Protein AF-0000000074580206 (afdb_homodimer)

pLDDT: mean 92.06, std 13.13, range [34.97, 98.88]

Organism: Dichelobacter nodosus (strain VCS1703A) (NCBI:txid246195)

Foldseek 3Di:
DPPPPPPPPPPDDPVRQLVQLLVLLLVQCLVPNDVPDWLVSSCVSHPDDSVRVCVNDVTSVVSLLVLLVVVLVVLLVVLLVVCVVVVDAPDLLSVLLSLLCVLLPDDSSLSVVLSLVVVCVPPVVSVVSVVVSLVVSLVSVCVSRVDDQPLSVDPVSVVVVVVVSSVSSNCVPVVVCSVVCVVVSVVSSVVSSVSSVPSVD/DVDCPPPPPPPDDPVRQLVQLLVLLLVQCLVPNDVPDWPVSSCVSHPDDSVRVCVNPVTSVVSLLVLLVVVLVVLLVVLLVVCVVVVDAPDLLSVLLSLLCVLLPPDSSLSVVLSLVVVCVPPVSSVVSVVVSLVVSLVSVCVSHVDDQPLSVDPVSVVVVVVVSSVSSNCVPVVVCSVVCVVVSVVSSVVSSVSSVPSVD

Secondary structure (DSSP, 8-state):
--S----------HHHHHHHHHHHHHHHHHHH-STT--HHHHHHTSSS-HHHHHHH-SSHHHHHHHHHHHHHHHHHHHHHHHHHH--S---HHHHHHHHHHHHT---TTHHHHHHHHHHGGG-HHHHHHHHHHHHHHHHHHHHHSSS--HHHHSHHHHHHHHHHHHHHHHHHHHTS-HHHHHHTHHHHHHHHHHHHHHTT-/----------PPPHHHHHHHHHHHHHHHHHHH-STT--HHHHHHTSSS-HHHHHHH-SSHHHHHHHHHHHHHHHHHHHHHHHHHH--S---HHHHHHHHHHHHT---TTHHHHHHHHHHGGG-HHHHHHHHHHHHHHHHHHHHHSSS--HHHHSHHHHHHHHHHHHHHHHHHHHTS-HHHHHHTHHHHHHHHHHHHHHTT-

Radius of gyration: 25.86 Å; Cα contacts (8 Å, |Δi|>4): 344; chains: 2; bounding box: 64×117×42 Å

Solvent-accessible surface area (backbone atoms only — not comparable to full-atom values): 22309 Å² total; per-residue (Å²): 134,81,78,74,71,69,78,70,75,76,75,70,49,71,67,53,49,51,46,46,50,38,52,22,38,50,52,46,28,72,73,61,31,68,89,70,50,49,63,68,64,29,43,70,58,40,95,50,52,70,67,57,49,50,70,78,36,88,48,64,65,58,43,47,50,52,50,52,50,49,44,51,50,54,52,49,51,53,50,51,54,53,46,69,70,39,86,67,78,93,41,62,66,55,51,19,50,53,51,49,49,57,30,53,52,82,56,89,52,44,67,56,49,50,50,47,52,56,51,26,69,84,29,70,68,48,43,53,48,47,54,52,49,50,52,51,49,51,53,52,48,44,67,72,34,91,68,68,55,66,48,72,74,33,66,67,35,31,50,49,51,52,47,50,46,50,12,43,33,45,21,22,58,50,64,65,33,29,66,60,48,56,76,41,41,73,53,53,27,51,35,42,39,51,44,63,69,49,54,79,108,136,91,71,80,81,70,77,74,76,76,76,70,49,72,68,53,48,50,47,47,49,39,52,23,38,52,52,45,29,72,73,65,31,68,90,70,52,49,63,64,64,29,41,71,58,41,95,51,51,71,69,57,49,51,72,76,38,89,47,64,65,58,42,48,50,52,50,52,50,49,45,51,50,52,52,49,52,53,51,52,54,51,47,69,70,39,85,69,77,93,40,62,66,54,51,19,50,52,50,49,49,58,33,53,52,82,55,90,53,44,67,57,50,51,50,46,51,55,51,26,70,82,27,71,68,47,43,52,49,48,54,52,51,50,51,52,50,50,52,53,48,44,67,74,32,93,67,69,58,65,50,73,75,33,64,67,34,32,52,49,52,51,48,50,47,51,11,43,33,43,21,23,58,49,64,64,32,29,65,60,48,56,76,41,40,71,53,53,28,51,35,42,40,52,45,62,69,51,54,77,108

Structure (mmCIF, N/CA/C/O backbone):
data_AF-0000000074580206-model_v1
#
loop_
_entity.id
_entity.type
_entity.pdbx_description
1 polymer 'TetR family transcriptional regulator'
#
loop_
_atom_site.group_PDB
_atom_site.id
_atom_site.type_symbol
_atom_site.label_atom_id
_atom_site.label_alt_id
_atom_site.label_comp_id
_atom_site.label_asym_id
_atom_site.label_entity_id
_atom_site.label_seq_id
_atom_site.pdbx_PDB_ins_code
_atom_site.Cartn_x
_atom_site.Cartn_y
_atom_site.Cartn_z
_atom_site.occupancy
_atom_site.B_iso_or_equiv
_atom_site.auth_seq_id
_atom_site.auth_comp_id
_atom_site.auth_asym_id
_atom_site.auth_atom_id
_atom_site.pdbx_PDB_model_num
ATOM 1 N N . MET A 1 1 ? 38.531 -53.375 -9.617 1 34.97 1 MET A N 1
ATOM 2 C CA . MET A 1 1 ? 37.469 -52.938 -10.508 1 34.97 1 MET A CA 1
ATOM 3 C C . MET A 1 1 ? 36.281 -52.375 -9.719 1 34.97 1 MET A C 1
ATOM 5 O O . MET A 1 1 ? 35.281 -51.938 -10.297 1 34.97 1 MET A O 1
ATOM 9 N N . GLU A 1 2 ? 36.094 -52.719 -8.43 1 35.72 2 GLU A N 1
ATOM 10 C CA . GLU A 1 2 ? 35.031 -52.406 -7.48 1 35.72 2 GLU A CA 1
ATOM 11 C C . GLU A 1 2 ? 35.094 -50.938 -7.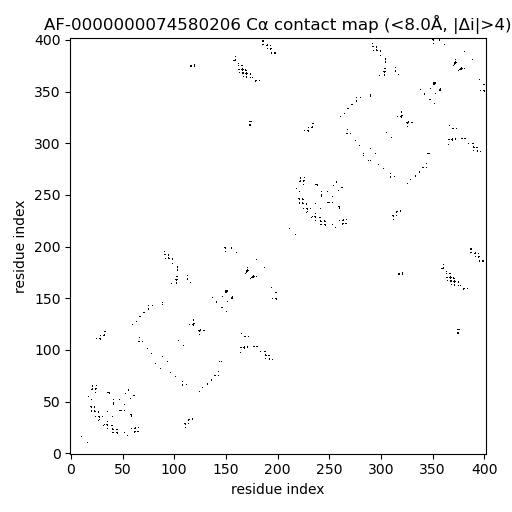082 1 35.72 2 GLU A C 1
ATOM 13 O O . GLU A 1 2 ? 34.188 -50.469 -6.367 1 35.72 2 GLU A O 1
ATOM 18 N N . VAL A 1 3 ? 36.438 -50.375 -6.906 1 41.78 3 VAL A N 1
ATOM 19 C CA . VAL A 1 3 ? 36.625 -49.062 -6.336 1 41.78 3 VAL A CA 1
ATOM 20 C C . VAL A 1 3 ? 35.719 -48.062 -7.055 1 41.78 3 VAL A C 1
ATOM 22 O O . VAL A 1 3 ? 35.094 -47.188 -6.418 1 41.78 3 VAL A O 1
ATOM 25 N N . GLU A 1 4 ? 36.031 -47.781 -8.312 1 35.31 4 GLU A N 1
ATOM 26 C CA . GLU A 1 4 ? 35.75 -46.531 -9.008 1 35.31 4 GLU A CA 1
ATOM 27 C C . GLU A 1 4 ? 34.281 -46.438 -9.406 1 35.31 4 GLU A C 1
ATOM 29 O O . GLU A 1 4 ? 33.969 -46.531 -10.594 1 35.31 4 GLU A O 1
ATOM 34 N N . LYS A 1 5 ? 33.344 -47.25 -9.078 1 41.03 5 LYS A N 1
ATOM 35 C CA . LYS A 1 5 ? 31.984 -46.812 -9.328 1 41.03 5 LYS A CA 1
ATOM 36 C C . LYS A 1 5 ? 31.797 -45.344 -8.906 1 41.03 5 LYS A C 1
ATOM 38 O O . LYS A 1 5 ? 31.672 -45.062 -7.719 1 41.03 5 LYS A O 1
ATOM 43 N N . MET A 1 6 ? 32.594 -44.312 -9.414 1 40.66 6 MET A N 1
ATOM 44 C CA . MET A 1 6 ? 32.438 -42.875 -9.297 1 40.66 6 MET A CA 1
ATOM 45 C C . MET A 1 6 ? 30.953 -42.5 -9.289 1 40.66 6 MET A C 1
ATOM 47 O O . MET A 1 6 ? 30.188 -42.938 -10.148 1 40.66 6 MET A O 1
ATOM 51 N N . CYS A 1 7 ? 30.25 -42.312 -8.125 1 42.31 7 CYS A N 1
ATOM 52 C CA . CYS A 1 7 ? 28.969 -41.656 -7.883 1 42.31 7 CYS A CA 1
ATOM 53 C C . CYS A 1 7 ? 28.672 -40.625 -8.961 1 42.31 7 CYS A C 1
ATOM 55 O O . CYS A 1 7 ? 29.359 -39.594 -9.055 1 42.31 7 CYS A O 1
ATOM 57 N N . ALA A 1 8 ? 28.422 -40.906 -10.234 1 44.59 8 ALA A N 1
ATOM 58 C CA . ALA A 1 8 ? 27.969 -40 -11.266 1 44.59 8 ALA A CA 1
ATOM 59 C C . ALA A 1 8 ? 27.141 -38.875 -10.664 1 44.59 8 ALA A C 1
ATOM 61 O O . ALA A 1 8 ? 26.188 -39.125 -9.93 1 44.59 8 ALA A O 1
ATOM 62 N N . THR A 1 9 ? 27.578 -37.781 -10.148 1 54.69 9 THR A N 1
ATOM 63 C CA . THR A 1 9 ? 26.859 -36.594 -9.695 1 54.69 9 THR A CA 1
ATOM 64 C C . THR A 1 9 ? 25.594 -36.375 -10.531 1 54.69 9 THR A C 1
ATOM 66 O O . THR A 1 9 ? 25.672 -36.188 -11.75 1 54.69 9 THR A O 1
ATOM 69 N N . LYS A 1 10 ? 24.531 -37.031 -10.289 1 61.25 10 LYS A N 1
ATOM 70 C CA . LYS A 1 10 ? 23.234 -36.938 -10.953 1 61.25 10 LYS A CA 1
ATOM 71 C C . LYS A 1 10 ? 22.969 -35.531 -11.477 1 61.25 10 LYS A C 1
ATOM 73 O O . LYS A 1 10 ? 22.984 -34.562 -10.703 1 61.25 10 LYS A O 1
ATOM 78 N N . ARG A 1 11 ? 23.219 -35.281 -12.789 1 79 11 ARG A N 1
ATOM 79 C CA . ARG A 1 11 ? 22.922 -34.031 -13.477 1 79 11 ARG A CA 1
ATOM 80 C C . ARG A 1 11 ? 21.516 -33.531 -13.156 1 79 11 ARG A C 1
ATOM 82 O O . ARG A 1 11 ? 20.562 -34.312 -13.242 1 79 11 ARG A O 1
ATOM 89 N N . LEU A 1 12 ? 21.5 -32.469 -12.523 1 84.06 12 LEU A N 1
ATOM 90 C CA . LEU A 1 12 ? 20.203 -31.875 -12.211 1 84.06 12 LEU A CA 1
ATOM 91 C C . LEU A 1 12 ? 19.344 -31.734 -13.469 1 84.06 12 LEU A C 1
ATOM 93 O O . LEU A 1 12 ? 19.875 -31.453 -14.547 1 84.06 12 LEU A O 1
ATOM 97 N N . SER A 1 13 ? 18.141 -32.062 -13.375 1 90.94 13 SER A N 1
ATOM 98 C CA . SER A 1 13 ? 17.188 -31.844 -14.469 1 90.94 13 SER A CA 1
ATOM 99 C C . SER A 1 13 ? 17.062 -30.359 -14.82 1 90.94 13 SER A C 1
ATOM 101 O O . SER A 1 13 ? 17.547 -29.5 -14.078 1 90.94 13 SER A O 1
ATOM 103 N N . GLU A 1 14 ? 16.484 -30.109 -16 1 93.5 14 GLU A N 1
ATOM 104 C CA . GLU A 1 14 ? 16.234 -28.719 -16.422 1 93.5 14 GLU A CA 1
ATOM 105 C C . GLU A 1 14 ? 15.445 -27.969 -15.367 1 93.5 14 GLU A C 1
ATOM 107 O O . GLU A 1 14 ? 15.758 -26.812 -15.047 1 93.5 14 GLU A O 1
ATOM 112 N N . ALA A 1 15 ? 14.5 -28.625 -14.859 1 94.06 15 ALA A N 1
ATOM 113 C CA . ALA A 1 15 ? 13.648 -28.016 -13.836 1 94.06 15 ALA A CA 1
ATOM 114 C C . ALA A 1 15 ? 14.453 -27.688 -12.586 1 94.06 15 ALA A C 1
ATOM 116 O O . ALA A 1 15 ? 14.25 -26.625 -11.977 1 94.06 15 ALA A O 1
ATOM 117 N N . GLN A 1 16 ? 15.305 -28.484 -12.188 1 96 16 GLN A N 1
ATOM 118 C CA . GLN A 1 16 ? 16.141 -28.266 -11.008 1 96 16 GLN A CA 1
ATOM 119 C C . GLN A 1 16 ? 17.125 -27.125 -11.234 1 96 16 GLN A C 1
ATOM 121 O O . GLN A 1 16 ? 17.391 -26.328 -10.328 1 96 16 GLN A O 1
ATOM 126 N N . ARG A 1 17 ? 17.656 -27.078 -12.43 1 97 17 ARG A N 1
ATOM 127 C CA . ARG A 1 17 ? 18.578 -26 -12.766 1 97 17 ARG A CA 1
ATOM 128 C C . ARG A 1 17 ? 17.875 -24.641 -12.758 1 97 17 ARG A C 1
ATOM 130 O O . ARG A 1 17 ? 18.375 -23.688 -12.18 1 97 17 ARG A O 1
ATOM 137 N N . LYS A 1 18 ? 16.734 -24.625 -13.375 1 98.06 18 LYS A N 1
ATOM 138 C CA . LYS A 1 18 ? 15.953 -23.391 -13.383 1 98.06 18 LYS A CA 1
ATOM 139 C C . LYS A 1 18 ? 15.594 -22.969 -11.961 1 98.06 18 LYS A C 1
ATOM 141 O O . LYS A 1 18 ? 15.641 -21.781 -11.641 1 98.06 18 LYS A O 1
ATOM 146 N N . ARG A 1 19 ? 15.281 -23.922 -11.172 1 98.06 19 ARG A N 1
ATOM 147 C CA . ARG A 1 19 ? 14.945 -23.625 -9.789 1 98.06 19 ARG A CA 1
ATOM 148 C C . ARG A 1 19 ? 16.141 -23.031 -9.047 1 98.06 19 ARG A C 1
ATOM 150 O O . ARG A 1 19 ? 15.984 -22.109 -8.25 1 98.06 19 ARG A O 1
ATOM 157 N N . GLU A 1 20 ? 17.25 -23.625 -9.25 1 98.19 20 GLU A N 1
ATOM 158 C CA . GLU A 1 20 ? 18.453 -23.094 -8.648 1 98.19 20 GLU A CA 1
ATOM 159 C C . GLU A 1 20 ? 18.672 -21.625 -9.039 1 98.19 20 GLU A C 1
ATOM 161 O O . GLU A 1 20 ? 18.984 -20.797 -8.188 1 98.19 20 GLU A O 1
ATOM 166 N N . ILE A 1 21 ? 18.484 -21.328 -10.32 1 98.69 21 ILE A N 1
ATOM 167 C CA . ILE A 1 21 ? 18.672 -19.984 -10.828 1 98.69 21 ILE A CA 1
ATOM 168 C C . ILE A 1 21 ? 17.609 -19.047 -10.219 1 98.69 21 ILE A C 1
ATOM 170 O O . ILE A 1 21 ? 17.938 -17.953 -9.773 1 98.69 21 ILE A O 1
ATOM 174 N N . MET A 1 22 ? 16.406 -19.516 -10.188 1 98.81 22 MET A N 1
ATOM 175 C CA . MET A 1 22 ? 15.328 -18.734 -9.617 1 98.81 22 MET A CA 1
ATOM 176 C C . MET A 1 22 ? 15.586 -18.438 -8.141 1 98.81 22 MET A C 1
ATOM 178 O O . MET A 1 22 ? 15.344 -17.328 -7.676 1 98.81 22 MET A O 1
ATOM 182 N N . ASN A 1 23 ? 16.062 -19.422 -7.414 1 98.69 23 ASN A N 1
ATOM 183 C CA . ASN A 1 23 ? 16.359 -19.234 -6 1 98.69 23 ASN A CA 1
ATOM 184 C C . ASN A 1 23 ? 17.469 -18.188 -5.793 1 98.69 23 ASN A C 1
ATOM 186 O O . ASN A 1 23 ? 17.375 -17.359 -4.891 1 98.69 23 ASN A O 1
ATOM 190 N N . ALA A 1 24 ? 18.453 -18.281 -6.602 1 98.75 24 ALA A N 1
ATOM 191 C CA . ALA A 1 24 ? 19.531 -17.297 -6.531 1 98.75 24 ALA A CA 1
ATOM 192 C C . ALA A 1 24 ? 19.016 -15.891 -6.836 1 98.75 24 ALA A C 1
ATOM 194 O O . ALA A 1 24 ? 19.359 -14.93 -6.137 1 98.75 24 ALA A O 1
ATOM 195 N N . ALA A 1 25 ? 18.219 -15.773 -7.867 1 98.81 25 ALA A N 1
ATOM 196 C CA . ALA A 1 25 ? 17.641 -14.484 -8.242 1 98.81 25 ALA A CA 1
ATOM 197 C C . ALA A 1 25 ? 16.781 -13.922 -7.117 1 98.81 25 ALA A C 1
ATOM 199 O O . ALA A 1 25 ? 16.875 -12.742 -6.785 1 98.81 25 ALA A O 1
ATOM 200 N N . ALA A 1 26 ? 15.945 -14.789 -6.559 1 98.69 26 ALA A N 1
ATOM 201 C CA . ALA A 1 26 ? 15.062 -14.383 -5.465 1 98.69 26 ALA A CA 1
ATOM 202 C C . ALA A 1 26 ? 15.867 -13.781 -4.312 1 98.69 26 ALA A C 1
ATOM 204 O O . ALA A 1 26 ? 15.508 -12.734 -3.773 1 98.69 26 ALA A O 1
ATOM 205 N N . LYS A 1 27 ? 16.938 -14.422 -4.004 1 98.44 27 LYS A N 1
ATOM 206 C CA . LYS A 1 27 ? 17.781 -13.953 -2.908 1 98.44 27 LYS A CA 1
ATOM 207 C C . LYS A 1 27 ? 18.359 -12.57 -3.203 1 98.44 27 LYS A C 1
ATOM 209 O O . LYS A 1 27 ? 18.328 -11.68 -2.348 1 98.44 27 LYS A O 1
ATOM 214 N N . VAL A 1 28 ? 18.859 -12.359 -4.375 1 98.44 28 VAL A N 1
ATOM 215 C CA . VAL A 1 28 ? 19.469 -11.086 -4.754 1 98.44 28 VAL A CA 1
ATOM 216 C C . VAL A 1 28 ? 18.391 -9.992 -4.785 1 98.44 28 VAL A C 1
ATOM 218 O O . VAL A 1 28 ? 18.625 -8.891 -4.277 1 98.44 28 VAL A O 1
ATOM 221 N N . ILE A 1 29 ? 17.266 -10.305 -5.32 1 98.06 29 ILE A N 1
ATOM 222 C CA . ILE A 1 29 ? 16.188 -9.328 -5.457 1 98.06 29 ILE A CA 1
ATOM 223 C C . ILE A 1 29 ? 15.688 -8.914 -4.074 1 98.06 29 ILE A C 1
ATOM 225 O O . ILE A 1 29 ? 15.422 -7.738 -3.824 1 98.06 29 ILE A O 1
ATOM 229 N N . ILE A 1 30 ? 15.586 -9.859 -3.227 1 96.88 30 ILE A N 1
ATOM 230 C CA . ILE A 1 30 ? 15.125 -9.57 -1.871 1 96.88 30 ILE A CA 1
ATOM 231 C C . ILE A 1 30 ? 16.156 -8.688 -1.158 1 96.88 30 ILE A C 1
ATOM 233 O O . ILE A 1 30 ? 15.781 -7.781 -0.413 1 96.88 30 ILE A O 1
ATOM 237 N N . ASP A 1 31 ? 17.375 -8.93 -1.436 1 95.69 31 ASP A N 1
ATOM 238 C CA . ASP A 1 31 ? 18.453 -8.227 -0.748 1 95.69 31 ASP A CA 1
ATOM 239 C C . ASP A 1 31 ? 18.625 -6.812 -1.297 1 95.69 31 ASP A C 1
ATOM 241 O O . ASP A 1 31 ? 18.781 -5.859 -0.532 1 95.69 31 ASP A O 1
ATOM 245 N N . LYS A 1 32 ? 18.484 -6.625 -2.619 1 95.19 32 LYS A N 1
ATOM 246 C CA . LYS A 1 32 ? 18.922 -5.352 -3.178 1 95.19 32 LYS A CA 1
ATOM 247 C C . LYS A 1 32 ? 17.812 -4.684 -3.982 1 95.19 32 LYS A C 1
ATOM 249 O O . LYS A 1 32 ? 17.953 -3.529 -4.391 1 95.19 32 LYS A O 1
ATOM 254 N N . GLY A 1 33 ? 16.734 -5.422 -4.152 1 95.19 33 GLY A N 1
ATOM 255 C CA . GLY A 1 33 ? 15.68 -4.914 -5.012 1 95.19 33 GLY A CA 1
ATOM 256 C C . GLY A 1 33 ? 15.852 -5.32 -6.465 1 95.19 33 GLY A C 1
ATOM 257 O O . GLY A 1 33 ? 16.938 -5.703 -6.887 1 95.19 33 GLY A O 1
ATOM 258 N N . PHE A 1 34 ? 14.805 -5.219 -7.191 1 96.19 34 PHE A N 1
ATOM 259 C CA . PHE A 1 34 ? 14.781 -5.672 -8.578 1 96.19 34 PHE A CA 1
ATOM 260 C C . PHE A 1 34 ? 15.695 -4.816 -9.445 1 96.19 34 PHE A C 1
ATOM 262 O O . PHE A 1 34 ? 16.5 -5.34 -10.219 1 96.19 34 PHE A O 1
ATOM 269 N N . GLU A 1 35 ? 15.656 -3.533 -9.266 1 93.25 35 GLU A N 1
ATOM 270 C CA . GLU A 1 35 ? 16.328 -2.586 -10.148 1 93.25 35 GLU A CA 1
ATOM 271 C C . GLU A 1 35 ? 17.844 -2.711 -10.039 1 93.25 35 GLU A C 1
ATOM 273 O O . GLU A 1 35 ? 18.562 -2.455 -11.008 1 93.25 35 GLU A O 1
ATOM 278 N N . LYS A 1 36 ? 18.328 -3.148 -8.984 1 95.31 36 LYS A N 1
ATOM 279 C CA . LYS A 1 36 ? 19.766 -3.227 -8.758 1 95.31 36 LYS A CA 1
ATOM 280 C C . LYS A 1 36 ? 20.281 -4.637 -9.016 1 95.31 36 LYS A C 1
ATOM 282 O O . LYS A 1 36 ? 21.484 -4.887 -8.914 1 95.31 36 LYS A O 1
ATOM 287 N N . THR A 1 37 ? 19.422 -5.527 -9.297 1 98 37 THR A N 1
ATOM 288 C CA . THR A 1 37 ? 19.797 -6.918 -9.523 1 98 37 THR A CA 1
ATOM 289 C C . THR A 1 37 ? 20.375 -7.109 -10.922 1 98 37 THR A C 1
ATOM 291 O O . THR A 1 37 ? 19.797 -6.629 -11.898 1 98 37 THR A O 1
ATOM 294 N N . THR A 1 38 ? 21.5 -7.844 -11.016 1 97.94 38 THR A N 1
ATOM 295 C CA . THR A 1 38 ? 22.125 -8.117 -12.305 1 97.94 38 THR A CA 1
ATOM 296 C C . THR A 1 38 ? 22.297 -9.617 -12.523 1 97.94 38 THR A C 1
ATOM 298 O O . THR A 1 38 ? 22.281 -10.391 -11.562 1 97.94 38 THR A O 1
ATOM 301 N N . MET A 1 39 ? 22.469 -9.945 -13.805 1 98.5 39 MET A N 1
ATOM 302 C CA . MET A 1 39 ? 22.734 -11.344 -14.133 1 98.5 39 MET A CA 1
ATOM 303 C C . MET A 1 39 ? 24.016 -11.828 -13.461 1 98.5 39 MET A C 1
ATOM 305 O O . MET A 1 39 ? 24.094 -12.961 -12.992 1 98.5 39 MET A O 1
ATOM 309 N N . GLU A 1 40 ? 24.984 -10.953 -13.305 1 98.44 40 GLU A N 1
ATOM 310 C CA . GLU A 1 40 ? 26.266 -11.312 -12.711 1 98.44 40 GLU A CA 1
ATOM 311 C C . GLU A 1 40 ? 26.094 -11.734 -11.25 1 98.44 40 GLU A C 1
ATOM 313 O O . GLU A 1 40 ? 26.656 -12.742 -10.82 1 98.44 40 GLU A O 1
ATOM 318 N N . GLU A 1 41 ? 25.359 -11.016 -10.547 1 98.5 41 GLU A N 1
ATOM 319 C CA . GLU A 1 41 ? 25.125 -11.328 -9.141 1 98.5 41 GLU A CA 1
ATOM 320 C C . GLU A 1 41 ? 24.359 -12.633 -8.984 1 98.5 41 GLU A C 1
ATOM 322 O O . GLU A 1 41 ? 24.609 -13.406 -8.062 1 98.5 41 GLU A O 1
ATOM 327 N N . ILE A 1 42 ? 23.375 -12.867 -9.883 1 98.75 42 ILE A N 1
ATOM 328 C CA . ILE A 1 42 ? 22.578 -14.094 -9.852 1 98.75 42 ILE A CA 1
ATOM 329 C C . ILE A 1 42 ? 23.484 -15.297 -10.156 1 98.75 42 ILE A C 1
ATOM 331 O O . ILE A 1 42 ? 23.453 -16.297 -9.438 1 98.75 42 ILE A O 1
ATOM 335 N N . ILE A 1 43 ? 24.297 -15.172 -11.156 1 98.75 43 ILE A N 1
ATOM 336 C CA . ILE A 1 43 ? 25.203 -16.234 -11.57 1 98.75 43 ILE A CA 1
ATOM 337 C C . ILE A 1 43 ? 26.125 -16.609 -10.406 1 98.75 43 ILE A C 1
ATOM 339 O O . ILE A 1 43 ? 26.375 -17.781 -10.156 1 98.75 43 ILE A O 1
ATOM 343 N N . ALA A 1 44 ? 26.562 -15.633 -9.656 1 98.44 44 ALA A N 1
ATOM 344 C CA . ALA A 1 44 ? 27.484 -15.836 -8.539 1 98.44 44 ALA A CA 1
ATOM 345 C C . ALA A 1 44 ? 26.828 -16.703 -7.453 1 98.44 44 ALA A C 1
ATOM 347 O O . ALA A 1 44 ? 27.531 -17.344 -6.664 1 98.44 44 ALA A O 1
ATOM 348 N N . GLY A 1 45 ? 25.516 -16.766 -7.43 1 98.19 45 GLY A N 1
ATOM 349 C CA . GLY A 1 45 ? 24.812 -17.531 -6.414 1 98.19 45 GLY A CA 1
ATOM 350 C C . GLY A 1 45 ? 24.406 -18.906 -6.879 1 98.19 45 GLY A C 1
ATOM 351 O O . GLY A 1 45 ? 23.672 -19.625 -6.184 1 98.19 45 GLY A O 1
ATOM 352 N N . THR A 1 46 ? 24.812 -19.281 -8.031 1 98.19 46 THR A N 1
ATOM 353 C CA . THR A 1 46 ? 24.5 -20.594 -8.586 1 98.19 46 THR A CA 1
ATOM 354 C C . THR A 1 46 ? 25.766 -21.438 -8.734 1 98.19 46 THR A C 1
ATOM 356 O O . THR A 1 46 ? 26.875 -20.922 -8.602 1 98.19 46 THR A O 1
ATOM 359 N N . THR A 1 47 ? 25.609 -22.719 -8.93 1 97.56 47 THR A N 1
ATOM 360 C CA . THR A 1 47 ? 26.703 -23.625 -9.203 1 97.56 47 THR A CA 1
ATOM 361 C C . THR A 1 47 ? 27 -23.688 -10.703 1 97.56 47 THR A C 1
ATOM 363 O O . THR A 1 47 ? 27.891 -24.422 -11.141 1 97.56 47 THR A O 1
ATOM 366 N N . LEU A 1 48 ? 26.312 -22.906 -11.469 1 97.5 48 LEU A N 1
ATOM 367 C CA . LEU A 1 48 ? 26.422 -22.938 -12.922 1 97.5 48 LEU A CA 1
ATOM 368 C C . LEU A 1 48 ? 27.453 -21.906 -13.406 1 97.5 48 LEU A C 1
ATOM 370 O O . LEU A 1 48 ? 27.703 -20.906 -12.727 1 97.5 48 LEU A O 1
ATOM 374 N N . SER A 1 49 ? 27.969 -22.203 -14.562 1 96.75 49 SER A N 1
ATOM 375 C CA . SER A 1 49 ? 28.781 -21.203 -15.258 1 96.75 49 SER A CA 1
ATOM 376 C C . SER A 1 49 ? 27.906 -20.094 -15.844 1 96.75 49 SER A C 1
ATOM 378 O O . SER A 1 49 ? 26.688 -20.234 -15.93 1 96.75 49 SER A O 1
ATOM 380 N N . LYS A 1 50 ? 28.594 -19 -16.234 1 97.69 50 LYS A N 1
ATOM 381 C CA . LYS A 1 50 ? 27.922 -17.906 -16.938 1 97.69 50 LYS A CA 1
ATOM 382 C C . LYS A 1 50 ? 27.141 -18.438 -18.141 1 97.69 50 LYS A C 1
ATOM 384 O O . LYS A 1 50 ? 25.953 -18.156 -18.297 1 97.69 50 LYS A O 1
ATOM 389 N N . GLY A 1 51 ? 27.797 -19.234 -18.922 1 97.25 51 GLY A N 1
ATOM 390 C CA . GLY A 1 51 ? 27.156 -19.828 -20.078 1 97.25 51 GLY A CA 1
ATOM 391 C C . GLY A 1 51 ? 25.984 -20.734 -19.703 1 97.25 51 GLY A C 1
ATOM 392 O O . GLY A 1 51 ? 24.969 -20.766 -20.391 1 97.25 51 GLY A O 1
ATOM 393 N N . GLY A 1 52 ? 26.125 -21.438 -18.594 1 97.19 52 GLY A N 1
ATOM 394 C CA . GLY A 1 52 ? 25.078 -22.312 -18.094 1 97.19 52 GLY A CA 1
ATOM 395 C C . GLY A 1 52 ? 23.797 -21.578 -17.75 1 97.19 52 GLY A C 1
ATOM 396 O O . GLY A 1 52 ? 22.703 -22.047 -18.078 1 97.19 52 GLY A O 1
ATOM 397 N N . VAL A 1 53 ? 23.922 -20.438 -17.109 1 98.44 53 VAL A N 1
ATOM 398 C CA . VAL A 1 53 ? 22.75 -19.656 -16.719 1 98.44 53 VAL A CA 1
ATOM 399 C C . VAL A 1 53 ? 22.109 -19.047 -17.969 1 98.44 53 VAL A C 1
ATOM 401 O O . VAL A 1 53 ? 20.891 -19.109 -18.125 1 98.44 53 VAL A O 1
ATOM 404 N N . TYR A 1 54 ? 22.922 -18.562 -18.875 1 98.25 54 TYR A N 1
ATOM 405 C CA . TYR A 1 54 ? 22.422 -17.875 -20.062 1 98.25 54 TYR A CA 1
ATOM 406 C C . TYR A 1 54 ? 21.781 -18.875 -21.031 1 98.25 54 TYR A C 1
ATOM 408 O O . TYR A 1 54 ? 21.047 -18.469 -21.953 1 98.25 54 TYR A O 1
ATOM 416 N N . HIS A 1 55 ? 22.094 -20.109 -20.844 1 98.12 55 HIS A N 1
ATOM 417 C CA . HIS A 1 55 ? 21.406 -21.156 -21.594 1 98.12 55 HIS A CA 1
ATOM 418 C C . HIS A 1 55 ? 19.906 -21.156 -21.266 1 98.12 55 HIS A C 1
ATOM 420 O O . HIS A 1 55 ? 19.078 -21.422 -22.141 1 98.12 55 HIS A O 1
ATOM 426 N N . TYR A 1 56 ? 19.562 -20.812 -20.062 1 98.19 56 TYR A N 1
ATOM 427 C CA . TYR A 1 56 ? 18.188 -20.906 -19.609 1 98.19 56 TYR A CA 1
ATOM 428 C C . TYR A 1 56 ? 17.5 -19.547 -19.625 1 98.19 56 TYR A C 1
ATOM 430 O O . TYR A 1 56 ? 16.312 -19.453 -19.953 1 98.19 56 TYR A O 1
ATOM 438 N N . TYR A 1 57 ? 18.219 -18.516 -19.266 1 98.62 57 TYR A N 1
ATOM 439 C CA . TYR A 1 57 ? 17.625 -17.188 -19.141 1 98.62 57 TYR A CA 1
ATOM 440 C C . TYR A 1 57 ? 18.516 -16.125 -19.766 1 98.62 57 TYR A C 1
ATOM 442 O O . TYR A 1 57 ? 19.703 -16.047 -19.469 1 98.62 57 TYR A O 1
ATOM 450 N N . GLY A 1 58 ? 17.844 -15.289 -20.484 1 98.06 58 GLY A N 1
ATOM 451 C CA . GLY A 1 58 ? 18.594 -14.242 -21.172 1 98.06 58 GLY A CA 1
ATOM 452 C C . GLY A 1 58 ? 18.75 -12.984 -20.344 1 98.06 58 GLY A C 1
ATOM 453 O O . GLY A 1 58 ? 19.641 -12.164 -20.609 1 98.06 58 GLY A O 1
ATOM 454 N N . ASN A 1 59 ? 17.891 -12.766 -19.375 1 97.88 59 ASN A N 1
ATOM 455 C CA . ASN A 1 59 ? 17.922 -11.57 -18.531 1 97.88 59 ASN A CA 1
ATOM 456 C C . ASN A 1 59 ? 17.172 -11.781 -17.219 1 97.88 59 ASN A C 1
ATOM 458 O O . ASN A 1 59 ? 16.531 -12.82 -17.031 1 97.88 59 ASN A O 1
ATOM 462 N N . VAL A 1 60 ? 17.25 -10.859 -16.359 1 98.12 60 VAL A N 1
ATOM 463 C CA . VAL A 1 60 ? 16.672 -10.93 -15.016 1 98.12 60 VAL A CA 1
ATOM 464 C C . VAL A 1 60 ? 15.148 -11.023 -15.117 1 98.12 60 VAL A C 1
ATOM 466 O O . VAL A 1 60 ? 14.516 -11.758 -14.352 1 98.12 60 VAL A O 1
ATOM 469 N N . ILE A 1 61 ? 14.523 -10.383 -16.031 1 98.19 61 ILE A N 1
ATOM 470 C CA . ILE A 1 61 ? 13.07 -10.305 -16.156 1 98.19 61 ILE A CA 1
ATOM 471 C C . ILE A 1 61 ? 12.508 -11.688 -16.484 1 98.19 61 ILE A C 1
ATOM 473 O O . ILE A 1 61 ? 11.461 -12.078 -15.969 1 98.19 61 ILE A O 1
ATOM 477 N N . GLU A 1 62 ? 13.164 -12.438 -17.281 1 98.31 62 GLU A N 1
ATOM 478 C CA . GLU A 1 62 ? 12.727 -13.781 -17.625 1 98.31 62 GLU A CA 1
ATOM 479 C C . GLU A 1 62 ? 12.734 -14.695 -16.391 1 98.31 62 GLU A C 1
ATOM 481 O O . GLU A 1 62 ? 11.82 -15.508 -16.219 1 98.31 62 GLU A O 1
ATOM 486 N N . ILE A 1 63 ? 13.773 -14.57 -15.641 1 98.69 63 ILE A N 1
ATOM 487 C CA . ILE A 1 63 ? 13.852 -15.344 -14.406 1 98.69 63 ILE A CA 1
ATOM 488 C C . ILE A 1 63 ? 12.695 -14.969 -13.484 1 98.69 63 ILE A C 1
ATOM 490 O O . ILE A 1 63 ? 12.008 -15.844 -12.953 1 98.69 63 ILE A O 1
ATOM 494 N N . PHE A 1 64 ? 12.523 -13.672 -13.383 1 98.56 64 PHE A N 1
ATOM 495 C CA . PHE A 1 64 ? 11.5 -13.141 -12.484 1 98.56 64 PHE A CA 1
ATOM 496 C C . PHE A 1 64 ? 10.117 -13.586 -12.93 1 98.56 64 PHE A C 1
ATOM 498 O O . PHE A 1 64 ? 9.273 -13.922 -12.102 1 98.56 64 PHE A O 1
ATOM 505 N N . LYS A 1 65 ? 9.891 -13.594 -14.156 1 98.62 65 LYS A N 1
ATOM 506 C CA . LYS A 1 65 ? 8.617 -14.078 -14.695 1 98.62 65 LYS A CA 1
ATOM 507 C C . LYS A 1 65 ? 8.344 -15.508 -14.227 1 98.62 65 LYS A C 1
ATOM 509 O O . LYS A 1 65 ? 7.242 -15.812 -13.766 1 98.62 65 LYS A O 1
ATOM 514 N N . ASP A 1 66 ? 9.32 -16.344 -14.328 1 98.69 66 ASP A N 1
ATOM 515 C CA . ASP A 1 66 ? 9.141 -17.734 -13.922 1 98.69 66 ASP A CA 1
ATOM 516 C C . ASP A 1 66 ? 8.883 -17.844 -12.414 1 98.69 66 ASP A C 1
ATOM 518 O O . ASP A 1 66 ? 8.117 -18.688 -11.969 1 98.69 66 ASP A O 1
ATOM 522 N N . ILE A 1 67 ? 9.531 -17 -11.648 1 98.75 67 ILE A N 1
ATOM 523 C CA . ILE A 1 67 ? 9.281 -16.953 -10.211 1 98.75 67 ILE A CA 1
ATOM 524 C C . ILE A 1 67 ? 7.82 -16.578 -9.953 1 98.75 67 ILE A C 1
ATOM 526 O O . ILE A 1 67 ? 7.141 -17.234 -9.156 1 98.75 67 ILE A O 1
ATOM 530 N N . MET A 1 68 ? 7.316 -15.555 -10.625 1 98.62 68 MET A N 1
ATOM 531 C CA . MET A 1 68 ? 5.938 -15.109 -10.469 1 98.62 68 MET A CA 1
ATOM 532 C C . MET A 1 68 ? 4.961 -16.203 -10.898 1 98.62 68 MET A C 1
ATOM 534 O O . MET A 1 68 ? 3.922 -16.391 -10.266 1 98.62 68 MET A O 1
ATOM 538 N N . LEU A 1 69 ? 5.301 -16.859 -11.984 1 98.38 69 LEU A N 1
ATOM 539 C CA . LEU A 1 69 ? 4.453 -17.953 -12.453 1 98.38 69 LEU A CA 1
ATOM 540 C C . LEU A 1 69 ? 4.387 -19.062 -11.406 1 98.38 69 LEU A C 1
ATOM 542 O O . LEU A 1 69 ? 3.328 -19.672 -11.203 1 98.38 69 LEU A O 1
ATOM 546 N N . SER A 1 70 ? 5.508 -19.359 -10.805 1 98.12 70 SER A N 1
ATOM 547 C CA . SER A 1 70 ? 5.508 -20.312 -9.711 1 98.12 70 SER A CA 1
ATOM 548 C C . SER A 1 70 ? 4.605 -19.859 -8.562 1 98.12 70 SER A C 1
ATOM 550 O O . SER A 1 70 ? 3.949 -20.672 -7.922 1 98.12 70 SER A O 1
ATOM 552 N N . GLY A 1 71 ? 4.609 -18.531 -8.289 1 98.06 71 GLY A N 1
ATOM 553 C CA . GLY A 1 71 ? 3.697 -17.969 -7.297 1 98.06 71 GLY A CA 1
ATOM 554 C C . GLY A 1 71 ? 2.236 -18.172 -7.66 1 98.06 71 GLY A C 1
ATOM 555 O O . GLY A 1 71 ? 1.414 -18.484 -6.797 1 98.06 71 GLY A O 1
ATOM 556 N N . ILE A 1 72 ? 1.903 -17.984 -8.906 1 98 72 ILE A N 1
ATOM 557 C CA . ILE A 1 72 ? 0.542 -18.219 -9.383 1 98 72 ILE A CA 1
ATOM 558 C C . ILE A 1 72 ? 0.172 -19.688 -9.188 1 98 72 ILE A C 1
ATOM 560 O O . ILE A 1 72 ? -0.924 -20 -8.719 1 98 72 ILE A O 1
ATOM 564 N N . GLU A 1 73 ? 1.106 -20.562 -9.523 1 97.56 73 GLU A N 1
ATOM 565 C CA . GLU A 1 73 ? 0.867 -22 -9.359 1 97.56 73 GLU A CA 1
ATOM 566 C C . GLU A 1 73 ? 0.667 -22.359 -7.891 1 97.56 73 GLU A C 1
ATOM 568 O O . GLU A 1 73 ? -0.206 -23.172 -7.559 1 97.56 73 GLU A O 1
ATOM 573 N N . TYR A 1 74 ? 1.507 -21.812 -7.082 1 97.94 74 TYR A N 1
ATOM 574 C CA . TYR A 1 74 ? 1.362 -22 -5.641 1 97.94 74 TYR A CA 1
ATOM 575 C C . TYR A 1 74 ? -0.047 -21.641 -5.184 1 97.94 74 TYR A C 1
ATOM 577 O O . TYR A 1 74 ? -0.687 -22.406 -4.465 1 97.94 74 TYR A O 1
ATOM 585 N N . ARG A 1 75 ? -0.569 -20.484 -5.598 1 97.12 75 ARG A N 1
ATOM 586 C CA . ARG A 1 75 ? -1.909 -20.047 -5.23 1 97.12 75 ARG A CA 1
ATOM 587 C C . ARG A 1 75 ? -2.971 -20.984 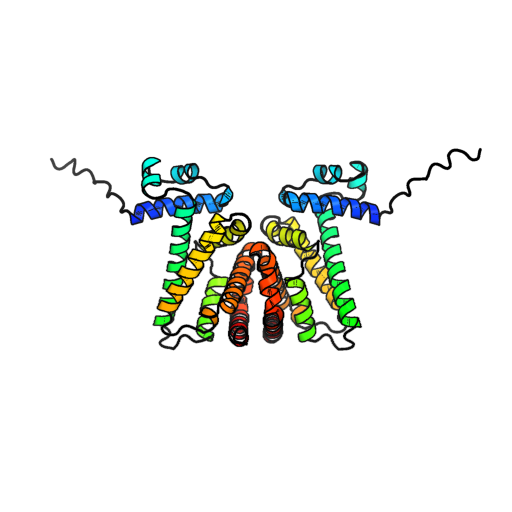-5.777 1 97.12 75 ARG A C 1
ATOM 589 O O . ARG A 1 75 ? -3.934 -21.312 -5.082 1 97.12 75 ARG A O 1
ATOM 596 N N . ASN A 1 76 ? -2.789 -21.406 -7.023 1 96.31 76 ASN A N 1
ATOM 597 C CA . ASN A 1 76 ? -3.732 -22.312 -7.652 1 96.31 76 ASN A CA 1
ATOM 598 C C . ASN A 1 76 ? -3.844 -23.625 -6.875 1 96.31 76 ASN A C 1
ATOM 600 O O . ASN A 1 76 ? -4.941 -24.172 -6.715 1 96.31 76 ASN A O 1
ATOM 604 N N . GLU A 1 77 ? -2.744 -24.109 -6.43 1 96.69 77 GLU A N 1
ATOM 605 C CA . GLU A 1 77 ? -2.744 -25.359 -5.688 1 96.69 77 GLU A CA 1
ATOM 606 C C . GLU A 1 77 ? -3.52 -25.234 -4.379 1 96.69 77 GLU A C 1
ATOM 608 O O . GLU A 1 77 ? -4.234 -26.156 -3.977 1 96.69 77 GLU A O 1
ATOM 613 N N . ILE A 1 78 ? -3.4 -24.156 -3.729 1 95.56 78 ILE A N 1
ATOM 614 C CA . ILE A 1 78 ? -4.129 -23.891 -2.492 1 95.56 78 ILE A CA 1
ATOM 615 C C . ILE A 1 78 ? -5.629 -23.859 -2.773 1 95.56 78 ILE A C 1
ATOM 617 O O . ILE A 1 78 ? -6.418 -24.469 -2.057 1 95.56 78 ILE A O 1
ATOM 621 N N . ILE A 1 79 ? -6.008 -23.141 -3.779 1 93.5 79 ILE A N 1
ATOM 622 C CA . ILE A 1 79 ? -7.418 -23.016 -4.141 1 93.5 79 ILE A CA 1
ATOM 623 C C . ILE A 1 79 ? -7.984 -24.391 -4.484 1 93.5 79 ILE A C 1
ATOM 625 O O . ILE A 1 79 ? -9.078 -24.75 -4.043 1 93.5 79 ILE A O 1
ATOM 629 N N . LYS A 1 80 ? -7.242 -25.156 -5.297 1 92.06 80 LYS A N 1
ATOM 630 C CA . LYS A 1 80 ? -7.664 -26.5 -5.672 1 92.06 80 LYS A CA 1
ATOM 631 C C . LYS A 1 80 ? -7.91 -27.359 -4.438 1 92.06 80 LYS A C 1
ATOM 633 O O . LYS A 1 80 ? -8.898 -28.094 -4.371 1 92.06 80 LYS A O 1
ATOM 638 N N . GLU A 1 81 ? -7 -27.281 -3.543 1 92.88 81 GLU A N 1
ATOM 639 C CA . GLU A 1 81 ? -7.125 -28.047 -2.311 1 92.88 81 GLU A CA 1
ATOM 640 C C . GLU A 1 81 ? -8.383 -27.656 -1.54 1 92.88 81 GLU A C 1
ATOM 642 O O . GLU A 1 81 ? -9.094 -28.516 -1.021 1 92.88 81 GLU A O 1
ATOM 647 N N . HIS A 1 82 ? -8.641 -26.359 -1.432 1 91.44 82 HIS A N 1
ATOM 648 C CA . HIS A 1 82 ? -9.805 -25.875 -0.707 1 91.44 82 HIS A CA 1
ATOM 649 C C . HIS A 1 82 ? -11.094 -26.25 -1.434 1 91.44 82 HIS A C 1
ATOM 651 O O . HIS A 1 82 ? -12.117 -26.516 -0.798 1 91.44 82 HIS A O 1
ATOM 657 N N . LEU A 1 83 ? -11.062 -26.203 -2.779 1 87.88 83 LEU A N 1
ATOM 658 C CA . LEU A 1 83 ? -12.219 -26.594 -3.58 1 87.88 83 LEU A CA 1
ATOM 659 C C . LEU A 1 83 ? -12.547 -28.062 -3.377 1 87.88 83 LEU A C 1
ATOM 661 O O . LEU A 1 83 ? -13.727 -28.438 -3.312 1 87.88 83 LEU A O 1
ATOM 665 N N . SER A 1 84 ? -11.57 -28.844 -3.381 1 85.69 84 SER A N 1
ATOM 666 C CA . SER A 1 84 ? -11.758 -30.281 -3.229 1 85.69 84 SER A CA 1
ATOM 667 C C . SER A 1 84 ? -12.391 -30.625 -1.88 1 85.69 84 SER A C 1
ATOM 669 O O . SER A 1 84 ? -13.141 -31.594 -1.764 1 85.69 84 SER A O 1
ATOM 671 N N . LYS A 1 85 ? -12.094 -29.812 -0.962 1 83.56 85 LYS A N 1
ATOM 672 C CA . LYS A 1 85 ? -12.625 -30.047 0.378 1 83.56 85 LYS A CA 1
ATOM 673 C C . LYS A 1 85 ? -14.055 -29.516 0.501 1 83.56 85 LYS A C 1
ATOM 675 O O . LYS A 1 85 ? -14.828 -30 1.329 1 83.56 85 LYS A O 1
ATOM 680 N N . SER A 1 86 ? -14.266 -28.453 -0.278 1 72.31 86 SER A N 1
ATOM 681 C CA . SER A 1 86 ? -15.578 -27.812 -0.182 1 72.31 86 SER A CA 1
ATOM 682 C C . SER A 1 86 ? -16.516 -28.344 -1.254 1 72.31 86 SER A C 1
ATOM 684 O O . SER A 1 86 ? -16.078 -28.75 -2.332 1 72.31 86 SER A O 1
ATOM 686 N N . LYS A 1 87 ? -17.016 -29.484 -1.424 1 61.84 87 LYS A N 1
ATOM 687 C CA . LYS A 1 87 ? -17.859 -29.969 -2.52 1 61.84 87 LYS A CA 1
ATOM 688 C C . LYS A 1 87 ? -18.453 -28.812 -3.311 1 61.84 87 LYS A C 1
ATOM 690 O O . LYS A 1 87 ? -19.375 -29.016 -4.105 1 61.84 87 LYS A O 1
ATOM 695 N N . ILE A 1 88 ? -18.812 -27.672 -2.668 1 59.81 88 ILE A N 1
ATOM 696 C CA . ILE A 1 88 ? -19.844 -26.734 -3.084 1 59.81 88 ILE A CA 1
ATOM 697 C C . ILE A 1 88 ? -19.312 -25.875 -4.242 1 59.81 88 ILE A C 1
ATOM 699 O O . ILE A 1 88 ? -18.109 -25.812 -4.477 1 59.81 88 ILE A O 1
ATOM 703 N N . ASN A 1 89 ? -20.234 -25.109 -4.879 1 65.81 89 ASN A N 1
ATOM 704 C CA . ASN A 1 89 ? -20.156 -24.125 -5.949 1 65.81 89 ASN A CA 1
ATOM 705 C C . ASN A 1 89 ? -19.328 -22.922 -5.531 1 65.81 89 ASN A C 1
ATOM 707 O O . ASN A 1 89 ? -19.266 -22.578 -4.348 1 65.81 89 ASN A O 1
ATOM 711 N N . VAL A 1 90 ? -18.375 -22.516 -6.375 1 80 90 VAL A N 1
ATOM 712 C CA . VAL A 1 90 ? -17.625 -21.281 -6.18 1 80 90 VAL A CA 1
ATOM 713 C C . VAL A 1 90 ? -18.594 -20.125 -5.918 1 80 90 VAL A C 1
ATOM 715 O O . VAL A 1 90 ? -19.266 -19.656 -6.836 1 80 90 VAL A O 1
ATOM 718 N N . THR A 1 91 ? -18.781 -19.812 -4.629 1 87.88 91 THR A N 1
ATOM 719 C CA . THR A 1 91 ? -19.656 -18.734 -4.184 1 87.88 91 THR A CA 1
ATOM 720 C C . THR A 1 91 ? -18.828 -17.469 -3.932 1 87.88 91 THR A C 1
ATOM 722 O O . THR A 1 91 ? -17.594 -17.5 -3.979 1 87.88 91 THR A O 1
ATOM 725 N N . ASN A 1 92 ? -19.531 -16.359 -3.781 1 91.19 92 ASN A N 1
ATOM 726 C CA . ASN A 1 92 ? -18.891 -15.125 -3.371 1 91.19 92 ASN A CA 1
ATOM 727 C C . ASN A 1 92 ? -18.141 -15.289 -2.051 1 91.19 92 ASN A C 1
ATOM 729 O O . ASN A 1 92 ? -17.062 -14.719 -1.865 1 91.19 92 ASN A O 1
ATOM 733 N N . GLU A 1 93 ? -18.75 -16.109 -1.179 1 92.81 93 GLU A N 1
ATOM 734 C CA . GLU A 1 93 ? -18.125 -16.359 0.118 1 92.81 93 GLU A CA 1
ATOM 735 C C . GLU A 1 93 ? -16.812 -17.109 -0.039 1 92.81 93 GLU A C 1
ATOM 737 O O . GLU A 1 93 ? -15.82 -16.797 0.625 1 92.81 93 GLU A O 1
ATOM 742 N N . PHE A 1 94 ? -16.859 -18.109 -0.836 1 92.44 94 PHE A N 1
ATOM 743 C CA . PHE A 1 94 ? -15.648 -18.875 -1.09 1 92.44 94 PHE A CA 1
ATOM 744 C C . PHE A 1 94 ? -14.555 -18 -1.679 1 92.44 94 PHE A C 1
ATOM 746 O O . PHE A 1 94 ? -13.414 -18.016 -1.207 1 92.44 94 PHE A O 1
ATOM 753 N N . MET A 1 95 ? -14.891 -17.219 -2.676 1 93.25 95 MET A N 1
ATOM 754 C CA . MET A 1 95 ? -13.93 -16.344 -3.328 1 93.25 95 MET A CA 1
ATOM 755 C C . MET A 1 95 ? -13.367 -15.312 -2.344 1 93.25 95 MET A C 1
ATOM 757 O O . MET A 1 95 ? -12.172 -15.039 -2.348 1 93.25 95 MET A O 1
ATOM 761 N N . ALA A 1 96 ? -14.305 -14.781 -1.561 1 96.38 96 ALA A N 1
ATOM 762 C CA . ALA A 1 96 ? -13.859 -13.812 -0.557 1 96.38 96 ALA A CA 1
ATOM 763 C C . ALA A 1 96 ? -12.836 -14.438 0.388 1 96.38 96 ALA A C 1
ATOM 765 O O . ALA A 1 96 ? -11.797 -13.828 0.675 1 96.38 96 ALA A O 1
ATOM 766 N N . LYS A 1 97 ? -13.07 -15.641 0.82 1 96.12 97 LYS A N 1
ATOM 767 C CA . LYS A 1 97 ? -12.164 -16.328 1.722 1 96.12 97 LYS A CA 1
ATOM 768 C C . LYS A 1 97 ? -10.797 -16.547 1.069 1 96.12 97 LYS A C 1
ATOM 770 O O . LYS A 1 97 ? -9.758 -16.344 1.7 1 96.12 97 LYS A O 1
ATOM 775 N N . GLU A 1 98 ? -10.812 -16.938 -0.171 1 95 98 GLU A N 1
ATOM 776 C CA . GLU A 1 98 ? -9.57 -17.203 -0.883 1 95 98 GLU A CA 1
ATOM 777 C C . GLU A 1 98 ? -8.766 -15.922 -1.088 1 95 98 GLU A C 1
ATOM 779 O O . GLU A 1 98 ? -7.539 -15.922 -0.946 1 95 98 GLU A O 1
ATOM 784 N N . LEU A 1 99 ? -9.445 -14.852 -1.416 1 97.31 99 LEU A N 1
ATOM 785 C CA . LEU A 1 99 ? -8.758 -13.594 -1.7 1 97.31 99 LEU A CA 1
ATOM 786 C C . LEU A 1 99 ? -8.227 -12.969 -0.417 1 97.31 99 LEU A C 1
ATOM 788 O O . LEU A 1 99 ? -7.148 -12.367 -0.418 1 97.31 99 LEU A O 1
ATOM 792 N N . VAL A 1 100 ? -8.969 -13.102 0.688 1 98.69 100 VAL A N 1
ATOM 793 C CA . VAL A 1 100 ? -8.438 -12.625 1.962 1 98.69 100 VAL A CA 1
ATOM 794 C C . VAL A 1 100 ? -7.215 -13.453 2.348 1 98.69 100 VAL A C 1
ATOM 796 O O . VAL A 1 100 ? -6.219 -12.906 2.832 1 98.69 100 VAL A O 1
ATOM 799 N N . THR A 1 101 ? -7.289 -14.781 2.129 1 98.19 101 THR A N 1
ATOM 800 C CA . THR A 1 101 ? -6.129 -15.641 2.371 1 98.19 101 THR A CA 1
ATOM 801 C C . THR A 1 101 ? -4.926 -15.148 1.575 1 98.19 101 THR A C 1
ATOM 803 O O . THR A 1 101 ? -3.803 -15.125 2.088 1 98.19 101 THR A O 1
ATOM 806 N N . LYS A 1 102 ? -5.137 -14.758 0.385 1 98.12 102 LYS A N 1
ATOM 807 C CA . LYS A 1 102 ? -4.07 -14.227 -0.461 1 98.12 102 LYS A CA 1
ATOM 808 C C . LYS A 1 102 ? -3.506 -12.93 0.111 1 98.12 102 LYS A C 1
ATOM 810 O O . LYS A 1 102 ? -2.289 -12.75 0.161 1 98.12 102 LYS A O 1
ATOM 815 N N . MET A 1 103 ? -4.348 -12.023 0.576 1 98.56 103 MET A N 1
ATOM 816 C CA . MET A 1 103 ? -3.953 -10.711 1.082 1 98.56 103 MET A CA 1
ATOM 817 C C . MET A 1 103 ? -3.016 -10.844 2.277 1 98.56 103 MET A C 1
ATOM 819 O O . MET A 1 103 ? -2.086 -10.055 2.436 1 98.56 103 MET A O 1
ATOM 823 N N . ILE A 1 104 ? -3.26 -11.898 3.076 1 98.56 104 ILE A N 1
ATOM 824 C CA . ILE A 1 104 ? -2.549 -11.961 4.348 1 98.56 104 ILE A CA 1
ATOM 825 C C . ILE A 1 104 ? -1.538 -13.109 4.32 1 98.56 104 ILE A C 1
ATOM 827 O O . ILE A 1 104 ? -0.949 -13.445 5.348 1 98.56 104 ILE A O 1
ATOM 831 N N . ASP A 1 105 ? -1.326 -13.766 3.148 1 98.31 105 ASP A N 1
ATOM 832 C CA . ASP A 1 105 ? -0.394 -14.883 3.002 1 98.31 105 ASP A CA 1
ATOM 833 C C . ASP A 1 105 ? 1.046 -14.43 3.234 1 98.31 105 ASP A C 1
ATOM 835 O O . ASP A 1 105 ? 1.436 -13.336 2.801 1 98.31 105 ASP A O 1
ATOM 839 N N . ASP A 1 106 ? 1.833 -15.172 3.934 1 96.75 106 ASP A N 1
ATOM 840 C CA . ASP A 1 106 ? 3.229 -14.859 4.227 1 96.75 106 ASP A CA 1
ATOM 841 C C . ASP A 1 106 ? 4.164 -15.898 3.611 1 96.75 106 ASP A C 1
ATOM 843 O O . ASP A 1 106 ? 5.137 -16.312 4.242 1 96.75 106 ASP A O 1
ATOM 847 N N . ASN A 1 107 ? 3.869 -16.391 2.436 1 97.31 107 ASN A N 1
ATOM 848 C CA . ASN A 1 107 ? 4.691 -17.391 1.759 1 97.31 107 ASN A CA 1
ATOM 849 C C . ASN A 1 107 ? 5.973 -16.766 1.202 1 97.31 107 ASN A C 1
ATOM 851 O O . ASN A 1 107 ? 6.168 -15.555 1.275 1 97.31 107 ASN A O 1
ATOM 855 N N . HIS A 1 108 ? 6.883 -17.516 0.703 1 96.69 108 HIS A N 1
ATOM 856 C CA . HIS A 1 108 ? 8.211 -17.062 0.313 1 96.69 108 HIS A CA 1
ATOM 857 C C . HIS A 1 108 ? 8.164 -16.266 -0.987 1 96.69 108 HIS A C 1
ATOM 859 O O . HIS A 1 108 ? 9.141 -15.602 -1.351 1 96.69 108 HIS A O 1
ATOM 865 N N . TYR A 1 109 ? 7.008 -16.266 -1.784 1 97.81 109 TYR A N 1
ATOM 866 C CA . TYR A 1 109 ? 6.879 -15.492 -3.012 1 97.81 109 TYR A CA 1
ATOM 867 C C . TYR A 1 109 ? 6.453 -14.055 -2.707 1 97.81 109 TYR A C 1
ATOM 869 O O . TYR A 1 109 ? 6.688 -13.148 -3.51 1 97.81 109 TYR A O 1
ATOM 877 N N . MET A 1 110 ? 5.836 -13.852 -1.578 1 98 110 MET A N 1
ATOM 878 C CA . MET A 1 110 ? 5.141 -12.602 -1.278 1 98 110 MET A CA 1
ATOM 879 C C . MET A 1 110 ? 6.109 -11.43 -1.273 1 98 110 MET A C 1
ATOM 881 O O . MET A 1 110 ? 5.824 -10.375 -1.854 1 98 110 MET A O 1
ATOM 885 N N . PRO A 1 111 ? 7.297 -11.617 -0.62 1 97.19 111 PRO A N 1
ATOM 886 C CA . PRO A 1 111 ? 8.227 -10.477 -0.649 1 97.19 111 PRO A CA 1
ATOM 887 C C . PRO A 1 111 ? 8.625 -10.078 -2.066 1 97.19 111 PRO A C 1
ATOM 889 O O . PRO A 1 111 ? 8.82 -8.898 -2.348 1 97.19 111 PRO A O 1
ATOM 892 N N . LEU A 1 112 ? 8.75 -11.031 -2.959 1 98.19 112 LEU A N 1
ATOM 893 C CA . LEU A 1 112 ? 9.109 -10.758 -4.348 1 98.19 112 LEU A CA 1
ATOM 894 C C . LEU A 1 112 ? 7.957 -10.078 -5.086 1 98.19 112 LEU A C 1
ATOM 896 O O . LEU A 1 112 ? 8.18 -9.18 -5.898 1 98.19 112 LEU A O 1
ATOM 900 N N . TYR A 1 113 ? 6.758 -10.531 -4.773 1 98.38 113 TYR A N 1
ATOM 901 C CA . TYR A 1 113 ? 5.586 -9.922 -5.395 1 98.38 113 TYR A CA 1
ATOM 902 C C . TYR A 1 113 ? 5.438 -8.469 -4.977 1 98.38 113 TYR A C 1
ATOM 904 O O . TYR A 1 113 ? 5.113 -7.605 -5.801 1 98.38 113 TYR A O 1
ATOM 912 N N . ILE A 1 114 ? 5.641 -8.219 -3.74 1 97.88 114 ILE A N 1
ATOM 913 C CA . ILE A 1 114 ? 5.566 -6.855 -3.23 1 97.88 114 ILE A CA 1
ATOM 914 C C . ILE A 1 114 ? 6.621 -5.992 -3.914 1 97.88 114 ILE A C 1
ATOM 916 O O . ILE A 1 114 ? 6.336 -4.867 -4.332 1 97.88 114 ILE A O 1
ATOM 920 N N . GLU A 1 115 ? 7.84 -6.547 -4.031 1 96.94 115 GLU A N 1
ATOM 921 C CA . GLU A 1 115 ? 8.883 -5.855 -4.777 1 96.94 115 GLU A CA 1
ATOM 922 C C . GLU A 1 115 ? 8.438 -5.555 -6.207 1 96.94 115 GLU A C 1
ATOM 924 O O . GLU A 1 115 ? 8.703 -4.473 -6.73 1 96.94 115 GLU A O 1
ATOM 929 N N . PHE A 1 116 ? 7.758 -6.461 -6.805 1 98.31 116 PHE A N 1
ATOM 930 C CA . PHE A 1 116 ? 7.219 -6.312 -8.148 1 98.31 116 PHE A CA 1
ATOM 931 C C . PHE A 1 116 ? 6.246 -5.141 -8.219 1 98.31 116 PHE A C 1
ATOM 933 O O . PHE A 1 116 ? 6.367 -4.273 -9.086 1 98.31 116 PHE A O 1
ATOM 940 N N . LEU A 1 117 ? 5.309 -5.078 -7.266 1 98.06 117 LEU A N 1
ATOM 941 C CA . LEU A 1 117 ? 4.27 -4.055 -7.23 1 98.06 117 LEU A CA 1
ATOM 942 C C . LEU A 1 117 ? 4.879 -2.662 -7.113 1 98.06 117 LEU A C 1
ATOM 944 O O . LEU A 1 117 ? 4.391 -1.711 -7.723 1 98.06 117 LEU A O 1
ATOM 948 N N . ILE A 1 118 ? 5.938 -2.598 -6.371 1 96.5 118 ILE A N 1
ATOM 949 C CA . ILE A 1 118 ? 6.594 -1.317 -6.129 1 96.5 118 ILE A CA 1
ATOM 950 C C . ILE A 1 118 ? 7.43 -0.929 -7.348 1 96.5 118 ILE A C 1
ATOM 952 O O . ILE A 1 118 ? 7.348 0.204 -7.828 1 96.5 118 ILE A O 1
ATOM 956 N N . ALA A 1 119 ? 8.164 -1.854 -7.949 1 96.25 119 ALA A N 1
ATOM 957 C CA . ALA A 1 119 ? 9.148 -1.573 -8.984 1 96.25 119 ALA A CA 1
ATOM 958 C C . ALA A 1 119 ? 8.469 -1.296 -10.328 1 96.25 119 ALA A C 1
ATOM 960 O O . ALA A 1 119 ? 9.023 -0.596 -11.18 1 96.25 119 ALA A O 1
ATOM 961 N N . LYS A 1 120 ? 7.305 -1.846 -10.484 1 97.12 120 LYS A N 1
ATOM 962 C CA . LYS A 1 120 ? 6.688 -1.762 -11.805 1 97.12 120 LYS A CA 1
ATOM 963 C C . LYS A 1 120 ? 6.301 -0.324 -12.141 1 97.12 120 LYS A C 1
ATOM 965 O O . LYS A 1 120 ? 6.129 0.02 -13.312 1 97.12 120 LYS A O 1
ATOM 970 N N . LYS A 1 121 ? 6.078 0.531 -11.125 1 94.88 121 LYS A N 1
ATOM 971 C CA . LYS A 1 121 ? 5.664 1.915 -11.336 1 94.88 121 LYS A CA 1
ATOM 972 C C . LYS A 1 121 ? 6.664 2.652 -12.227 1 94.88 121 LYS A C 1
ATOM 974 O O . LYS A 1 121 ? 6.273 3.484 -13.047 1 94.88 121 LYS A O 1
ATOM 979 N N . ARG A 1 122 ? 7.965 2.314 -12.156 1 92.56 122 ARG A N 1
ATOM 980 C CA . ARG A 1 122 ? 9 3.062 -12.867 1 92.56 122 ARG A CA 1
ATOM 981 C C . ARG A 1 122 ? 9.703 2.186 -13.898 1 92.56 122 ARG A C 1
ATOM 983 O O . ARG A 1 122 ? 10.781 2.531 -14.375 1 92.56 122 ARG A O 1
ATOM 990 N N . ASN A 1 123 ? 9.18 1.036 -14.203 1 96.12 123 ASN A N 1
ATOM 991 C CA . ASN A 1 123 ? 9.797 0.075 -15.109 1 96.12 123 ASN A CA 1
ATOM 992 C C . ASN A 1 123 ? 8.797 -0.462 -16.125 1 96.12 123 ASN A C 1
ATOM 994 O O . ASN A 1 123 ? 8.07 -1.416 -15.852 1 96.12 123 ASN A O 1
ATOM 998 N N . PRO A 1 124 ? 8.828 0.107 -17.297 1 96.38 124 PRO A N 1
ATOM 999 C CA . PRO A 1 124 ? 7.836 -0.282 -18.297 1 96.38 124 PRO A CA 1
ATOM 1000 C C . PRO A 1 124 ? 7.863 -1.777 -18.609 1 96.38 124 PRO A C 1
ATOM 1002 O O . PRO A 1 124 ? 6.828 -2.363 -18.938 1 96.38 124 PRO A O 1
ATOM 1005 N N . GLU A 1 125 ? 8.945 -2.406 -18.547 1 97 125 GLU A N 1
ATOM 1006 C CA . GLU A 1 125 ? 9.039 -3.844 -18.797 1 97 125 GLU A CA 1
ATOM 1007 C C . GLU A 1 125 ? 8.281 -4.633 -17.719 1 97 125 GLU A C 1
ATOM 1009 O O . GLU A 1 125 ? 7.621 -5.625 -18.031 1 97 125 GLU A O 1
ATOM 1014 N N . LEU A 1 126 ? 8.406 -4.18 -16.531 1 97.75 126 LEU A N 1
ATOM 1015 C CA . LEU A 1 126 ? 7.676 -4.824 -15.438 1 97.75 126 LEU A CA 1
ATOM 1016 C C . LEU A 1 126 ? 6.176 -4.566 -15.562 1 97.75 126 LEU A C 1
ATOM 1018 O O . LEU A 1 126 ? 5.363 -5.438 -15.242 1 97.75 126 LEU A O 1
ATOM 1022 N N . LYS A 1 127 ? 5.816 -3.424 -16 1 97.31 127 LYS A N 1
ATOM 1023 C CA . LYS A 1 127 ? 4.41 -3.133 -16.25 1 97.31 127 LYS A CA 1
ATOM 1024 C C . LYS A 1 127 ? 3.824 -4.102 -17.281 1 97.31 127 LYS A C 1
ATOM 1026 O O . LYS A 1 127 ? 2.73 -4.637 -17.078 1 97.31 127 LYS A O 1
ATOM 1031 N N . ASN A 1 128 ? 4.539 -4.309 -18.297 1 97.62 128 ASN A N 1
ATOM 1032 C CA . ASN A 1 128 ? 4.102 -5.242 -19.328 1 97.62 128 ASN A CA 1
ATOM 1033 C C . ASN A 1 128 ? 4.035 -6.672 -18.797 1 97.62 128 ASN A C 1
ATOM 1035 O O . ASN A 1 128 ? 3.115 -7.422 -19.141 1 97.62 128 ASN A O 1
ATOM 1039 N N . LEU A 1 129 ? 5.031 -6.984 -18.047 1 98 129 LEU A N 1
ATOM 1040 C CA . LEU A 1 129 ? 5.031 -8.312 -17.422 1 98 129 LEU A CA 1
ATOM 1041 C C . LEU A 1 129 ? 3.797 -8.5 -16.547 1 98 129 LEU A C 1
ATOM 1043 O O . LEU A 1 129 ? 3.193 -9.578 -16.547 1 98 129 LEU A O 1
ATOM 1047 N N . MET A 1 130 ? 3.422 -7.477 -15.805 1 98 130 MET A N 1
ATOM 1048 C CA . MET A 1 130 ? 2.242 -7.531 -14.945 1 98 130 MET A CA 1
ATOM 1049 C C . MET A 1 130 ? 0.99 -7.844 -15.758 1 98 130 MET A C 1
ATOM 1051 O O . MET A 1 130 ? 0.155 -8.648 -15.344 1 98 130 MET A O 1
ATOM 1055 N N . ILE A 1 131 ? 0.873 -7.23 -16.875 1 96.5 131 ILE A N 1
ATOM 1056 C CA . ILE A 1 131 ? -0.274 -7.453 -17.75 1 96.5 131 ILE A CA 1
ATOM 1057 C C . ILE A 1 131 ? -0.338 -8.93 -18.156 1 96.5 131 ILE A C 1
ATOM 1059 O O . ILE A 1 131 ? -1.399 -9.547 -18.078 1 96.5 131 ILE A O 1
ATOM 1063 N N . GLN A 1 132 ? 0.769 -9.453 -18.5 1 97.19 132 GLN A N 1
ATOM 1064 C CA . GLN A 1 132 ? 0.841 -10.852 -18.891 1 97.19 132 GLN A CA 1
ATOM 1065 C C . GLN A 1 132 ? 0.493 -11.773 -17.734 1 97.19 132 GLN A C 1
ATOM 1067 O O . GLN A 1 132 ? -0.265 -12.734 -17.906 1 97.19 132 GLN A O 1
ATOM 1072 N N . LEU A 1 133 ? 1.045 -11.484 -16.641 1 97.75 133 LEU A N 1
ATOM 1073 C CA . LEU A 1 133 ? 0.823 -12.312 -15.453 1 97.75 133 LEU A CA 1
ATOM 1074 C C . LEU A 1 133 ? -0.634 -12.25 -15.016 1 97.75 133 LEU A C 1
ATOM 1076 O O . LEU A 1 133 ? -1.196 -13.25 -14.57 1 97.75 133 LEU A O 1
ATOM 1080 N N . GLN A 1 134 ? -1.216 -11.07 -15.07 1 95.75 134 GLN A N 1
ATOM 1081 C CA . GLN A 1 134 ? -2.629 -10.922 -14.734 1 95.75 134 GLN A CA 1
ATOM 1082 C C . GLN A 1 134 ? -3.502 -11.781 -15.641 1 95.75 134 GLN A C 1
ATOM 1084 O O . GLN A 1 134 ? -4.457 -12.414 -15.18 1 95.75 134 GLN A O 1
ATOM 1089 N N . GLU A 1 135 ? -3.203 -11.805 -16.922 1 95.06 135 GLU A N 1
ATOM 1090 C CA . GLU A 1 135 ? -3.939 -12.641 -17.859 1 95.06 135 GLU A CA 1
ATOM 1091 C C . GLU A 1 135 ? -3.766 -14.125 -17.531 1 95.06 135 GLU A C 1
ATOM 1093 O O . GLU A 1 135 ? -4.727 -14.891 -17.594 1 95.06 135 GLU A O 1
ATOM 1098 N N . GLN A 1 136 ? -2.576 -14.477 -17.219 1 95.56 136 GLN A N 1
ATOM 1099 C CA . GLN A 1 136 ? -2.309 -15.859 -16.844 1 95.56 136 GLN A CA 1
ATOM 1100 C C . GLN A 1 136 ? -3.092 -16.25 -15.586 1 95.56 136 GLN A C 1
ATOM 1102 O O . GLN A 1 136 ? -3.666 -17.344 -15.523 1 95.56 136 GLN A O 1
ATOM 1107 N N . ALA A 1 137 ? -3.055 -15.359 -14.609 1 94.69 137 ALA A N 1
ATOM 1108 C CA . ALA A 1 137 ? -3.793 -15.617 -13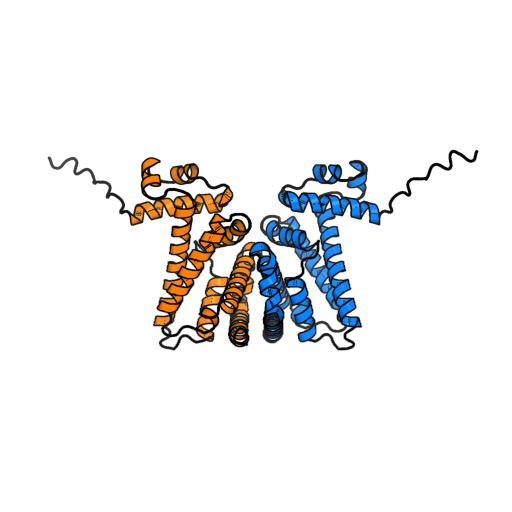.375 1 94.69 137 ALA A CA 1
ATOM 1109 C C . ALA A 1 137 ? -5.293 -15.719 -13.641 1 94.69 137 ALA A C 1
ATOM 1111 O O . ALA A 1 137 ? -5.969 -16.609 -13.109 1 94.69 137 ALA A O 1
ATOM 1112 N N . LYS A 1 138 ? -5.789 -14.805 -14.391 1 93.19 138 LYS A N 1
ATOM 1113 C CA . LYS A 1 138 ? -7.199 -14.805 -14.766 1 93.19 138 LYS A CA 1
ATOM 1114 C C . LYS A 1 138 ? -7.59 -16.125 -15.438 1 93.19 138 LYS A C 1
ATOM 1116 O O . LYS A 1 138 ? -8.602 -16.734 -15.086 1 93.19 138 LYS A O 1
ATOM 1121 N N . GLU A 1 139 ? -6.824 -16.578 -16.391 1 92.44 139 GLU A N 1
ATOM 1122 C CA . GLU A 1 139 ? -7.109 -17.812 -17.125 1 92.44 139 GLU A CA 1
ATOM 1123 C C . GLU A 1 139 ? -7.047 -19.031 -16.203 1 92.44 139 GLU A C 1
ATOM 1125 O O . GLU A 1 139 ? -7.883 -19.938 -16.297 1 92.44 139 GLU A O 1
ATOM 1130 N N . SER A 1 140 ? -6.051 -19.047 -15.359 1 91.88 140 SER A N 1
ATOM 1131 C CA . SER A 1 140 ? -5.934 -20.156 -14.406 1 91.88 140 SER A CA 1
ATOM 1132 C C . SER A 1 140 ? -7.145 -20.219 -13.484 1 91.88 140 SER A C 1
ATOM 1134 O O . SER A 1 140 ? -7.641 -21.297 -13.172 1 91.88 140 SER A O 1
ATOM 1136 N N . PHE A 1 141 ? -7.523 -19.016 -13.07 1 88.38 141 PHE A N 1
ATOM 1137 C CA . PHE A 1 141 ? -8.68 -18.938 -12.188 1 88.38 141 PHE A CA 1
ATOM 1138 C C . PHE A 1 141 ? -9.938 -19.438 -12.898 1 88.38 141 PHE A C 1
ATOM 1140 O O . PHE A 1 141 ? -10.742 -20.156 -12.305 1 88.38 141 PHE A O 1
ATOM 1147 N N . LYS A 1 142 ? -10.164 -19.094 -14.109 1 88.38 142 LYS A N 1
ATOM 1148 C CA . LYS A 1 142 ? -11.305 -19.531 -14.898 1 88.38 142 LYS A CA 1
ATOM 1149 C C . LYS A 1 142 ? -11.336 -21.047 -15.023 1 88.38 142 LYS A C 1
ATOM 1151 O O . LYS A 1 142 ? -12.406 -21.656 -14.969 1 88.38 142 LYS A O 1
ATOM 1156 N N . ILE A 1 143 ? -10.219 -21.609 -15.188 1 88.56 143 ILE A N 1
ATOM 1157 C CA . ILE A 1 143 ? -10.109 -23.062 -15.352 1 88.56 143 ILE A CA 1
ATOM 1158 C C . ILE A 1 143 ? -10.469 -23.75 -14.031 1 88.56 143 ILE A C 1
ATOM 1160 O O . ILE A 1 143 ? -11.172 -24.766 -14.031 1 88.56 143 ILE A O 1
ATOM 1164 N N . LEU A 1 144 ? -10.039 -23.172 -12.992 1 87.38 144 LEU A N 1
ATOM 1165 C CA . LEU A 1 144 ? -10.25 -23.781 -11.68 1 87.38 144 LEU A CA 1
ATOM 1166 C C . LEU A 1 144 ? -11.711 -23.656 -11.258 1 87.38 144 LEU A C 1
ATOM 1168 O O . LEU A 1 144 ? -12.242 -24.562 -10.594 1 87.38 144 LEU A O 1
ATOM 1172 N N . MET A 1 145 ? -12.328 -22.453 -11.695 1 83.81 145 MET A N 1
ATOM 1173 C CA . MET A 1 145 ? -13.688 -22.188 -11.242 1 83.81 145 MET A CA 1
ATOM 1174 C C . MET A 1 145 ? -14.703 -22.578 -12.312 1 83.81 145 MET A C 1
ATOM 1176 O O . MET A 1 145 ? -14.484 -22.328 -13.5 1 83.81 145 MET A O 1
ATOM 1180 N N . SER A 1 146 ? -15.188 -23.688 -12.602 1 77.25 146 SER A N 1
ATOM 1181 C CA . SER A 1 146 ? -16.125 -24.203 -13.586 1 77.25 146 SER A CA 1
ATOM 1182 C C . SER A 1 146 ? -17.047 -23.094 -14.109 1 77.25 146 SER A C 1
ATOM 1184 O O . SER A 1 146 ? -17.422 -23.094 -15.281 1 77.25 146 SER A O 1
ATOM 1186 N N . GLN A 1 147 ? -17.422 -22.094 -13.211 1 81.25 147 GLN A N 1
ATOM 1187 C CA . GLN A 1 147 ? -18.203 -20.922 -13.594 1 81.25 147 GLN A CA 1
ATOM 1188 C C . GLN A 1 147 ? -17.438 -19.625 -13.273 1 81.25 147 GLN A C 1
ATOM 1190 O O . GLN A 1 147 ? -17.016 -19.422 -12.141 1 81.25 147 GLN A O 1
ATOM 1195 N N . THR A 1 148 ? -17.344 -18.828 -14.219 1 84.06 148 THR A N 1
ATOM 1196 C CA . THR A 1 148 ? -16.578 -17.594 -14.07 1 84.06 148 THR A CA 1
ATOM 1197 C C . THR A 1 148 ? -17.438 -16.484 -13.461 1 84.06 148 THR A C 1
ATOM 1199 O O . THR A 1 148 ? -18.453 -16.094 -14.047 1 84.06 148 THR A O 1
ATOM 1202 N N . PRO A 1 149 ? -17.016 -16.031 -12.406 1 85.31 149 PRO A N 1
ATOM 1203 C CA . PRO A 1 149 ? -17.75 -14.891 -11.867 1 85.31 149 PRO A CA 1
ATOM 1204 C C . PRO A 1 149 ? -17.75 -13.695 -12.812 1 85.31 149 PRO A C 1
ATOM 1206 O O . PRO A 1 149 ? -16.812 -13.5 -13.578 1 85.31 149 PRO A O 1
ATOM 1209 N N . ARG A 1 150 ? -18.766 -12.922 -12.695 1 85.44 150 ARG A N 1
ATOM 1210 C CA . ARG A 1 150 ? -18.969 -11.805 -13.609 1 85.44 150 ARG A CA 1
ATOM 1211 C C . ARG A 1 150 ? -17.828 -10.789 -13.5 1 85.44 150 ARG A C 1
ATOM 1213 O O . ARG A 1 150 ? -17.391 -10.234 -14.5 1 85.44 150 ARG A O 1
ATOM 1220 N N . TRP A 1 151 ? -17.375 -10.539 -12.273 1 88.62 151 TRP A N 1
ATOM 1221 C CA . TRP A 1 151 ? -16.375 -9.5 -12.086 1 88.62 151 TRP A CA 1
ATOM 1222 C C . TRP A 1 151 ? -15.047 -9.898 -12.703 1 88.62 151 TRP A C 1
ATOM 1224 O O . TRP A 1 151 ? -14.18 -9.055 -12.93 1 88.62 151 TRP A O 1
ATOM 1234 N N . ILE A 1 152 ? -14.836 -11.133 -12.945 1 89 152 ILE A N 1
ATOM 1235 C CA . ILE A 1 152 ? -13.602 -11.586 -13.586 1 89 152 ILE A CA 1
ATOM 1236 C C . ILE A 1 152 ? -13.648 -11.258 -15.078 1 89 152 ILE A C 1
ATOM 1238 O O . ILE A 1 152 ? -12.625 -10.922 -15.68 1 89 152 ILE A O 1
ATOM 1242 N N . SER A 1 153 ? -14.883 -11.352 -15.648 1 88.06 153 SER A N 1
ATOM 1243 C CA . SER A 1 153 ? -15.062 -11.125 -17.078 1 88.06 153 SER A CA 1
ATOM 1244 C C . SER A 1 153 ? -15.18 -9.641 -17.406 1 88.06 153 SER A C 1
ATOM 1246 O O . SER A 1 153 ? -14.914 -9.219 -18.531 1 88.06 153 SER A O 1
ATOM 1248 N N . ASP A 1 154 ? -15.625 -8.867 -16.438 1 92.31 154 ASP A N 1
ATOM 1249 C CA . ASP A 1 154 ? -15.734 -7.426 -16.609 1 92.31 154 ASP A CA 1
ATOM 1250 C C . ASP A 1 154 ? -14.406 -6.73 -16.312 1 92.31 154 ASP A C 1
ATOM 1252 O O . ASP A 1 154 ? -13.93 -6.758 -15.18 1 92.31 154 ASP A O 1
ATOM 1256 N N . ALA A 1 155 ? -13.914 -6.062 -17.266 1 91.81 155 ALA A N 1
ATOM 1257 C CA . ALA A 1 155 ? -12.562 -5.516 -17.188 1 91.81 155 ALA A CA 1
ATOM 1258 C C . ALA A 1 155 ? -12.453 -4.48 -16.078 1 91.81 155 ALA A C 1
ATOM 1260 O O . ALA A 1 155 ? -11.469 -4.453 -15.336 1 91.81 155 ALA A O 1
ATOM 1261 N N . ASP A 1 156 ? -13.398 -3.637 -15.93 1 94.06 156 ASP A N 1
ATOM 1262 C CA . ASP A 1 156 ? -13.367 -2.582 -14.922 1 94.06 156 ASP A CA 1
ATOM 1263 C C . ASP A 1 156 ? -13.438 -3.164 -13.516 1 94.06 156 ASP A C 1
ATOM 1265 O O . ASP A 1 156 ? -12.672 -2.77 -12.633 1 94.06 156 ASP A O 1
ATOM 1269 N N . SER A 1 157 ? -14.375 -4.098 -13.391 1 94.81 157 SER A N 1
ATOM 1270 C CA . SER A 1 157 ? -14.508 -4.742 -12.086 1 94.81 157 SER A CA 1
ATOM 1271 C C . SER A 1 157 ? -13.25 -5.531 -11.734 1 94.81 1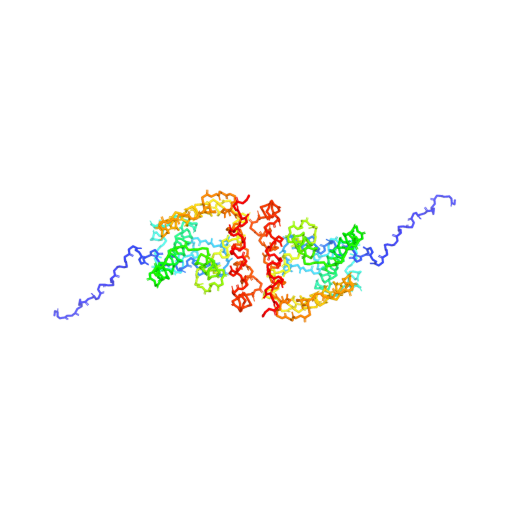57 SER A C 1
ATOM 1273 O O . SER A 1 157 ? -12.789 -5.492 -10.594 1 94.81 157 SER A O 1
ATOM 1275 N N . PHE A 1 158 ? -12.742 -6.207 -12.734 1 94.31 158 PHE A N 1
ATOM 1276 C CA . PHE A 1 158 ? -11.539 -6.996 -12.516 1 94.31 158 PHE A CA 1
ATOM 1277 C C . PHE A 1 158 ? -10.383 -6.109 -12.078 1 94.31 158 PHE A C 1
ATOM 1279 O O . PHE A 1 158 ? -9.68 -6.43 -11.109 1 94.31 158 PHE A O 1
ATOM 1286 N N . GLN A 1 159 ? -10.203 -5.023 -12.719 1 95.44 159 GLN A N 1
ATOM 1287 C CA . GLN A 1 159 ? -9.125 -4.102 -12.391 1 95.44 159 GLN A CA 1
ATOM 1288 C C . GLN A 1 159 ? -9.305 -3.52 -10.992 1 95.44 159 GLN A C 1
ATOM 1290 O O . GLN A 1 159 ? -8.336 -3.391 -10.234 1 95.44 159 GLN A O 1
ATOM 1295 N N . PHE A 1 160 ? -10.492 -3.148 -10.664 1 97.81 160 PHE A N 1
ATOM 1296 C CA . PHE A 1 160 ? -10.766 -2.584 -9.344 1 97.81 160 PHE A CA 1
ATOM 1297 C C . PHE A 1 160 ? -10.453 -3.594 -8.25 1 97.81 160 PHE A C 1
ATOM 1299 O O . PHE A 1 160 ? -9.758 -3.27 -7.281 1 97.81 160 PHE A O 1
ATOM 1306 N N . ILE A 1 161 ? -10.938 -4.801 -8.445 1 97.38 161 ILE A N 1
ATOM 1307 C CA . ILE A 1 161 ? -10.773 -5.824 -7.422 1 97.38 161 ILE A CA 1
ATOM 1308 C C . ILE A 1 161 ? -9.305 -6.203 -7.301 1 97.38 161 ILE A C 1
ATOM 1310 O O . ILE A 1 161 ? -8.781 -6.348 -6.191 1 97.38 161 ILE A O 1
ATOM 1314 N N . THR A 1 162 ? -8.609 -6.312 -8.383 1 97.06 162 THR A N 1
ATOM 1315 C CA . THR A 1 162 ? -7.184 -6.613 -8.359 1 97.06 162 THR A CA 1
ATOM 1316 C C . THR A 1 162 ? -6.402 -5.5 -7.672 1 97.06 162 THR A C 1
ATOM 1318 O O . THR A 1 162 ? -5.512 -5.766 -6.863 1 97.06 162 THR A O 1
ATOM 1321 N N . ASN A 1 163 ? -6.727 -4.219 -8.008 1 98.31 163 ASN A N 1
ATOM 1322 C CA . ASN A 1 163 ? -6.082 -3.092 -7.34 1 98.31 163 ASN A CA 1
ATOM 1323 C C . ASN A 1 163 ? -6.34 -3.109 -5.836 1 98.31 163 ASN A C 1
ATOM 1325 O O . ASN A 1 163 ? -5.445 -2.811 -5.043 1 98.31 163 ASN A O 1
ATOM 1329 N N . PHE A 1 164 ? -7.566 -3.459 -5.496 1 98.75 164 PHE A N 1
ATOM 1330 C CA . PHE A 1 164 ? -7.93 -3.547 -4.086 1 98.75 164 PHE A CA 1
ATOM 1331 C C . PHE A 1 164 ? -7.098 -4.609 -3.375 1 98.75 164 PHE A C 1
ATOM 1333 O O . PHE A 1 164 ? -6.492 -4.336 -2.336 1 98.75 164 PHE A O 1
ATOM 1340 N N . ILE A 1 165 ? -7.035 -5.789 -3.918 1 98.62 165 ILE A N 1
ATOM 1341 C CA . ILE A 1 165 ? -6.293 -6.898 -3.332 1 98.62 165 ILE A CA 1
ATOM 1342 C C . ILE A 1 165 ? -4.82 -6.523 -3.197 1 98.62 165 ILE A C 1
ATOM 1344 O O . ILE A 1 165 ? -4.215 -6.727 -2.141 1 98.62 165 ILE A O 1
ATOM 1348 N N . ASN A 1 166 ? -4.293 -5.988 -4.219 1 98.69 166 ASN A N 1
ATOM 1349 C CA . ASN A 1 166 ? -2.881 -5.621 -4.203 1 98.69 166 ASN A CA 1
ATOM 1350 C C . ASN A 1 166 ? -2.6 -4.523 -3.18 1 98.69 166 ASN A C 1
ATOM 1352 O O . ASN A 1 166 ? -1.528 -4.496 -2.57 1 98.69 166 ASN A O 1
ATOM 1356 N N . ALA A 1 167 ? -3.537 -3.59 -3.029 1 98.81 167 ALA A N 1
ATOM 1357 C CA . ALA A 1 167 ? -3.391 -2.57 -1.992 1 98.81 167 ALA A CA 1
ATOM 1358 C C . ALA A 1 167 ? -3.322 -3.207 -0.607 1 98.81 167 ALA A C 1
ATOM 1360 O O . ALA A 1 167 ? -2.486 -2.826 0.216 1 98.81 167 ALA A O 1
ATOM 1361 N N . MET A 1 168 ? -4.148 -4.164 -0.384 1 98.88 168 MET A N 1
ATOM 1362 C CA . MET A 1 168 ? -4.168 -4.848 0.905 1 98.88 168 MET A CA 1
ATOM 1363 C C . MET A 1 168 ? -2.893 -5.66 1.109 1 98.88 168 MET A C 1
ATOM 1365 O O . MET A 1 168 ? -2.375 -5.742 2.225 1 98.88 168 MET A O 1
ATOM 1369 N N . ILE A 1 169 ? -2.422 -6.242 0.054 1 98.81 169 ILE A N 1
ATOM 1370 C CA . ILE A 1 169 ? -1.159 -6.973 0.112 1 98.81 169 ILE A CA 1
ATOM 1371 C C . ILE A 1 169 ? -0.026 -6.016 0.472 1 98.81 169 ILE A C 1
ATOM 1373 O O . ILE A 1 169 ? 0.784 -6.305 1.355 1 98.81 169 ILE A O 1
ATOM 1377 N N . LEU A 1 170 ? 0.015 -4.902 -0.174 1 98.31 170 LEU A N 1
ATOM 1378 C CA . LEU A 1 170 ? 0.992 -3.881 0.188 1 98.31 170 LEU A CA 1
ATOM 1379 C C . LEU A 1 170 ? 0.857 -3.496 1.658 1 98.31 170 LEU A C 1
ATOM 1381 O O . LEU A 1 170 ? 1.856 -3.412 2.377 1 98.31 170 LEU A O 1
ATOM 1385 N N . GLY A 1 171 ? -0.377 -3.252 2.076 1 98.5 171 GLY A N 1
ATOM 1386 C CA . GLY A 1 171 ? -0.61 -2.893 3.465 1 98.5 171 GLY A CA 1
ATOM 1387 C C . GLY A 1 171 ? -0.133 -3.947 4.445 1 98.5 171 GLY A C 1
ATOM 1388 O O . GLY A 1 171 ? 0.452 -3.623 5.48 1 98.5 171 GLY A O 1
ATOM 1389 N N . SER A 1 172 ? -0.315 -5.195 4.133 1 98.5 172 SER A N 1
ATOM 1390 C CA . SER A 1 172 ? 0.069 -6.301 5.004 1 98.5 172 SER A CA 1
ATOM 1391 C C . SER A 1 172 ? 1.568 -6.289 5.285 1 98.5 172 SER A C 1
ATOM 1393 O O . SER A 1 172 ? 2 -6.605 6.395 1 98.5 172 SER A O 1
ATOM 1395 N N . ASP A 1 173 ? 2.291 -5.918 4.289 1 97.38 173 ASP A N 1
ATOM 1396 C CA . ASP A 1 173 ? 3.742 -5.977 4.449 1 97.38 173 ASP A CA 1
ATOM 1397 C C . ASP A 1 173 ? 4.312 -4.602 4.797 1 97.38 173 ASP A C 1
ATOM 1399 O O . ASP A 1 173 ? 4.875 -4.418 5.875 1 97.38 173 ASP A O 1
ATOM 1403 N N . VAL A 1 174 ? 4.07 -3.621 3.982 1 96.25 174 VAL A N 1
ATOM 1404 C CA . VAL A 1 174 ? 4.691 -2.305 4.094 1 96.25 174 VAL A CA 1
ATOM 1405 C C . VAL A 1 174 ? 4.27 -1.643 5.402 1 96.25 174 VAL A C 1
ATOM 1407 O O . VAL A 1 174 ? 5.086 -1.004 6.074 1 96.25 174 VAL A O 1
ATOM 1410 N N . LEU A 1 175 ? 3.057 -1.819 5.824 1 97.56 175 LEU A N 1
ATOM 1411 C CA . LEU A 1 175 ? 2.535 -1.207 7.043 1 97.56 175 LEU A CA 1
ATOM 1412 C C . LEU A 1 175 ? 2.693 -2.146 8.234 1 97.56 175 LEU A C 1
ATOM 1414 O O . LEU A 1 175 ? 2.32 -1.798 9.359 1 97.56 175 LEU A O 1
ATOM 1418 N N . GLU A 1 176 ? 3.131 -3.357 8.008 1 96.94 176 GLU A N 1
ATOM 1419 C CA . GLU A 1 176 ? 3.207 -4.387 9.039 1 96.94 176 GLU A CA 1
ATOM 1420 C C . GLU A 1 176 ? 1.831 -4.684 9.625 1 96.94 176 GLU A C 1
ATOM 1422 O O . GLU A 1 176 ? 1.688 -4.844 10.844 1 96.94 176 GLU A O 1
ATOM 1427 N N . ALA A 1 177 ? 0.841 -4.703 8.766 1 98.12 177 ALA A N 1
ATOM 1428 C CA . ALA A 1 177 ? -0.541 -4.828 9.219 1 98.12 177 ALA A CA 1
ATOM 1429 C C . ALA A 1 177 ? -1.06 -6.25 9.023 1 98.12 177 ALA A C 1
ATOM 1431 O O . ALA A 1 177 ? -2.258 -6.504 9.164 1 98.12 177 ALA A O 1
ATOM 1432 N N . ARG A 1 178 ? -0.194 -7.172 8.68 1 98.44 178 ARG A N 1
ATOM 1433 C CA . ARG A 1 178 ? -0.611 -8.523 8.328 1 98.44 178 ARG A CA 1
ATOM 1434 C C . ARG A 1 178 ? -1.374 -9.18 9.477 1 98.44 178 ARG A C 1
ATOM 1436 O O . ARG A 1 178 ? -2.453 -9.734 9.273 1 98.44 178 ARG A O 1
ATOM 1443 N N . GLU A 1 179 ? -0.84 -9.141 10.625 1 98.19 179 GLU A N 1
ATOM 1444 C CA . GLU A 1 179 ? -1.487 -9.75 11.789 1 98.19 179 GLU A CA 1
ATOM 1445 C C . GLU A 1 179 ? -2.812 -9.062 12.102 1 98.19 179 GLU A C 1
ATOM 1447 O O . GLU A 1 179 ? -3.793 -9.719 12.453 1 98.19 179 GLU A O 1
ATOM 1452 N N . ASN A 1 180 ? -2.787 -7.781 12.031 1 98.25 180 ASN A N 1
ATOM 1453 C CA . ASN A 1 180 ? -4.012 -7.02 12.258 1 98.25 180 ASN A CA 1
ATOM 1454 C C . ASN A 1 180 ? -5.098 -7.402 11.258 1 98.25 180 ASN A C 1
ATOM 1456 O O . ASN A 1 180 ? -6.258 -7.594 11.633 1 98.25 180 ASN A O 1
ATOM 1460 N N . PHE A 1 181 ? -4.766 -7.535 9.945 1 98.69 181 PHE A N 1
ATOM 1461 C CA . PHE A 1 181 ? -5.707 -7.945 8.906 1 98.69 181 PHE A CA 1
ATOM 1462 C C . PHE A 1 181 ? -6.195 -9.367 9.156 1 98.69 181 PHE A C 1
ATOM 1464 O O . PHE A 1 181 ? -7.379 -9.664 8.977 1 98.69 181 PHE A O 1
ATOM 1471 N N . ALA A 1 182 ? -5.254 -10.227 9.594 1 98.5 182 ALA A N 1
ATOM 1472 C CA . ALA A 1 182 ? -5.613 -11.609 9.883 1 98.5 182 ALA A CA 1
ATOM 1473 C C . ALA A 1 182 ? -6.617 -11.688 11.031 1 98.5 182 ALA A C 1
ATOM 1475 O O . ALA A 1 182 ? -7.582 -12.453 10.969 1 98.5 182 ALA A O 1
ATOM 1476 N N . LYS A 1 183 ? -6.379 -10.898 12.062 1 97.75 183 LYS A N 1
ATOM 1477 C CA . LYS A 1 183 ? -7.266 -10.867 13.227 1 97.75 183 LYS A CA 1
ATOM 1478 C C . LYS A 1 183 ? -8.664 -10.414 12.836 1 97.75 183 LYS A C 1
ATOM 1480 O O . LYS A 1 183 ? -9.648 -10.781 13.484 1 97.75 183 LYS A O 1
ATOM 1485 N N . ASN A 1 184 ? -8.773 -9.641 11.805 1 98.06 184 ASN A N 1
ATOM 1486 C CA . ASN A 1 184 ? -10.047 -9.086 11.359 1 98.06 184 ASN A CA 1
ATOM 1487 C C . ASN A 1 184 ? -10.461 -9.648 10.008 1 98.06 184 ASN A C 1
ATOM 1489 O O . ASN A 1 184 ? -11.117 -8.969 9.219 1 98.06 184 ASN A O 1
ATOM 1493 N N . ARG A 1 185 ? -10.008 -10.883 9.688 1 98.19 185 ARG A N 1
ATOM 1494 C CA . ARG A 1 185 ? -10.258 -11.484 8.383 1 98.19 185 ARG A CA 1
ATOM 1495 C C . ARG A 1 185 ? -11.758 -11.562 8.094 1 98.19 185 ARG A C 1
ATOM 1497 O O . ARG A 1 185 ? -12.172 -11.453 6.941 1 98.19 185 ARG A O 1
ATOM 1504 N N . HIS A 1 186 ? -12.625 -11.75 9.148 1 97.69 186 HIS A N 1
ATOM 1505 C CA . HIS A 1 186 ? -14.062 -11.844 8.945 1 97.69 186 HIS A CA 1
ATOM 1506 C C . HIS A 1 186 ? -14.625 -10.555 8.352 1 97.69 186 HIS A C 1
ATOM 1508 O O . HIS A 1 186 ? -15.531 -10.594 7.52 1 97.69 186 HIS A O 1
ATOM 1514 N N . ILE A 1 187 ? -14.102 -9.406 8.766 1 98.31 187 ILE A N 1
ATOM 1515 C CA . ILE A 1 187 ? -14.531 -8.117 8.227 1 98.31 187 ILE A CA 1
ATOM 1516 C C . ILE A 1 187 ? -14.086 -7.992 6.77 1 98.31 187 ILE A C 1
ATOM 1518 O O . ILE A 1 187 ? -14.867 -7.582 5.91 1 98.31 187 ILE A O 1
ATOM 1522 N N . LEU A 1 188 ? -12.844 -8.406 6.477 1 98.75 188 LEU A N 1
ATOM 1523 C CA . LEU A 1 188 ? -12.305 -8.312 5.125 1 98.75 188 LEU A CA 1
ATOM 1524 C C . LEU A 1 188 ? -13.094 -9.188 4.164 1 98.75 188 LEU A C 1
ATOM 1526 O O . LEU A 1 188 ? -13.297 -8.828 3 1 98.75 188 LEU A O 1
ATOM 1530 N N . GLU A 1 189 ? -13.508 -10.352 4.645 1 98.5 189 GLU A N 1
ATOM 1531 C CA . GLU A 1 189 ? -14.336 -11.227 3.818 1 98.5 189 GLU A CA 1
ATOM 1532 C C . GLU A 1 189 ? -15.68 -10.578 3.502 1 98.5 189 GLU A C 1
ATOM 1534 O O . GLU A 1 189 ? -16.156 -10.641 2.365 1 98.5 189 GLU A O 1
ATOM 1539 N N . LYS A 1 190 ? -16.297 -9.93 4.461 1 98.19 190 LYS A N 1
ATOM 1540 C CA . LYS A 1 190 ? -17.547 -9.211 4.227 1 98.19 190 LYS A CA 1
ATOM 1541 C C . LYS A 1 190 ? -17.344 -8.047 3.264 1 98.19 190 LYS A C 1
ATOM 1543 O O . LYS A 1 190 ? -18.203 -7.758 2.438 1 98.19 190 LYS A O 1
ATOM 1548 N N . VAL A 1 191 ? -16.25 -7.422 3.379 1 98.38 191 VAL A N 1
ATOM 1549 C CA . VAL A 1 191 ? -15.867 -6.316 2.506 1 98.38 191 VAL A CA 1
ATOM 1550 C C . VAL A 1 191 ? -15.805 -6.797 1.059 1 98.38 191 VAL A C 1
ATOM 1552 O O . VAL A 1 191 ? -16.359 -6.16 0.161 1 98.38 191 VAL A O 1
ATOM 1555 N N . LEU A 1 192 ? -15.117 -7.914 0.853 1 98.19 192 LEU A N 1
ATOM 1556 C CA . LEU A 1 192 ? -14.992 -8.438 -0.504 1 98.19 192 LEU A CA 1
ATOM 1557 C C . LEU A 1 192 ? -16.359 -8.82 -1.063 1 98.19 192 LEU A C 1
ATOM 1559 O O . LEU A 1 192 ? -16.641 -8.578 -2.238 1 98.19 192 LEU A O 1
ATOM 1563 N N . ILE A 1 193 ? -17.172 -9.391 -0.281 1 96.88 193 ILE A N 1
ATOM 1564 C CA . ILE A 1 193 ? -18.531 -9.727 -0.716 1 96.88 193 ILE A CA 1
ATOM 1565 C C . ILE A 1 193 ? -19.281 -8.453 -1.107 1 96.88 193 ILE A C 1
ATOM 1567 O O . ILE A 1 193 ? -19.953 -8.414 -2.139 1 96.88 193 ILE A O 1
ATOM 1571 N N . CYS A 1 194 ? -19.125 -7.43 -0.247 1 96.94 194 CYS A N 1
ATOM 1572 C CA . CYS A 1 194 ? -19.703 -6.129 -0.564 1 96.94 194 CYS A CA 1
ATOM 1573 C C . CYS A 1 194 ? -19.203 -5.621 -1.91 1 96.94 194 CYS A C 1
ATOM 1575 O O . CYS A 1 194 ? -19.984 -5.133 -2.725 1 96.94 194 CYS A O 1
ATOM 1577 N N . ILE A 1 195 ? -17.953 -5.781 -2.195 1 97.75 195 ILE A N 1
ATOM 1578 C CA . ILE A 1 195 ? -17.344 -5.336 -3.443 1 97.75 195 ILE A CA 1
ATOM 1579 C C . ILE A 1 195 ? -17.922 -6.133 -4.613 1 97.75 195 ILE A C 1
ATOM 1581 O O . ILE A 1 195 ? -18.328 -5.555 -5.621 1 97.75 195 ILE A O 1
ATOM 1585 N N . PHE A 1 196 ? -18.016 -7.445 -4.48 1 95.12 196 PHE A N 1
ATOM 1586 C CA . PHE A 1 196 ? -18.531 -8.297 -5.539 1 95.12 196 PHE A CA 1
ATOM 1587 C C . PHE A 1 196 ? -19.953 -7.895 -5.91 1 95.12 196 PHE A C 1
ATOM 1589 O O . PHE A 1 196 ? -20.312 -7.875 -7.09 1 95.12 196 PHE A O 1
ATOM 1596 N N . GLU A 1 197 ? -20.703 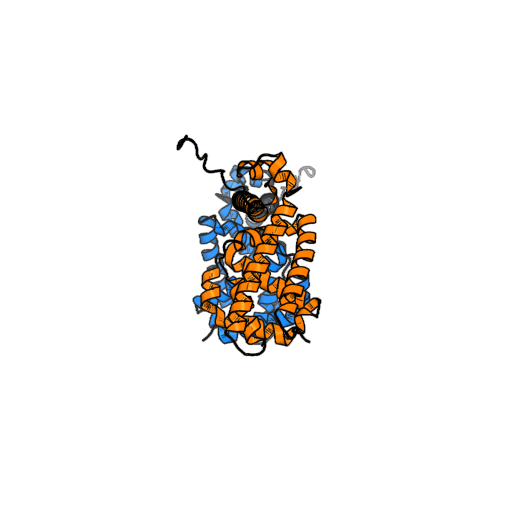-7.547 -4.93 1 92.88 197 GLU A N 1
ATOM 1597 C CA . GLU A 1 197 ? -22.125 -7.254 -5.117 1 92.88 197 GLU A CA 1
ATOM 1598 C C . GLU A 1 197 ? -22.328 -5.883 -5.758 1 92.88 197 GLU A C 1
ATOM 1600 O O . GLU A 1 197 ? -23.359 -5.629 -6.375 1 92.88 197 GLU A O 1
ATOM 1605 N N . ASN A 1 198 ? -21.328 -5.035 -5.629 1 91.44 198 ASN A N 1
ATOM 1606 C CA . ASN A 1 198 ? -21.5 -3.674 -6.125 1 91.44 198 ASN A CA 1
ATOM 1607 C C . ASN A 1 198 ? -20.656 -3.416 -7.375 1 91.44 198 ASN A C 1
ATOM 1609 O O . ASN A 1 198 ? -20.812 -2.385 -8.031 1 91.44 198 ASN A O 1
ATOM 1613 N N . ALA A 1 199 ? -19.672 -4.203 -7.613 1 82.88 199 ALA A N 1
ATOM 1614 C CA . ALA A 1 199 ? -18.875 -4.059 -8.828 1 82.88 199 ALA A CA 1
ATOM 1615 C C . ALA A 1 199 ? -19.703 -4.371 -10.07 1 82.88 199 ALA A C 1
ATOM 1617 O O . ALA A 1 199 ? -19.344 -3.969 -11.18 1 82.88 199 ALA A O 1
ATOM 1618 N N . LYS A 1 200 ? -20.969 -5.043 -10.047 1 70.12 200 LYS A N 1
ATOM 1619 C CA . LYS A 1 200 ? -21.875 -5.43 -11.125 1 70.12 200 LYS A CA 1
ATOM 1620 C C . LYS A 1 200 ? -22.703 -4.238 -11.594 1 70.12 200 LYS A C 1
ATOM 1622 O O . LYS A 1 200 ? -23.344 -4.301 -12.641 1 70.12 200 LYS A O 1
ATOM 1627 N N . GLU A 1 201 ? -22.781 -3.111 -10.758 1 53.88 201 GLU A N 1
ATOM 1628 C CA . GLU A 1 201 ? -23.703 -2.033 -11.086 1 53.88 201 GLU A CA 1
ATOM 1629 C C . GLU A 1 201 ? -23.062 -0.995 -11.992 1 53.88 201 GLU A C 1
ATOM 1631 O O . GLU A 1 201 ? -21.859 -0.738 -11.883 1 53.88 201 GLU A O 1
ATOM 1636 N N . MET B 1 1 ? 17.75 64.5 -0.069 1 36.47 1 MET B N 1
ATOM 1637 C CA . MET B 1 1 ? 17.328 63.719 1.103 1 36.47 1 MET B CA 1
ATOM 1638 C C . MET B 1 1 ? 16.234 62.75 0.74 1 36.47 1 MET B C 1
ATOM 1640 O O . MET B 1 1 ? 15.656 62.094 1.619 1 36.47 1 MET B O 1
ATOM 1644 N N . GLU B 1 2 ? 15.5 62.969 -0.341 1 42.88 2 GLU B N 1
ATOM 1645 C CA . GLU B 1 2 ? 14.414 62.156 -0.901 1 42.88 2 GLU B CA 1
ATOM 1646 C C . GLU B 1 2 ? 14.883 60.75 -1.226 1 42.88 2 GLU B C 1
ATOM 1648 O O . GLU B 1 2 ? 14.18 60 -1.911 1 42.88 2 GLU B O 1
ATOM 1653 N N . VAL B 1 3 ? 16.266 60.5 -1.185 1 42.22 3 VAL B N 1
ATOM 1654 C CA . VAL B 1 3 ? 17.062 59.406 -1.727 1 42.22 3 VAL B CA 1
ATOM 1655 C C . VAL B 1 3 ? 16.5 58.062 -1.241 1 42.22 3 VAL B C 1
ATOM 1657 O O . VAL B 1 3 ? 16.203 57.188 -2.049 1 42.22 3 VAL B O 1
ATOM 1660 N N . GLU B 1 4 ? 17.344 57.25 -0.423 1 36 4 GLU B N 1
ATOM 1661 C CA . GLU B 1 4 ? 17.609 55.844 -0.17 1 36 4 GLU B CA 1
ATOM 1662 C C . GLU B 1 4 ? 16.516 55.25 0.716 1 36 4 GLU B C 1
ATOM 1664 O O . GLU B 1 4 ? 16.672 55.219 1.94 1 36 4 GLU B O 1
ATOM 1669 N N . LYS B 1 5 ? 15.289 55.625 0.782 1 42.19 5 LYS B N 1
ATOM 1670 C CA . LYS B 1 5 ? 14.305 54.781 1.454 1 42.19 5 LYS B CA 1
ATOM 1671 C C . LYS B 1 5 ? 14.547 53.312 1.151 1 42.19 5 LYS B C 1
ATOM 1673 O O . LYS B 1 5 ? 14.242 52.844 0.056 1 42.19 5 LYS B O 1
ATOM 1678 N N . MET B 1 6 ? 15.781 52.656 1.453 1 40.5 6 MET B N 1
ATOM 1679 C CA . MET B 1 6 ? 16.109 51.219 1.428 1 40.5 6 MET B CA 1
ATOM 1680 C C . MET B 1 6 ? 14.898 50.406 1.821 1 40.5 6 MET B C 1
ATOM 1682 O O . MET B 1 6 ? 14.273 50.625 2.861 1 40.5 6 MET B O 1
ATOM 1686 N N . CYS B 1 7 ? 13.992 49.938 0.957 1 42.53 7 CYS B N 1
ATOM 1687 C CA . CYS B 1 7 ? 12.984 48.875 1.085 1 42.53 7 CYS B CA 1
ATOM 1688 C C . CYS B 1 7 ? 13.375 47.875 2.162 1 42.53 7 CYS B C 1
ATOM 1690 O O . CYS B 1 7 ? 14.359 47.156 2.006 1 42.53 7 CYS B O 1
ATOM 1692 N N . ALA B 1 8 ? 13.391 48.125 3.459 1 45.72 8 ALA B N 1
ATOM 1693 C CA . ALA B 1 8 ? 13.609 47.188 4.547 1 45.72 8 ALA B CA 1
ATOM 1694 C C . ALA B 1 8 ? 13.07 45.812 4.176 1 45.72 8 ALA B C 1
ATOM 1696 O O . ALA B 1 8 ? 11.914 45.656 3.77 1 45.72 8 ALA B O 1
ATOM 1697 N N . THR B 1 9 ? 13.695 44.875 3.512 1 55.62 9 THR B N 1
ATOM 1698 C CA . THR B 1 9 ? 13.344 43.5 3.234 1 55.62 9 THR B CA 1
ATOM 1699 C C . THR B 1 9 ? 12.539 42.906 4.391 1 55.62 9 THR B C 1
ATOM 1701 O O . THR B 1 9 ? 13.016 42.875 5.527 1 55.62 9 THR B O 1
ATOM 1704 N N . LYS B 1 10 ? 11.289 43.094 4.488 1 62.06 10 LYS B N 1
ATOM 1705 C CA . LYS B 1 10 ? 10.367 42.594 5.496 1 62.06 10 LYS B CA 1
ATOM 1706 C C . LYS B 1 10 ? 10.797 41.219 6.004 1 62.06 10 LYS B C 1
ATOM 1708 O O . LYS B 1 10 ? 10.953 40.281 5.215 1 62.06 10 LYS B O 1
ATOM 1713 N N . ARG B 1 11 ? 11.414 41.188 7.195 1 79.31 11 ARG B N 1
ATOM 1714 C CA . ARG B 1 11 ? 11.812 39.938 7.875 1 79.31 11 ARG B CA 1
ATOM 1715 C C . ARG B 1 11 ? 10.656 38.969 7.938 1 79.31 11 ARG B C 1
ATOM 1717 O O . ARG B 1 11 ? 9.539 39.312 8.305 1 79.31 11 ARG B O 1
ATOM 1724 N N . LEU B 1 12 ? 10.852 37.906 7.297 1 84.38 12 LEU B N 1
ATOM 1725 C CA . LEU B 1 12 ? 9.836 36.844 7.328 1 84.38 12 LEU B CA 1
ATOM 1726 C C . LEU B 1 12 ? 9.484 36.469 8.766 1 84.38 12 LEU B C 1
ATOM 1728 O O . LEU B 1 12 ? 10.352 36.469 9.633 1 84.38 12 LEU B O 1
ATOM 1732 N N . SER B 1 13 ? 8.266 36.312 9.031 1 90.88 13 SER B N 1
ATOM 1733 C CA . SER B 1 13 ? 7.805 35.844 10.328 1 90.88 13 SER B CA 1
ATOM 1734 C C . SER B 1 13 ? 8.328 34.438 10.617 1 90.88 13 SER B C 1
ATOM 1736 O O . SER B 1 13 ? 8.859 33.781 9.727 1 90.88 13 SER B O 1
ATOM 1738 N N . GLU B 1 14 ? 8.234 34.031 11.891 1 93.38 14 GLU B N 1
ATOM 1739 C CA . GLU B 1 14 ? 8.625 32.688 12.281 1 93.38 14 GLU B CA 1
ATOM 1740 C C . GLU B 1 14 ? 7.898 31.625 11.453 1 93.38 14 GLU B C 1
ATOM 1742 O O . GLU B 1 14 ? 8.508 30.656 10.992 1 93.38 14 GLU B O 1
ATOM 1747 N N . ALA B 1 15 ? 6.688 31.891 11.266 1 94.06 15 ALA B N 1
ATOM 1748 C CA . ALA B 1 15 ? 5.871 30.953 10.492 1 94.06 15 ALA B CA 1
ATOM 1749 C C . ALA B 1 15 ? 6.359 30.859 9.047 1 94.06 15 ALA B C 1
ATOM 1751 O O . ALA B 1 15 ? 6.387 29.781 8.461 1 94.06 15 ALA B O 1
ATOM 1752 N N . GLN B 1 16 ? 6.715 31.906 8.477 1 95.94 16 GLN B N 1
ATOM 1753 C CA . GLN B 1 16 ? 7.207 31.953 7.102 1 95.94 16 GLN B CA 1
ATOM 1754 C C . GLN B 1 16 ? 8.562 31.25 6.98 1 95.94 16 GLN B C 1
ATOM 1756 O O . GLN B 1 16 ? 8.828 30.562 5.996 1 95.94 16 GLN B O 1
ATOM 1761 N N . ARG B 1 17 ? 9.391 31.469 7.973 1 96.94 17 ARG B N 1
ATOM 1762 C CA . ARG B 1 17 ? 10.703 30.812 7.984 1 96.94 17 ARG B CA 1
ATOM 1763 C C . ARG B 1 17 ? 10.562 29.297 8.102 1 96.94 17 ARG B C 1
ATOM 1765 O O . ARG B 1 17 ? 11.195 28.562 7.352 1 96.94 17 ARG B O 1
ATOM 1772 N N . LYS B 1 18 ? 9.727 28.891 9 1 98.06 18 LYS B N 1
ATOM 1773 C CA . LYS B 1 18 ? 9.484 27.469 9.156 1 98.06 18 LYS B CA 1
ATOM 1774 C C . LYS B 1 18 ? 8.914 26.859 7.879 1 98.06 18 LYS B C 1
ATOM 1776 O O . LYS B 1 18 ? 9.297 25.75 7.488 1 98.06 18 LYS B O 1
ATOM 1781 N N . ARG B 1 19 ? 8.062 27.609 7.258 1 98 19 ARG B N 1
ATOM 1782 C CA . ARG B 1 19 ? 7.488 27.125 6.004 1 98 19 ARG B CA 1
ATOM 1783 C C . ARG B 1 19 ? 8.562 26.969 4.934 1 98 19 ARG B C 1
ATOM 1785 O O . ARG B 1 19 ? 8.531 26.016 4.16 1 98 19 ARG B O 1
ATOM 1792 N N . GLU B 1 20 ? 9.398 27.922 4.859 1 98.19 20 GLU B N 1
ATOM 1793 C CA . GLU B 1 20 ? 10.508 27.844 3.916 1 98.19 20 GLU B CA 1
ATOM 1794 C C . GLU B 1 20 ? 11.328 26.578 4.152 1 98.19 20 GLU B C 1
ATOM 1796 O O . GLU B 1 20 ? 11.68 25.875 3.205 1 98.19 20 GLU B O 1
ATOM 1801 N N . ILE B 1 21 ? 11.617 26.312 5.41 1 98.69 21 ILE B N 1
ATOM 1802 C CA . ILE B 1 21 ? 12.414 25.141 5.773 1 98.69 21 ILE B CA 1
ATOM 1803 C C . ILE B 1 21 ? 11.648 23.875 5.438 1 98.69 21 ILE B C 1
ATOM 1805 O O . ILE B 1 21 ? 12.211 22.938 4.859 1 98.69 21 ILE B O 1
ATOM 1809 N N . MET B 1 22 ? 10.414 23.859 5.758 1 98.81 22 MET B N 1
ATOM 1810 C CA . MET B 1 22 ? 9.57 22.703 5.473 1 98.81 22 MET B CA 1
ATOM 1811 C C . MET B 1 22 ? 9.5 22.438 3.973 1 98.81 22 MET B C 1
ATOM 1813 O O . MET B 1 22 ? 9.562 21.297 3.533 1 98.81 22 MET B O 1
ATOM 1817 N N . ASN B 1 23 ? 9.359 23.5 3.199 1 98.62 23 ASN B N 1
ATOM 1818 C CA . ASN B 1 23 ? 9.297 23.359 1.747 1 98.62 23 ASN B CA 1
ATOM 1819 C C . ASN B 1 23 ? 10.594 22.781 1.189 1 98.62 23 ASN B C 1
ATOM 1821 O O . ASN B 1 23 ? 10.562 21.922 0.306 1 98.62 23 ASN B O 1
ATOM 1825 N N . ALA B 1 24 ? 11.672 23.266 1.694 1 98.75 24 ALA B N 1
ATOM 1826 C CA . ALA B 1 24 ? 12.969 22.734 1.275 1 98.75 24 ALA B CA 1
ATOM 1827 C C . ALA B 1 24 ? 13.109 21.25 1.633 1 98.75 24 ALA B C 1
ATOM 1829 O O . ALA B 1 24 ? 13.562 20.453 0.817 1 98.75 24 ALA B O 1
ATOM 1830 N N . ALA B 1 25 ? 12.727 20.906 2.828 1 98.75 25 ALA B N 1
ATOM 1831 C CA . ALA B 1 25 ? 12.789 19.516 3.279 1 98.75 25 ALA B CA 1
ATOM 1832 C C . ALA B 1 25 ? 11.906 18.625 2.412 1 98.75 25 ALA B C 1
ATOM 1834 O O . ALA B 1 25 ? 12.328 17.531 2.004 1 98.75 25 ALA B O 1
ATOM 1835 N N . ALA B 1 26 ? 10.703 19.094 2.156 1 98.69 26 ALA B N 1
ATOM 1836 C CA . ALA B 1 26 ? 9.766 18.344 1.329 1 98.69 26 ALA B CA 1
ATOM 1837 C C . ALA B 1 26 ? 10.375 18.016 -0.032 1 98.69 26 ALA B C 1
ATOM 1839 O O . ALA B 1 26 ? 10.289 16.875 -0.504 1 98.69 26 ALA B O 1
ATOM 1840 N N . LYS B 1 27 ? 11.008 18.984 -0.589 1 98.44 27 LYS B N 1
ATOM 1841 C CA . LYS B 1 27 ? 11.617 18.797 -1.9 1 98.44 27 LYS B CA 1
ATOM 1842 C C . LYS B 1 27 ? 12.711 17.734 -1.848 1 98.44 27 LYS B C 1
ATOM 1844 O O . LYS B 1 27 ? 12.766 16.844 -2.707 1 98.44 27 LYS B O 1
ATOM 1849 N N . VAL B 1 28 ? 13.562 17.781 -0.875 1 98.44 28 VAL B N 1
ATOM 1850 C CA . VAL B 1 28 ? 14.672 16.844 -0.75 1 98.44 28 VAL B CA 1
ATOM 1851 C C . VAL B 1 28 ? 14.133 15.438 -0.484 1 98.44 28 VAL B C 1
ATOM 1853 O O . VAL B 1 28 ? 14.586 14.469 -1.09 1 98.44 28 VAL B O 1
ATOM 1856 N N . ILE B 1 29 ? 13.156 15.344 0.36 1 98 29 ILE B N 1
ATOM 1857 C CA . ILE B 1 29 ? 12.594 14.047 0.737 1 98 29 ILE B CA 1
ATOM 1858 C C . ILE B 1 29 ? 11.914 13.414 -0.47 1 98 29 ILE B C 1
ATOM 1860 O O . ILE B 1 29 ? 12.039 12.203 -0.696 1 98 29 ILE B O 1
ATOM 1864 N N . ILE B 1 30 ? 11.242 14.203 -1.2 1 96.88 30 ILE B N 1
ATOM 1865 C CA . ILE B 1 30 ? 10.562 13.695 -2.389 1 96.88 30 ILE B CA 1
ATOM 1866 C C . ILE B 1 30 ? 11.594 13.211 -3.402 1 96.88 30 ILE B C 1
ATOM 1868 O O . ILE B 1 30 ? 11.391 12.188 -4.062 1 96.88 30 ILE B O 1
ATOM 1872 N N . ASP B 1 31 ? 12.68 13.898 -3.467 1 95.69 31 ASP B N 1
ATOM 1873 C CA . ASP B 1 31 ? 13.695 13.594 -4.469 1 95.69 31 ASP B CA 1
ATOM 1874 C C . ASP B 1 31 ? 14.516 12.375 -4.062 1 95.69 31 ASP B C 1
ATOM 1876 O O . ASP B 1 31 ? 14.781 11.5 -4.887 1 95.69 31 ASP B O 1
ATOM 1880 N N . LYS B 1 32 ? 14.82 12.219 -2.766 1 95.12 32 LYS B N 1
ATOM 1881 C CA . LYS B 1 32 ? 15.836 11.227 -2.426 1 95.12 32 LYS B CA 1
ATOM 1882 C C . LYS B 1 32 ? 15.32 10.242 -1.375 1 95.12 32 LYS B C 1
ATOM 1884 O O . LYS B 1 32 ? 15.977 9.242 -1.081 1 95.12 3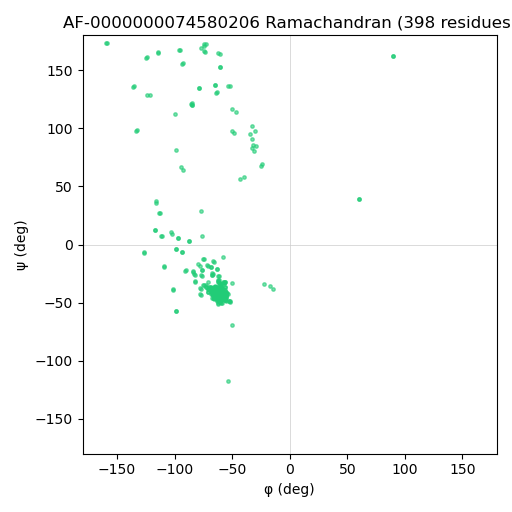2 LYS B O 1
ATOM 1889 N N . GLY B 1 33 ? 14.148 10.547 -0.883 1 95.19 33 GLY B N 1
ATOM 1890 C CA . GLY B 1 33 ? 13.633 9.742 0.213 1 95.19 33 GLY B CA 1
ATOM 1891 C C . GLY B 1 33 ? 14.031 10.266 1.578 1 95.19 33 GLY B C 1
ATOM 1892 O O . GLY B 1 33 ? 14.984 11.047 1.696 1 95.19 33 GLY B O 1
ATOM 1893 N N . PHE B 1 34 ? 13.336 9.828 2.557 1 96.12 34 PHE B N 1
ATOM 1894 C CA . PHE B 1 34 ? 13.539 10.312 3.916 1 96.12 34 PHE B CA 1
ATOM 1895 C C . PHE B 1 34 ? 14.898 9.898 4.449 1 96.12 34 PHE B C 1
ATOM 1897 O O . PHE B 1 34 ? 15.633 10.719 5 1 96.12 34 PHE B O 1
ATOM 1904 N N . GLU B 1 35 ? 15.289 8.68 4.23 1 93.31 35 GLU B N 1
ATOM 1905 C CA . GLU B 1 35 ? 16.469 8.094 4.844 1 93.31 35 GLU B CA 1
ATOM 1906 C C . GLU B 1 35 ? 17.75 8.758 4.324 1 93.31 35 GLU B C 1
ATOM 1908 O O . GLU B 1 35 ? 18.75 8.844 5.043 1 93.31 35 GLU B O 1
ATOM 1913 N N . LYS B 1 36 ? 17.734 9.273 3.211 1 95.31 36 LYS B N 1
ATOM 1914 C CA . LYS B 1 36 ? 18.922 9.859 2.594 1 95.31 36 LYS B CA 1
ATOM 1915 C C . LYS B 1 36 ? 18.938 11.375 2.764 1 95.31 36 LYS B C 1
ATOM 1917 O O . LYS B 1 36 ? 19.891 12.039 2.352 1 95.31 36 LYS B O 1
ATOM 1922 N N . THR B 1 37 ? 17.922 11.898 3.32 1 98 37 THR B N 1
ATOM 1923 C CA . THR B 1 37 ? 17.812 13.344 3.498 1 98 37 THR B CA 1
ATOM 1924 C C . THR B 1 37 ? 18.641 13.805 4.691 1 98 37 THR B C 1
ATOM 1926 O O . THR B 1 37 ? 18.578 13.203 5.77 1 98 37 THR B O 1
ATOM 1929 N N . THR B 1 38 ? 19.406 14.906 4.516 1 98 38 THR B N 1
ATOM 1930 C CA . THR B 1 38 ? 20.219 15.461 5.59 1 98 38 THR B CA 1
ATOM 1931 C C . THR B 1 38 ? 19.875 16.938 5.828 1 98 38 THR B C 1
ATOM 1933 O O . THR B 1 38 ? 19.328 17.594 4.949 1 98 38 THR B O 1
ATOM 1936 N N . MET B 1 39 ? 20.281 17.359 7.023 1 98.5 39 MET B N 1
ATOM 1937 C CA . MET B 1 39 ? 20.094 18.781 7.336 1 98.5 39 MET B CA 1
ATOM 1938 C C . MET B 1 39 ? 20.875 19.656 6.363 1 98.5 39 MET B C 1
ATOM 1940 O O . MET B 1 39 ? 20.391 20.719 5.949 1 98.5 39 MET B O 1
ATOM 1944 N N . GLU B 1 40 ? 22 19.203 5.91 1 98.44 40 GLU B N 1
ATOM 1945 C CA . GLU B 1 40 ? 22.844 19.969 4.996 1 98.44 40 GLU B CA 1
ATOM 1946 C C . GLU B 1 40 ? 22.125 20.219 3.668 1 98.44 40 GLU B C 1
ATOM 1948 O O . GLU B 1 40 ? 22.141 21.328 3.146 1 98.44 40 GLU B O 1
ATOM 1953 N N . GLU B 1 41 ? 21.547 19.234 3.154 1 98.5 41 GLU B N 1
ATOM 1954 C CA . GLU B 1 41 ? 20.828 19.359 1.89 1 98.5 41 GLU B CA 1
ATOM 1955 C C . GLU B 1 41 ? 19.625 20.297 2.025 1 98.5 41 GLU B C 1
ATOM 1957 O O . GLU B 1 41 ? 19.312 21.047 1.105 1 98.5 41 GLU B O 1
ATOM 1962 N N . ILE B 1 42 ? 18.922 20.203 3.178 1 98.75 42 ILE B N 1
ATOM 1963 C CA . ILE B 1 42 ? 17.766 21.047 3.426 1 98.75 42 ILE B CA 1
ATOM 1964 C C . ILE B 1 42 ? 18.203 22.516 3.529 1 98.75 42 ILE B C 1
ATOM 1966 O O . ILE B 1 42 ? 17.609 23.391 2.908 1 98.75 42 ILE B O 1
ATOM 1970 N N . ILE B 1 43 ? 19.25 22.75 4.254 1 98.69 43 ILE B N 1
ATOM 1971 C CA . ILE B 1 43 ? 19.781 24.094 4.449 1 98.69 43 ILE B CA 1
ATOM 1972 C C . ILE B 1 43 ? 20.141 24.703 3.1 1 98.69 43 ILE B C 1
ATOM 1974 O O . ILE B 1 43 ? 19.859 25.875 2.852 1 98.69 43 ILE B O 1
ATOM 1978 N N . ALA B 1 44 ? 20.688 23.922 2.211 1 98.38 44 ALA B N 1
ATOM 1979 C CA . ALA B 1 44 ? 21.109 24.391 0.891 1 98.38 44 ALA B CA 1
ATOM 1980 C C . ALA B 1 44 ? 19.922 24.891 0.078 1 98.38 44 ALA B C 1
ATOM 1982 O O . ALA B 1 44 ? 20.078 25.703 -0.838 1 98.38 44 ALA B O 1
ATOM 1983 N N . GLY B 1 45 ? 18.719 24.469 0.425 1 98.12 45 GLY B N 1
ATOM 1984 C CA . GLY B 1 45 ? 17.531 24.859 -0.307 1 98.12 45 GLY B CA 1
ATOM 1985 C C . GLY B 1 45 ? 16.797 26.031 0.322 1 98.12 45 GLY B C 1
ATOM 1986 O O . GLY B 1 45 ? 15.695 26.375 -0.098 1 98.12 45 GLY B O 1
ATOM 1987 N N . THR B 1 46 ? 17.359 26.594 1.342 1 98.19 46 THR B N 1
ATOM 1988 C CA . THR B 1 46 ? 16.75 27.719 2.029 1 98.19 46 THR B CA 1
ATOM 1989 C C . THR B 1 46 ? 17.609 28.984 1.859 1 98.19 46 THR B C 1
ATOM 1991 O O . THR B 1 46 ? 18.75 28.891 1.392 1 98.19 46 THR B O 1
ATOM 1994 N N . THR B 1 47 ? 17.047 30.125 2.164 1 97.56 47 THR B N 1
ATOM 1995 C CA . THR B 1 47 ? 17.781 31.375 2.168 1 97.56 47 THR B CA 1
ATOM 1996 C C . THR B 1 47 ? 18.438 31.625 3.525 1 97.56 47 THR B C 1
ATOM 1998 O O . THR B 1 47 ? 19.094 32.656 3.729 1 97.56 47 THR B O 1
ATOM 2001 N N . LEU B 1 48 ? 18.312 30.688 4.422 1 97.44 48 LEU B N 1
ATOM 2002 C CA . LEU B 1 48 ? 18.812 30.844 5.781 1 97.44 48 LEU B CA 1
ATOM 2003 C C . LEU B 1 48 ? 20.219 30.297 5.906 1 97.44 48 LEU B C 1
ATOM 2005 O O . LEU B 1 48 ? 20.625 29.406 5.137 1 97.44 48 LEU B O 1
ATOM 2009 N N . SER B 1 49 ? 20.891 30.812 6.883 1 96.75 49 SER B N 1
ATOM 2010 C CA . SER B 1 49 ? 22.172 30.219 7.266 1 96.75 49 SER B CA 1
ATOM 2011 C C . SER B 1 49 ? 21.984 28.906 8.008 1 96.75 49 SER B C 1
ATOM 2013 O O . SER B 1 49 ? 20.859 28.594 8.445 1 96.75 49 SER B O 1
ATOM 2015 N N . LYS B 1 50 ? 23.094 28.156 8.141 1 97.69 50 LYS B N 1
ATOM 2016 C CA . LYS B 1 50 ? 23.078 26.938 8.953 1 97.69 50 LYS B CA 1
ATOM 2017 C C . LYS B 1 50 ? 22.531 27.203 10.344 1 97.69 50 LYS B C 1
ATOM 2019 O O . LYS B 1 50 ? 21.609 26.516 10.805 1 97.69 50 LYS B O 1
ATOM 2024 N N . GLY B 1 51 ? 23.047 28.219 10.945 1 97.19 51 GLY B N 1
ATOM 2025 C CA . GLY B 1 51 ? 22.578 28.609 12.266 1 97.19 51 GLY B CA 1
ATOM 2026 C C . GLY B 1 51 ? 21.109 29 12.273 1 97.19 51 GLY B C 1
ATOM 2027 O O . GLY B 1 51 ? 20.391 28.688 13.227 1 97.19 51 GLY B O 1
ATOM 2028 N N . GLY B 1 52 ? 20.656 29.656 11.227 1 97.12 52 GLY B N 1
ATOM 2029 C CA . GLY B 1 52 ? 19.266 30.047 11.086 1 97.12 52 GLY B CA 1
ATOM 2030 C C . GLY B 1 52 ? 18.312 28.891 11.07 1 97.12 52 GLY B C 1
ATOM 2031 O O . GLY B 1 52 ? 17.25 28.938 11.719 1 97.12 52 GLY B O 1
ATOM 2032 N N . VAL B 1 53 ? 18.656 27.828 10.359 1 98.44 53 VAL B N 1
ATOM 2033 C CA . VAL B 1 53 ? 17.781 26.656 10.273 1 98.44 53 VAL B CA 1
ATOM 2034 C C . VAL B 1 53 ? 17.781 25.922 11.617 1 98.44 53 VAL B C 1
ATOM 2036 O O . VAL B 1 53 ? 16.734 25.531 12.117 1 98.44 53 VAL B O 1
ATOM 2039 N N . TYR B 1 54 ? 18.938 25.812 12.227 1 98.25 54 TYR B N 1
ATOM 2040 C CA . TYR B 1 54 ? 19.078 25.062 13.469 1 98.25 54 TYR B CA 1
ATOM 2041 C C . TYR B 1 54 ? 18.406 25.797 14.625 1 98.25 54 TYR B C 1
ATOM 2043 O O . TYR B 1 54 ? 18.172 25.203 15.688 1 98.25 54 TYR B O 1
ATOM 2051 N N . HIS B 1 55 ? 18.188 27.062 14.414 1 98.12 55 HIS B N 1
ATOM 2052 C CA . HIS B 1 55 ? 17.406 27.812 15.383 1 98.12 55 HIS B CA 1
ATOM 2053 C C . HIS B 1 55 ? 15.984 27.25 15.484 1 98.12 55 HIS B C 1
ATOM 2055 O O . HIS B 1 55 ? 15.391 27.25 16.562 1 98.12 55 HIS B O 1
ATOM 2061 N N . TYR B 1 56 ? 15.477 26.734 14.43 1 98.19 56 TYR B N 1
ATOM 2062 C CA . TYR B 1 56 ? 14.086 26.297 14.375 1 98.19 56 TYR B CA 1
ATOM 2063 C C . TYR B 1 56 ? 13.977 24.781 14.523 1 98.19 56 TYR B C 1
ATOM 2065 O O . TYR B 1 56 ? 13.039 24.281 15.148 1 98.19 56 TYR B O 1
ATOM 2073 N N . TYR B 1 57 ? 14.898 24.062 13.906 1 98.62 57 TYR B N 1
ATOM 2074 C CA . TYR B 1 57 ? 14.812 22.609 13.891 1 98.62 57 TYR B CA 1
ATOM 2075 C C . TYR B 1 57 ? 16.172 21.984 14.188 1 98.62 57 TYR B C 1
ATOM 2077 O O . TYR B 1 57 ? 17.172 22.328 13.562 1 98.62 57 TYR B O 1
ATOM 2085 N N . GLY B 1 58 ? 16.094 21 15.008 1 98.06 58 GLY B N 1
ATOM 2086 C CA . GLY B 1 58 ? 17.328 20.344 15.398 1 98.06 58 GLY B CA 1
ATOM 2087 C C . GLY B 1 58 ? 17.688 19.188 14.492 1 98.06 58 GLY B C 1
ATOM 2088 O O . GLY B 1 58 ? 18.844 18.75 14.469 1 98.06 58 GLY B O 1
ATOM 2089 N N . 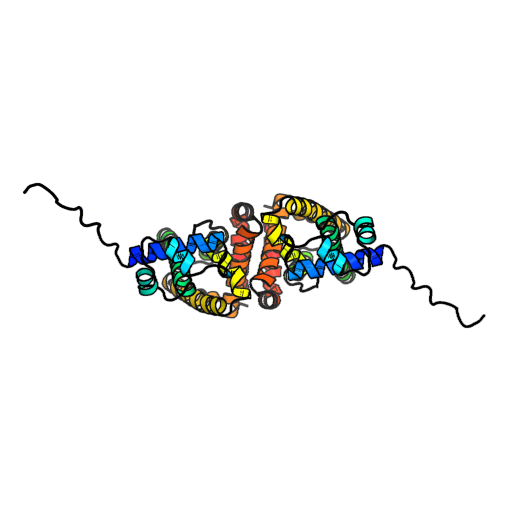ASN B 1 59 ? 16.734 18.609 13.805 1 97.88 59 ASN B N 1
ATOM 2090 C CA . ASN B 1 59 ? 16.969 17.469 12.922 1 97.88 59 ASN B CA 1
ATOM 2091 C C . ASN B 1 59 ? 15.852 17.328 11.883 1 97.88 59 ASN B C 1
ATOM 2093 O O . ASN B 1 59 ? 14.859 18.047 11.93 1 97.88 59 ASN B O 1
ATOM 2097 N N . VAL B 1 60 ? 16.016 16.438 10.977 1 98.12 60 VAL B N 1
ATOM 2098 C CA . VAL B 1 60 ? 15.109 16.234 9.859 1 98.12 60 VAL B CA 1
ATOM 2099 C C . VAL B 1 60 ? 13.758 15.758 10.383 1 98.12 60 VAL B C 1
ATOM 2101 O O . VAL B 1 60 ? 12.711 16.172 9.859 1 98.12 60 VAL B O 1
ATOM 2104 N N . ILE B 1 61 ? 13.695 14.984 11.391 1 98.19 61 ILE B N 1
ATOM 2105 C CA . ILE B 1 61 ? 12.469 14.391 11.922 1 98.19 61 ILE B CA 1
ATOM 2106 C C . ILE B 1 61 ? 11.555 15.492 12.469 1 98.19 61 ILE B C 1
ATOM 2108 O O . ILE B 1 61 ? 10.344 15.445 12.281 1 98.19 61 ILE B O 1
ATOM 2112 N N . GLU B 1 62 ? 12.078 16.469 13.086 1 98.31 62 GLU B N 1
ATOM 2113 C CA . GLU B 1 62 ? 11.289 17.578 13.609 1 98.31 62 GLU B CA 1
ATOM 2114 C C . GLU B 1 62 ? 10.625 18.359 12.484 1 98.31 62 GLU B C 1
ATOM 2116 O O . GLU B 1 62 ? 9.469 18.766 12.602 1 98.31 62 GLU B O 1
ATOM 2121 N N . ILE B 1 63 ? 11.391 18.578 11.461 1 98.69 63 ILE B N 1
ATOM 2122 C CA . ILE B 1 63 ? 10.836 19.266 10.297 1 98.69 63 ILE B CA 1
ATOM 2123 C C . ILE B 1 63 ? 9.688 18.438 9.711 1 98.69 63 ILE B C 1
ATOM 2125 O O . ILE B 1 63 ? 8.609 18.969 9.445 1 98.69 63 ILE B O 1
ATOM 2129 N N . PHE B 1 64 ? 9.977 17.172 9.586 1 98.56 64 PHE B N 1
ATOM 2130 C CA . PHE B 1 64 ? 9.016 16.25 8.984 1 98.56 64 PHE B CA 1
ATOM 2131 C C . PHE B 1 64 ? 7.742 16.188 9.828 1 98.56 64 PHE B C 1
ATOM 2133 O O . PHE B 1 64 ? 6.637 16.141 9.281 1 98.56 64 PHE B O 1
ATOM 2140 N N . LYS B 1 65 ? 7.887 16.172 11.062 1 98.62 65 LYS B N 1
ATOM 2141 C CA . LYS B 1 65 ? 6.73 16.188 11.961 1 98.62 65 LYS B CA 1
ATOM 2142 C C . LYS B 1 65 ? 5.832 17.391 11.672 1 98.62 65 LYS B C 1
ATOM 2144 O O . LYS B 1 65 ? 4.613 17.234 11.547 1 98.62 65 LYS B O 1
ATOM 2149 N N . ASP B 1 66 ? 6.426 18.531 11.531 1 98.62 66 ASP B N 1
ATOM 2150 C CA . ASP B 1 66 ? 5.641 19.734 11.266 1 98.62 66 ASP B CA 1
ATOM 2151 C C . ASP B 1 66 ? 4.957 19.656 9.906 1 98.62 66 ASP B C 1
ATOM 2153 O O . ASP B 1 66 ? 3.838 20.156 9.734 1 98.62 66 ASP B O 1
ATOM 2157 N N . ILE B 1 67 ? 5.617 19.094 8.945 1 98.69 67 ILE B N 1
ATOM 2158 C CA . ILE B 1 67 ? 5.012 18.875 7.637 1 98.69 67 ILE B CA 1
ATOM 2159 C C . ILE B 1 67 ? 3.783 17.984 7.773 1 98.69 67 ILE B C 1
ATOM 2161 O O . ILE B 1 67 ? 2.719 18.297 7.234 1 98.69 67 ILE B O 1
ATOM 2165 N N . MET B 1 68 ? 3.908 16.875 8.5 1 98.62 68 MET B N 1
ATOM 2166 C CA . MET B 1 68 ? 2.797 15.953 8.703 1 98.62 68 MET B CA 1
ATOM 2167 C C . MET B 1 68 ? 1.654 16.641 9.453 1 98.62 68 MET B C 1
ATOM 2169 O O . MET B 1 68 ? 0.483 16.406 9.148 1 98.62 68 MET B O 1
ATOM 2173 N N . LEU B 1 69 ? 2.014 17.438 10.438 1 98.31 69 LEU B N 1
ATOM 2174 C CA . LEU B 1 69 ? 0.992 18.172 11.18 1 98.31 69 LEU B CA 1
ATOM 2175 C C . LEU B 1 69 ? 0.235 19.125 10.258 1 98.31 69 LEU B C 1
ATOM 2177 O O . LEU B 1 69 ? -0.98 19.281 10.391 1 98.31 69 LEU B O 1
ATOM 2181 N N . SER B 1 70 ? 0.965 19.766 9.375 1 98.12 70 SER B N 1
ATOM 2182 C CA . SER B 1 70 ? 0.309 20.594 8.375 1 98.12 70 SER B CA 1
ATOM 2183 C C . SER B 1 70 ? -0.645 19.781 7.512 1 98.12 70 SER B C 1
ATOM 2185 O O . SER B 1 70 ? -1.706 20.266 7.117 1 98.12 70 SER B O 1
ATOM 2187 N N . GLY B 1 71 ? -0.249 18.516 7.176 1 98.06 71 GLY B N 1
ATOM 2188 C CA . GLY B 1 71 ? -1.135 17.625 6.453 1 98.06 71 GLY B CA 1
ATOM 2189 C C . GLY B 1 71 ? -2.402 17.297 7.219 1 98.06 71 GLY B C 1
ATOM 2190 O O . GLY B 1 71 ? -3.488 17.234 6.637 1 98.06 71 GLY B O 1
ATOM 2191 N N . ILE B 1 72 ? -2.277 17.078 8.492 1 97.94 72 ILE B N 1
ATOM 2192 C CA . ILE B 1 72 ? -3.438 16.812 9.344 1 97.94 72 ILE B CA 1
ATOM 2193 C C . ILE B 1 72 ? -4.352 18.047 9.344 1 97.94 72 ILE B C 1
ATOM 2195 O O . ILE B 1 72 ? -5.574 17.906 9.219 1 97.94 72 ILE B O 1
ATOM 2199 N N . GLU B 1 73 ? -3.754 19.219 9.445 1 97.5 73 GLU B N 1
ATOM 2200 C CA . GLU B 1 73 ? -4.531 20.453 9.438 1 97.5 73 GLU B CA 1
ATOM 2201 C C . GLU B 1 73 ? -5.25 20.641 8.102 1 97.5 73 GLU B C 1
ATOM 2203 O O . GLU B 1 73 ? -6.41 21.047 8.07 1 97.5 73 GLU B O 1
ATOM 2208 N N . TYR B 1 74 ? -4.531 20.391 7.055 1 97.94 74 TYR B N 1
ATOM 2209 C CA . TYR B 1 74 ? -5.129 20.438 5.727 1 97.94 74 TYR B CA 1
ATOM 2210 C C . TYR B 1 74 ? -6.379 19.562 5.664 1 97.94 74 TYR B C 1
ATOM 2212 O O . TYR B 1 74 ? -7.43 20.016 5.191 1 97.94 74 TYR B O 1
ATOM 2220 N N . ARG B 1 75 ? -6.305 18.328 6.137 1 97.06 75 ARG B N 1
ATOM 2221 C CA . ARG B 1 75 ? -7.434 17.406 6.137 1 97.06 75 ARG B CA 1
ATOM 2222 C C . ARG B 1 75 ? -8.57 17.938 7.008 1 97.06 75 ARG B C 1
ATOM 2224 O O . ARG B 1 75 ? -9.742 17.859 6.625 1 97.06 75 ARG B O 1
ATOM 2231 N N . ASN B 1 76 ? -8.219 18.438 8.18 1 96.19 76 ASN B N 1
ATOM 2232 C CA . ASN B 1 76 ? -9.211 18.984 9.094 1 96.19 76 ASN B CA 1
ATOM 2233 C C . ASN B 1 76 ? -10 20.125 8.453 1 96.19 76 ASN B C 1
ATOM 2235 O O . ASN B 1 76 ? -11.219 20.234 8.633 1 96.19 76 ASN B O 1
ATOM 2239 N N . GLU B 1 77 ? -9.312 20.938 7.738 1 96.56 77 GLU B N 1
ATOM 2240 C CA . GLU B 1 77 ? -9.977 22.078 7.094 1 96.56 77 GLU B CA 1
ATOM 2241 C C . GLU B 1 77 ? -10.984 21.594 6.047 1 96.56 77 GLU B C 1
ATOM 2243 O O . GLU B 1 77 ? -12.062 22.172 5.91 1 96.56 77 GLU B O 1
ATOM 2248 N N . ILE B 1 78 ? -10.664 20.609 5.34 1 95.44 78 ILE B N 1
ATOM 2249 C CA . ILE B 1 78 ? -11.562 20.031 4.344 1 95.44 78 ILE B CA 1
ATOM 2250 C C . ILE B 1 78 ? -12.805 19.469 5.027 1 95.44 78 ILE B C 1
ATOM 2252 O O . ILE B 1 78 ? -13.938 19.719 4.594 1 95.44 78 ILE B O 1
ATOM 2256 N N . ILE B 1 79 ? -12.609 18.734 6.059 1 93.44 79 ILE B N 1
ATOM 2257 C CA . ILE B 1 79 ? -13.711 18.125 6.789 1 93.44 79 ILE B CA 1
ATOM 2258 C C . ILE B 1 79 ? -14.617 19.219 7.352 1 93.44 79 ILE B C 1
ATOM 2260 O O . ILE B 1 79 ? -15.844 19.125 7.254 1 93.44 79 ILE B O 1
ATOM 2264 N N . LYS B 1 80 ? -14.008 20.234 7.961 1 91.88 80 LYS B N 1
ATOM 2265 C CA . LYS B 1 80 ? -14.766 21.359 8.508 1 91.88 80 LYS B CA 1
ATOM 2266 C C . LYS B 1 80 ? -15.641 22 7.438 1 91.88 80 LYS B C 1
ATOM 2268 O O . LYS B 1 80 ? -16.797 22.328 7.691 1 91.88 80 LYS B O 1
ATOM 2273 N N . GLU B 1 81 ? -15.047 22.188 6.316 1 92.88 81 GLU B N 1
ATOM 2274 C CA . GLU B 1 81 ? -15.781 22.797 5.207 1 92.88 81 GLU B CA 1
ATOM 2275 C C . GLU B 1 81 ? -16.969 21.938 4.801 1 92.88 81 GLU B C 1
ATOM 2277 O O . GLU B 1 81 ? -18.062 22.453 4.551 1 92.88 81 GLU B O 1
ATOM 2282 N N . HIS B 1 82 ? -16.766 20.641 4.707 1 91.31 82 HIS B N 1
ATOM 2283 C CA . HIS B 1 82 ? -17.844 19.719 4.316 1 91.31 82 HIS B CA 1
ATOM 2284 C C . HIS B 1 82 ? -18.906 19.641 5.395 1 91.31 82 HIS B C 1
ATOM 2286 O O . HIS B 1 82 ? -20.094 19.484 5.086 1 91.31 82 HIS B O 1
ATOM 2292 N N . LEU B 1 83 ? -18.484 19.688 6.668 1 87.69 83 LEU B N 1
ATOM 2293 C CA . LEU B 1 83 ? -19.438 19.672 7.781 1 87.69 83 LEU B CA 1
ATOM 2294 C C . LEU B 1 83 ? -20.312 20.922 7.762 1 87.69 83 LEU B C 1
ATOM 2296 O O . LEU B 1 83 ? -21.516 20.844 8.047 1 87.69 83 LEU B O 1
ATOM 2300 N N . SER B 1 84 ? -19.719 22.016 7.535 1 85.38 84 SER B N 1
ATOM 2301 C CA . SER B 1 84 ? -20.453 23.281 7.52 1 85.38 84 SER B CA 1
ATOM 2302 C C . SER B 1 84 ? -21.516 23.297 6.422 1 85.38 84 SER B C 1
ATOM 2304 O O . SER B 1 84 ? -22.562 23.922 6.57 1 85.38 84 SER B O 1
ATOM 2306 N N . LYS B 1 85 ? -21.203 22.594 5.418 1 83.38 85 LYS B N 1
ATOM 2307 C CA . LYS B 1 85 ? -22.141 22.547 4.297 1 83.38 85 LYS B CA 1
ATOM 2308 C C . LYS B 1 85 ? -23.25 21.531 4.551 1 83.38 85 LYS B C 1
ATOM 2310 O O . LYS B 1 85 ? -24.344 21.656 4 1 83.38 85 LYS B O 1
ATOM 2315 N N . SER B 1 86 ? -22.844 20.484 5.273 1 72.38 86 SER B N 1
ATOM 2316 C CA . SER B 1 86 ? -23.797 19.406 5.512 1 72.38 86 SER B CA 1
ATOM 2317 C C . SER B 1 86 ? -24.547 19.625 6.828 1 72.38 86 SER B C 1
ATOM 2319 O O . SER B 1 86 ? -24.016 20.219 7.766 1 72.38 86 SER B O 1
ATOM 2321 N N . LYS B 1 87 ? -25.344 20.547 7.188 1 61.56 87 LYS B N 1
ATOM 2322 C CA . LYS B 1 87 ? -25.969 20.766 8.492 1 61.56 87 LYS B CA 1
ATOM 2323 C C . LYS B 1 87 ? -25.844 19.516 9.367 1 61.56 87 LYS B C 1
ATOM 2325 O O . LYS B 1 87 ? -26.516 19.406 10.406 1 61.56 87 LYS B O 1
ATOM 2330 N N . ILE B 1 88 ? -25.969 18.281 8.797 1 59.84 88 ILE B N 1
ATOM 2331 C CA . ILE B 1 88 ? -26.422 17.062 9.438 1 59.84 88 ILE B CA 1
ATOM 2332 C C . ILE B 1 88 ? -25.328 16.516 10.344 1 59.84 88 ILE B C 1
ATOM 2334 O O . ILE B 1 88 ? -24.156 16.891 10.219 1 59.84 88 ILE B O 1
ATOM 2338 N N . ASN B 1 89 ? -25.672 15.492 11.164 1 64.94 89 ASN B N 1
ATOM 2339 C CA . ASN B 1 89 ? -24.953 14.656 12.117 1 64.94 89 ASN B CA 1
ATOM 2340 C C . ASN B 1 89 ? -23.891 13.812 11.43 1 64.94 89 ASN B C 1
ATOM 2342 O O . ASN B 1 89 ? -24.031 13.461 10.258 1 64.94 89 ASN B O 1
ATOM 2346 N N . VAL B 1 90 ? -22.656 13.828 11.953 1 79.75 90 VAL B N 1
ATOM 2347 C CA . VAL B 1 90 ? -21.594 12.93 11.508 1 79.75 90 VAL B CA 1
ATOM 2348 C C . VAL B 1 90 ? -22.109 11.5 11.461 1 79.75 90 VAL B C 1
ATOM 2350 O O . VAL B 1 90 ? -22.312 10.867 12.5 1 79.75 90 VAL B O 1
ATOM 2353 N N . THR B 1 91 ? -22.531 11.078 10.258 1 87.75 91 THR B N 1
ATOM 2354 C CA . THR B 1 91 ? -23.031 9.734 10.008 1 87.75 91 THR B CA 1
ATOM 2355 C C . THR B 1 91 ? -21.922 8.836 9.469 1 87.75 91 THR B C 1
ATOM 2357 O O . THR B 1 91 ? -20.812 9.312 9.172 1 87.75 91 THR B O 1
ATOM 2360 N N . ASN B 1 92 ? -22.188 7.547 9.453 1 91.19 92 ASN B N 1
ATOM 2361 C CA . ASN B 1 92 ? -21.281 6.602 8.805 1 91.19 92 ASN B CA 1
ATOM 2362 C C . ASN B 1 92 ? -21.047 6.957 7.344 1 91.19 92 ASN B C 1
ATOM 2364 O O . ASN B 1 92 ? -19.938 6.805 6.836 1 91.19 92 ASN B O 1
ATOM 2368 N N . GLU B 1 93 ? -22.125 7.453 6.727 1 92.69 93 GLU B N 1
ATOM 2369 C CA . GLU B 1 93 ? -22.016 7.844 5.324 1 92.69 93 GLU B CA 1
ATOM 2370 C C . GLU B 1 93 ? -21.078 9.031 5.148 1 92.69 93 GLU B C 1
ATOM 2372 O O . GLU B 1 93 ? -20.266 9.055 4.219 1 92.69 93 GLU B O 1
ATOM 2377 N N . PHE B 1 94 ? -21.266 9.977 5.984 1 92.31 94 PHE B N 1
ATOM 2378 C CA . PHE B 1 94 ? -20.391 11.148 5.934 1 92.31 94 PHE B CA 1
ATOM 2379 C C . PHE B 1 94 ? -18.938 10.758 6.145 1 92.31 94 PHE B C 1
ATOM 2381 O O . PHE B 1 94 ? -18.062 11.164 5.375 1 92.31 94 PHE B O 1
ATOM 2388 N N . MET B 1 95 ? -18.672 9.961 7.148 1 93.19 95 MET B N 1
ATOM 2389 C CA . MET B 1 95 ? -17.312 9.523 7.457 1 93.19 95 MET B CA 1
ATOM 2390 C C . MET B 1 95 ? -16.719 8.727 6.305 1 93.19 95 MET B C 1
ATOM 2392 O O . MET B 1 95 ? -15.555 8.898 5.961 1 93.19 95 MET B O 1
ATOM 2396 N N . ALA B 1 96 ? -17.578 7.848 5.777 1 96.38 96 ALA B N 1
ATOM 2397 C CA . ALA B 1 96 ? -17.109 7.055 4.641 1 96.38 96 ALA B CA 1
ATOM 2398 C C . ALA B 1 96 ? -16.688 7.957 3.482 1 96.38 96 ALA B C 1
ATOM 2400 O O . ALA B 1 96 ? -15.633 7.754 2.887 1 96.38 96 ALA B O 1
ATOM 2401 N N . LYS B 1 97 ? -17.453 8.961 3.197 1 96.12 97 LYS B N 1
ATOM 2402 C CA . LYS B 1 97 ? -17.141 9.898 2.117 1 96.12 97 LYS B CA 1
ATOM 2403 C C . LYS B 1 97 ? -15.828 10.625 2.379 1 96.12 97 LYS B C 1
ATOM 2405 O O . LYS B 1 97 ? -15.008 10.773 1.474 1 96.12 97 LYS B O 1
ATOM 2410 N N . GLU B 1 98 ? -15.641 11.047 3.596 1 94.88 98 GLU B N 1
ATOM 2411 C CA . GLU B 1 98 ? -14.43 11.781 3.947 1 94.88 98 GLU B CA 1
ATOM 2412 C C . GLU B 1 98 ? -13.195 10.891 3.848 1 94.88 98 GLU B C 1
ATOM 2414 O O . GLU B 1 98 ? -12.148 11.328 3.369 1 94.88 98 GLU B O 1
ATOM 2419 N N . LEU B 1 99 ? -13.32 9.664 4.293 1 97.25 99 LEU B N 1
ATOM 2420 C CA . LEU B 1 99 ? -12.18 8.758 4.305 1 97.25 99 LEU B CA 1
ATOM 2421 C C . LEU B 1 99 ? -11.828 8.305 2.895 1 97.25 99 LEU B C 1
ATOM 2423 O O . LEU B 1 99 ? -10.656 8.133 2.562 1 97.25 99 LEU B O 1
ATOM 2427 N N . VAL B 1 100 ? -12.852 8.094 2.045 1 98.69 100 VAL B N 1
ATOM 2428 C CA . VAL B 1 100 ? -12.562 7.781 0.65 1 98.69 100 VAL B CA 1
ATOM 2429 C C . VAL B 1 100 ? -11.875 8.969 -0.015 1 98.69 100 VAL B C 1
ATOM 2431 O O . VAL B 1 100 ? -10.93 8.797 -0.784 1 98.69 100 VAL B O 1
ATOM 2434 N N . THR B 1 101 ? -12.367 10.195 0.286 1 98.19 101 THR B N 1
ATOM 2435 C CA . THR B 1 101 ? -11.711 11.391 -0.219 1 98.19 101 THR B CA 1
ATOM 2436 C C . THR B 1 101 ? -10.234 11.414 0.187 1 98.19 101 THR B C 1
ATOM 2438 O O . THR B 1 101 ? -9.375 11.773 -0.615 1 98.19 101 THR B O 1
ATOM 2441 N N . LYS B 1 102 ? -9.953 11.047 1.373 1 98.06 102 LYS B N 1
ATOM 2442 C CA . LYS B 1 102 ? -8.578 10.984 1.865 1 98.06 102 LYS B CA 1
ATOM 2443 C C . LYS B 1 102 ? -7.766 9.945 1.092 1 98.06 102 LYS B C 1
ATOM 2445 O O . LYS B 1 102 ? -6.629 10.219 0.697 1 98.06 102 LYS B O 1
ATOM 2450 N N . MET B 1 103 ? -8.312 8.773 0.822 1 98.5 103 MET B N 1
ATOM 2451 C CA . MET B 1 103 ? -7.625 7.672 0.158 1 98.5 103 MET B CA 1
ATOM 2452 C C . MET B 1 103 ? -7.172 8.078 -1.24 1 98.5 103 MET B C 1
ATOM 2454 O O . MET B 1 103 ? -6.102 7.664 -1.692 1 98.5 103 MET B O 1
ATOM 2458 N N . ILE B 1 104 ? -7.98 8.93 -1.888 1 98.5 104 ILE B N 1
ATOM 2459 C CA . ILE B 1 104 ? -7.723 9.18 -3.303 1 98.5 104 ILE B CA 1
ATOM 2460 C C . ILE B 1 104 ? -7.238 10.609 -3.494 1 98.5 104 ILE B C 1
ATOM 2462 O O . ILE B 1 104 ? -7.141 11.094 -4.625 1 98.5 104 ILE B O 1
ATOM 2466 N N . ASP B 1 105 ? -6.969 11.367 -2.395 1 98.25 105 ASP B N 1
ATOM 2467 C CA . ASP B 1 105 ? -6.508 12.75 -2.453 1 98.25 105 ASP B CA 1
ATOM 2468 C C . ASP B 1 105 ? -5.125 12.844 -3.094 1 98.25 105 ASP B C 1
ATOM 2470 O O . ASP B 1 105 ? -4.258 12 -2.834 1 98.25 105 ASP B O 1
ATOM 2474 N N . ASP B 1 106 ? -4.887 13.773 -3.947 1 96.62 106 ASP B N 1
ATOM 2475 C CA . ASP B 1 106 ? -3.611 13.969 -4.633 1 96.62 106 ASP B CA 1
ATOM 2476 C C . ASP B 1 106 ? -2.98 15.305 -4.242 1 96.62 106 ASP B C 1
ATOM 2478 O O . ASP B 1 106 ? -2.424 16 -5.094 1 96.62 106 ASP B O 1
ATOM 2482 N N . ASN B 1 107 ? -3.123 15.719 -3.014 1 97.25 107 ASN B N 1
ATOM 2483 C CA . ASN B 1 107 ? -2.561 16.984 -2.539 1 97.25 107 ASN B CA 1
ATOM 2484 C C . ASN B 1 107 ? -1.044 16.891 -2.396 1 97.25 107 ASN B C 1
ATOM 2486 O O . ASN B 1 107 ? -0.455 15.828 -2.582 1 97.25 107 ASN B O 1
ATOM 2490 N N . HIS B 1 108 ? -0.359 17.938 -2.129 1 96.62 108 HIS B N 1
ATOM 2491 C CA . HIS B 1 108 ? 1.097 18.016 -2.154 1 96.62 108 HIS B CA 1
ATOM 2492 C C . HIS B 1 108 ? 1.709 17.328 -0.94 1 96.62 108 HIS B C 1
ATOM 2494 O O . HIS B 1 108 ? 2.918 17.094 -0.899 1 96.62 108 HIS B O 1
ATOM 2500 N N . TYR B 1 109 ? 0.898 16.953 0.152 1 97.75 109 TYR B N 1
ATOM 2501 C CA . TYR B 1 109 ? 1.41 16.25 1.321 1 97.75 109 TYR B CA 1
ATOM 2502 C C . TYR B 1 109 ? 1.47 14.75 1.07 1 97.75 109 TYR B C 1
ATOM 2504 O O . TYR B 1 109 ? 2.227 14.031 1.729 1 97.75 109 TYR B O 1
ATOM 2512 N N . MET B 1 110 ? 0.684 14.273 0.145 1 97.94 110 MET B N 1
ATOM 2513 C CA . MET B 1 110 ? 0.434 12.844 -0.013 1 97.94 110 MET B CA 1
ATOM 2514 C C . MET B 1 110 ? 1.722 12.102 -0.356 1 97.94 110 MET B C 1
ATOM 2516 O O . MET B 1 110 ? 2.01 11.055 0.22 1 97.94 110 MET B O 1
ATOM 2520 N N . PRO B 1 111 ? 2.527 12.68 -1.299 1 97.12 111 PRO B N 1
ATOM 2521 C CA . PRO B 1 111 ? 3.77 11.961 -1.593 1 97.12 111 PRO B CA 1
ATOM 2522 C C . PRO B 1 111 ? 4.668 11.805 -0.367 1 97.12 111 PRO B C 1
ATOM 2524 O O . PRO B 1 111 ? 5.348 10.789 -0.219 1 97.12 111 PRO B O 1
ATOM 2527 N N . LEU B 1 112 ? 4.68 12.781 0.496 1 98.19 112 LEU B N 1
ATOM 2528 C CA . LEU B 1 112 ? 5.488 12.734 1.711 1 98.19 112 LEU B CA 1
ATOM 2529 C C . LEU B 1 112 ? 4.914 11.727 2.701 1 98.19 112 LEU B C 1
ATOM 2531 O O . LEU B 1 112 ? 5.664 11.008 3.369 1 98.19 112 LEU B O 1
ATOM 2535 N N . TYR B 1 113 ? 3.605 11.68 2.771 1 98.31 113 TYR B N 1
ATOM 2536 C CA . TYR B 1 113 ? 2.953 10.727 3.66 1 98.31 113 TYR B CA 1
ATOM 2537 C C . TYR B 1 113 ? 3.234 9.297 3.217 1 98.31 113 TYR B C 1
ATOM 2539 O O . TYR B 1 113 ? 3.494 8.422 4.047 1 98.31 113 TYR B O 1
ATOM 2547 N N . ILE B 1 114 ? 3.156 9.078 1.968 1 97.88 114 ILE B N 1
ATOM 2548 C CA . ILE B 1 114 ? 3.441 7.754 1.422 1 97.88 114 ILE B CA 1
ATOM 2549 C C . ILE B 1 114 ? 4.887 7.367 1.735 1 97.88 114 ILE B C 1
ATOM 2551 O O . ILE B 1 114 ? 5.156 6.238 2.156 1 97.88 114 ILE B O 1
ATOM 2555 N N . GLU B 1 115 ? 5.801 8.336 1.533 1 96.88 115 GLU B N 1
ATOM 2556 C CA . GLU B 1 115 ? 7.191 8.109 1.918 1 96.88 115 GLU B CA 1
ATOM 2557 C C . GLU B 1 115 ? 7.305 7.738 3.395 1 96.88 115 GLU B C 1
ATOM 2559 O O . GLU B 1 115 ? 8.078 6.855 3.764 1 96.88 115 GLU B O 1
ATOM 2564 N N . PHE B 1 116 ? 6.539 8.367 4.211 1 98.31 116 PHE B N 1
ATOM 2565 C CA . PHE B 1 116 ? 6.492 8.102 5.645 1 98.31 116 PHE B CA 1
ATOM 2566 C C . PHE B 1 116 ? 6.07 6.664 5.918 1 98.31 116 PHE B C 1
ATOM 2568 O O . PHE B 1 116 ? 6.738 5.945 6.668 1 98.31 116 PHE B O 1
ATOM 2575 N N . LEU B 1 117 ? 4.988 6.215 5.273 1 98 117 LEU B N 1
ATOM 2576 C CA . LEU B 1 117 ? 4.426 4.883 5.473 1 98 117 LEU B CA 1
ATOM 2577 C C . LEU B 1 117 ? 5.438 3.805 5.109 1 98 117 LEU B C 1
ATOM 2579 O O . LEU B 1 117 ? 5.523 2.775 5.781 1 98 117 LEU B O 1
ATOM 2583 N N . ILE B 1 118 ? 6.188 4.086 4.09 1 96.44 118 ILE B N 1
ATOM 2584 C CA . ILE B 1 118 ? 7.168 3.121 3.605 1 96.44 118 ILE B CA 1
ATOM 2585 C C . ILE B 1 118 ? 8.391 3.127 4.52 1 96.44 118 ILE B C 1
ATOM 2587 O O . ILE B 1 118 ? 8.867 2.068 4.934 1 96.44 118 ILE B O 1
ATOM 2591 N N . ALA B 1 119 ? 8.883 4.285 4.941 1 96.19 119 ALA B N 1
ATOM 2592 C CA . ALA B 1 119 ? 10.156 4.438 5.648 1 96.19 119 ALA B CA 1
ATOM 2593 C C . ALA B 1 119 ? 10.023 4 7.105 1 96.19 119 ALA B C 1
ATOM 2595 O O . ALA B 1 119 ? 11.008 3.592 7.727 1 96.19 119 ALA B O 1
ATOM 2596 N N . LYS B 1 120 ? 8.828 4.105 7.621 1 97.06 120 LYS B N 1
ATOM 2597 C CA . LYS B 1 120 ? 8.672 3.871 9.055 1 97.06 120 LYS B CA 1
ATOM 2598 C C . LYS B 1 120 ? 8.945 2.412 9.406 1 97.06 120 LYS B C 1
ATOM 2600 O O . LYS B 1 120 ? 9.242 2.092 10.555 1 97.06 120 LYS B O 1
ATOM 2605 N N . LYS B 1 121 ? 8.766 1.484 8.438 1 94.88 121 LYS B N 1
ATOM 2606 C CA . LYS B 1 121 ? 8.969 0.06 8.688 1 94.88 121 LYS B CA 1
ATOM 2607 C C . LYS B 1 121 ? 10.367 -0.215 9.219 1 94.88 121 LYS B C 1
ATOM 2609 O O . LYS B 1 121 ? 10.562 -1.087 10.07 1 94.88 121 LYS B O 1
ATOM 2614 N N . ARG B 1 122 ? 11.383 0.569 8.805 1 92.56 122 ARG B N 1
ATOM 2615 C CA . ARG B 1 122 ? 12.773 0.288 9.141 1 92.56 122 ARG B CA 1
ATOM 2616 C C . ARG B 1 122 ? 13.367 1.414 9.984 1 92.56 122 ARG B C 1
ATOM 2618 O O . ARG B 1 122 ? 14.586 1.511 10.125 1 92.56 122 ARG B O 1
ATOM 2625 N N . ASN B 1 123 ? 12.578 2.309 10.492 1 96.12 123 ASN B N 1
ATOM 2626 C CA . ASN B 1 123 ? 13.031 3.477 11.234 1 96.12 123 ASN B CA 1
ATO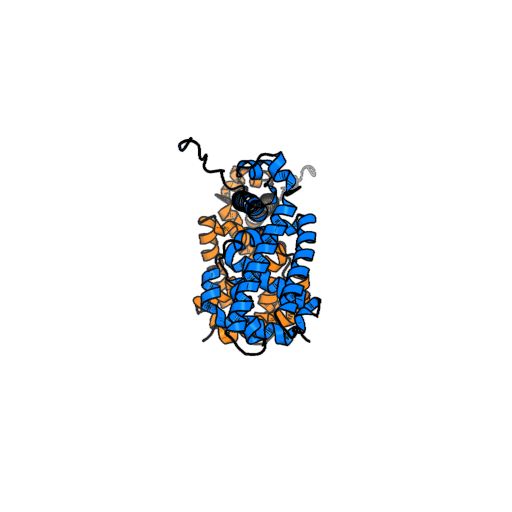M 2627 C C . ASN B 1 123 ? 12.234 3.666 12.523 1 96.12 123 ASN B C 1
ATOM 2629 O O . ASN B 1 123 ? 11.164 4.281 12.516 1 96.12 123 ASN B O 1
ATOM 2633 N N . PRO B 1 124 ? 12.789 3.209 13.602 1 96.38 124 PRO B N 1
ATOM 2634 C CA . PRO B 1 124 ? 12.055 3.264 14.867 1 96.38 124 PRO B CA 1
ATOM 2635 C C . PRO B 1 124 ? 11.617 4.68 15.234 1 96.38 124 PRO B C 1
ATOM 2637 O O . PRO B 1 124 ? 10.578 4.867 15.867 1 96.38 124 PRO B O 1
ATOM 2640 N N . GLU B 1 125 ? 12.344 5.664 14.906 1 96.94 125 GLU B N 1
ATOM 2641 C CA . GLU B 1 125 ? 11.969 7.047 15.195 1 96.94 125 GLU B CA 1
ATOM 2642 C C . GLU B 1 125 ? 10.711 7.445 14.43 1 96.94 125 GLU B C 1
ATOM 2644 O O . GLU B 1 125 ? 9.844 8.141 14.961 1 96.94 125 GLU B O 1
ATOM 2649 N N . LEU B 1 126 ? 10.648 7 13.227 1 97.69 126 LEU B N 1
ATOM 2650 C CA . LEU B 1 126 ? 9.461 7.277 12.422 1 97.69 126 LEU B CA 1
ATOM 2651 C C . LEU B 1 126 ? 8.258 6.5 12.945 1 97.69 126 LEU B C 1
ATOM 2653 O O . LEU B 1 126 ? 7.129 6.996 12.914 1 97.69 126 LEU B O 1
ATOM 2657 N N . LYS B 1 127 ? 8.477 5.328 13.398 1 97.25 127 LYS B N 1
ATOM 2658 C CA . LYS B 1 127 ? 7.406 4.559 14.023 1 97.25 127 LYS B CA 1
ATOM 2659 C C . LYS B 1 127 ? 6.82 5.301 15.219 1 97.25 127 LYS B C 1
ATOM 2661 O O . LYS B 1 127 ? 5.598 5.387 15.367 1 97.25 127 LYS B O 1
ATOM 2666 N N . ASN B 1 128 ? 7.664 5.801 16.016 1 97.56 128 ASN B N 1
ATOM 2667 C CA . ASN B 1 128 ? 7.223 6.562 17.172 1 97.56 128 ASN B CA 1
ATOM 2668 C C . ASN B 1 128 ? 6.492 7.84 16.766 1 97.56 128 ASN B C 1
ATOM 2670 O O . ASN B 1 128 ? 5.5 8.219 17.391 1 97.56 128 ASN B O 1
ATOM 2674 N N . LEU B 1 129 ? 7.051 8.453 15.773 1 97.94 129 LEU B N 1
ATOM 2675 C CA . LEU B 1 129 ? 6.398 9.648 15.258 1 97.94 129 LEU B CA 1
ATOM 2676 C C . LEU B 1 129 ? 4.988 9.336 14.773 1 97.94 129 LEU B C 1
ATOM 2678 O O . LEU B 1 129 ? 4.059 10.117 14.992 1 97.94 129 LEU B O 1
ATOM 2682 N N . MET B 1 130 ? 4.824 8.211 14.109 1 97.94 130 MET B N 1
ATOM 2683 C CA . MET B 1 130 ? 3.516 7.785 13.617 1 97.94 130 MET B CA 1
ATOM 2684 C C . MET B 1 130 ? 2.52 7.664 14.766 1 97.94 130 MET B C 1
ATOM 2686 O O . MET B 1 130 ? 1.366 8.078 14.641 1 97.94 130 MET B O 1
ATOM 2690 N N . ILE B 1 131 ? 2.953 7.113 15.844 1 96.44 131 ILE B N 1
ATOM 2691 C CA . ILE B 1 131 ? 2.098 6.953 17.016 1 96.44 131 ILE B CA 1
ATOM 2692 C C . ILE B 1 131 ? 1.616 8.32 17.5 1 96.44 131 ILE B C 1
ATOM 2694 O O . ILE B 1 131 ? 0.426 8.508 17.75 1 96.44 131 ILE B O 1
ATOM 2698 N N . GLN B 1 132 ? 2.49 9.227 17.547 1 97.12 132 GLN B N 1
ATOM 2699 C CA . GLN B 1 132 ? 2.158 10.578 17.984 1 97.12 132 GLN B CA 1
ATOM 2700 C C . GLN B 1 132 ? 1.188 11.25 17.016 1 97.12 132 GLN B C 1
ATOM 2702 O O . GLN B 1 132 ? 0.215 11.883 17.438 1 97.12 132 GLN B O 1
ATOM 2707 N N . LEU B 1 133 ? 1.484 11.117 15.789 1 97.69 133 LEU B N 1
ATOM 2708 C CA . LEU B 1 133 ? 0.657 11.75 14.766 1 97.69 133 LEU B CA 1
ATOM 2709 C C . LEU B 1 133 ? -0.74 11.141 14.742 1 97.69 133 LEU B C 1
ATOM 2711 O O . LEU B 1 133 ? -1.729 11.844 14.531 1 97.69 133 LEU B O 1
ATOM 2715 N N . GLN B 1 134 ? -0.815 9.836 14.891 1 95.62 134 GLN B N 1
ATOM 2716 C CA . GLN B 1 134 ? -2.111 9.172 14.961 1 95.62 134 GLN B CA 1
ATOM 2717 C C . GLN B 1 134 ? -2.943 9.703 16.125 1 95.62 134 GLN B C 1
ATOM 2719 O O . GLN B 1 134 ? -4.148 9.922 15.984 1 95.62 134 GLN B O 1
ATOM 2724 N N . GLU B 1 135 ? -2.344 9.891 17.266 1 94.94 135 GLU B N 1
ATOM 2725 C CA . GLU B 1 135 ? -3.039 10.453 18.422 1 94.94 135 GLU B CA 1
ATOM 2726 C C . GLU B 1 135 ? -3.51 11.875 18.156 1 94.94 135 GLU B C 1
ATOM 2728 O O . GLU B 1 135 ? -4.625 12.25 18.516 1 94.94 135 GLU B O 1
ATOM 2733 N N . GLN B 1 136 ? -2.67 12.617 17.516 1 95.44 136 GLN B N 1
ATOM 2734 C CA . GLN B 1 136 ? -3.039 13.984 17.172 1 95.44 136 GLN B CA 1
ATOM 2735 C C . GLN B 1 136 ? -4.223 14 16.203 1 95.44 136 GLN B C 1
ATOM 2737 O O . GLN B 1 136 ? -5.145 14.797 16.359 1 95.44 136 GLN B O 1
ATOM 2742 N N . ALA B 1 137 ? -4.137 13.133 15.203 1 94.56 137 ALA B N 1
ATOM 2743 C CA . ALA B 1 137 ? -5.23 13.039 14.242 1 94.56 137 ALA B CA 1
ATOM 2744 C C . ALA B 1 137 ? -6.523 12.602 14.922 1 94.56 137 ALA B C 1
ATOM 2746 O O . ALA B 1 137 ? -7.594 13.156 14.641 1 94.56 137 ALA B O 1
ATOM 2747 N N . LYS B 1 138 ? -6.43 11.617 15.727 1 93.12 138 LYS B N 1
ATOM 2748 C CA . LYS B 1 138 ? -7.582 11.125 16.469 1 93.12 138 LYS B CA 1
ATOM 2749 C C . LYS B 1 138 ? -8.219 12.242 17.297 1 93.12 138 LYS B C 1
ATOM 2751 O O . LYS B 1 138 ? -9.438 12.43 17.281 1 93.12 138 LYS B O 1
ATOM 2756 N N . GLU B 1 139 ? -7.445 12.992 18.031 1 92.31 139 GLU B N 1
ATOM 2757 C CA . GLU B 1 139 ? -7.938 14.07 18.891 1 92.31 139 GLU B CA 1
ATOM 2758 C C . GLU B 1 139 ? -8.578 15.18 18.062 1 92.31 139 GLU B C 1
ATOM 2760 O O . GLU B 1 139 ? -9.625 15.719 18.438 1 92.31 139 GLU B O 1
ATOM 2765 N N . SER B 1 140 ? -7.926 15.516 16.953 1 91.81 140 SER B N 1
ATOM 2766 C CA . SER B 1 140 ? -8.484 16.531 16.078 1 91.81 140 SER B CA 1
ATOM 2767 C C . SER B 1 140 ? -9.836 16.109 15.523 1 91.81 140 SER B C 1
ATOM 2769 O O . SER B 1 140 ? -10.758 16.938 15.43 1 91.81 140 SER B O 1
ATOM 2771 N N . PHE B 1 141 ? -9.859 14.844 15.172 1 88.25 141 PHE B N 1
ATOM 2772 C CA . PHE B 1 141 ? -11.109 14.305 14.641 1 88.25 141 PHE B CA 1
ATOM 2773 C C . PHE B 1 141 ? -12.211 14.352 15.695 1 88.25 141 PHE B C 1
ATOM 2775 O O . PHE B 1 141 ? -13.352 14.688 15.391 1 88.25 141 PHE B O 1
ATOM 2782 N N . LYS B 1 142 ? -11.945 14.008 16.906 1 88.38 142 LYS B N 1
ATOM 2783 C CA . LYS B 1 142 ? -12.906 14.047 18.016 1 88.38 142 LYS B CA 1
ATOM 2784 C C . LYS B 1 142 ? -13.445 15.461 18.219 1 88.38 142 LYS B C 1
ATOM 2786 O O . LYS B 1 142 ? -14.633 15.641 18.516 1 88.38 142 LYS B O 1
ATOM 2791 N N . ILE B 1 143 ? -12.609 16.391 18.109 1 88.44 143 ILE B N 1
ATOM 2792 C CA . ILE B 1 143 ? -12.992 17.781 18.312 1 88.44 143 ILE B CA 1
ATOM 2793 C C . ILE B 1 143 ? -13.922 18.25 17.188 1 88.44 143 ILE B C 1
ATOM 2795 O O . ILE B 1 143 ? -14.906 18.938 17.438 1 88.44 143 ILE B O 1
ATOM 2799 N N . LEU B 1 144 ? -13.594 17.844 16.031 1 87.19 144 LEU B N 1
ATOM 2800 C CA . LEU B 1 144 ? -14.359 18.266 14.867 1 87.19 144 LEU B CA 1
ATOM 2801 C C . LEU B 1 144 ? -15.742 17.609 14.859 1 87.19 144 LEU B C 1
ATOM 2803 O O . LEU B 1 144 ? -16.719 18.219 14.406 1 87.19 144 LEU B O 1
ATOM 2807 N N . MET B 1 145 ? -15.641 16.328 15.445 1 83.38 145 MET B N 1
ATOM 2808 C CA . MET B 1 145 ? -16.906 15.602 15.414 1 83.38 145 MET B CA 1
ATOM 2809 C C . MET B 1 145 ? -17.625 15.688 16.766 1 83.38 145 MET B C 1
ATOM 2811 O O . MET B 1 145 ? -16.984 15.609 17.812 1 83.38 145 MET B O 1
ATOM 2815 N N . SER B 1 146 ? -18.719 16.312 17 1 77.12 146 SER B N 1
ATOM 2816 C CA . SER B 1 146 ? -19.484 16.5 18.234 1 77.12 146 SER B CA 1
ATOM 2817 C C . SER B 1 146 ? -19.719 15.164 18.938 1 77.12 146 SER B C 1
ATOM 2819 O O . SER B 1 146 ? -19.75 15.109 20.172 1 77.12 146 SER B O 1
ATOM 2821 N N . GLN B 1 147 ? -19.859 14.086 18.156 1 81 147 GLN B N 1
ATOM 2822 C CA . GLN B 1 147 ? -20 12.727 18.688 1 81 147 GLN B CA 1
ATOM 2823 C C . GLN B 1 147 ? -18.922 11.805 18.109 1 81 147 GLN B C 1
ATOM 2825 O O . GLN B 1 147 ? -18.766 11.719 16.875 1 81 147 GLN B O 1
ATOM 2830 N N . THR B 1 148 ? -18.266 11.156 18.953 1 84.06 148 THR B N 1
ATOM 2831 C CA . THR B 1 148 ? -17.172 10.289 18.531 1 84.06 148 THR B CA 1
ATOM 2832 C C . THR B 1 148 ? -17.703 8.914 18.125 1 84.06 148 THR B C 1
ATOM 2834 O O . THR B 1 148 ? -18.297 8.203 18.953 1 84.06 148 THR B O 1
ATOM 2837 N N . PRO B 1 149 ? -17.438 8.594 16.969 1 85.25 149 PRO B N 1
ATOM 2838 C CA . PRO B 1 149 ? -17.828 7.234 16.594 1 85.25 149 PRO B CA 1
ATOM 2839 C C . PRO B 1 149 ? -17.141 6.168 17.453 1 85.25 149 PRO B C 1
ATOM 2841 O O . PRO B 1 149 ? -16.016 6.375 17.906 1 85.25 149 PRO B O 1
ATOM 2844 N N . ARG B 1 150 ? -17.781 5.078 17.578 1 85.44 150 ARG B N 1
ATOM 2845 C CA . ARG B 1 150 ? -17.312 4.012 18.453 1 85.44 150 ARG B CA 1
ATOM 2846 C C . ARG B 1 150 ? -15.961 3.475 17.984 1 85.44 150 ARG B C 1
ATOM 2848 O O . ARG B 1 150 ? -15.094 3.162 18.797 1 85.44 150 ARG B O 1
ATOM 2855 N N . TRP B 1 151 ? -15.797 3.348 16.672 1 88.69 151 TRP B N 1
ATOM 2856 C CA . TRP B 1 151 ? -14.586 2.729 16.156 1 88.69 151 TRP B CA 1
ATOM 2857 C C . TRP B 1 151 ? -13.375 3.621 16.406 1 88.69 151 TRP B C 1
ATOM 2859 O O . TRP B 1 151 ? -12.227 3.162 16.328 1 88.69 151 TRP B O 1
ATOM 2869 N N . ILE B 1 152 ? -13.555 4.859 16.641 1 89 152 ILE B N 1
ATOM 2870 C CA . ILE B 1 152 ? -12.445 5.758 16.953 1 89 152 ILE B CA 1
ATOM 2871 C C . ILE B 1 152 ? -11.961 5.516 18.375 1 89 152 ILE B C 1
ATOM 2873 O O . ILE B 1 152 ? -10.758 5.605 18.656 1 89 152 ILE B O 1
ATOM 2877 N N . SER B 1 153 ? -12.938 5.188 19.281 1 88.12 153 SER B N 1
ATOM 2878 C CA . SER B 1 153 ? -12.625 4.988 20.688 1 88.12 153 SER B CA 1
ATOM 2879 C C . SER B 1 153 ? -12.102 3.58 20.938 1 88.12 153 SER B C 1
ATOM 2881 O O . SER B 1 153 ? -11.398 3.344 21.938 1 88.12 153 SER B O 1
ATOM 2883 N N . ASP B 1 154 ? -12.484 2.652 20.094 1 92.31 154 ASP B N 1
ATOM 2884 C CA . ASP B 1 154 ? -12.008 1.279 20.219 1 92.31 154 ASP B CA 1
ATOM 2885 C C . ASP B 1 154 ? -10.656 1.104 19.531 1 92.31 154 ASP B C 1
ATOM 2887 O O . ASP B 1 154 ? -10.555 1.245 18.312 1 92.31 154 ASP B O 1
ATOM 2891 N N . ALA B 1 155 ? -9.711 0.718 20.281 1 91.62 155 ALA B N 1
ATOM 2892 C CA . ALA B 1 155 ? -8.336 0.694 19.797 1 91.62 155 ALA B CA 1
ATOM 2893 C C . ALA B 1 155 ? -8.172 -0.285 18.641 1 91.62 155 ALA B C 1
ATOM 2895 O O . ALA B 1 155 ? -7.484 0.01 17.672 1 91.62 155 ALA B O 1
ATOM 2896 N N . ASP B 1 156 ? -8.75 -1.421 18.719 1 94 156 ASP B N 1
ATOM 2897 C CA . ASP B 1 156 ? -8.609 -2.443 17.688 1 94 156 ASP B CA 1
ATOM 2898 C C . ASP B 1 156 ? -9.273 -2 16.391 1 94 156 ASP B C 1
ATOM 2900 O O . ASP B 1 156 ? -8.695 -2.135 15.312 1 94 156 ASP B O 1
ATOM 2904 N N . SER B 1 157 ? -10.477 -1.48 16.578 1 94.75 157 SER B N 1
ATOM 2905 C CA . SER B 1 157 ? -11.188 -0.999 15.398 1 94.75 157 SER B CA 1
ATOM 2906 C C . SER B 1 157 ? -10.453 0.172 14.758 1 94.75 157 SER B C 1
ATOM 2908 O O . SER B 1 157 ? -10.352 0.243 13.531 1 94.75 157 SER B O 1
ATOM 2910 N N . PHE B 1 158 ? -9.969 1.034 15.602 1 94.19 158 PHE B N 1
ATOM 2911 C CA . PHE B 1 158 ? -9.25 2.197 15.102 1 94.19 158 PHE B CA 1
ATOM 2912 C C . PHE B 1 158 ? -8.016 1.77 14.312 1 94.19 158 PHE B C 1
ATOM 2914 O O . PHE B 1 158 ? -7.781 2.268 13.211 1 94.19 158 PHE B O 1
ATOM 2921 N N . GLN B 1 159 ? -7.285 0.861 14.82 1 95.31 159 GLN B N 1
ATOM 2922 C CA . GLN B 1 159 ? -6.078 0.384 14.148 1 95.31 159 GLN B CA 1
ATOM 2923 C C . GLN B 1 159 ? -6.414 -0.302 12.828 1 95.31 159 GLN B C 1
ATOM 2925 O O . GLN B 1 159 ? -5.715 -0.12 11.836 1 95.31 159 GLN B O 1
ATOM 2930 N N . PHE B 1 160 ? -7.438 -1.093 12.836 1 97.81 160 PHE B N 1
ATOM 2931 C CA . PHE B 1 160 ? -7.84 -1.787 11.617 1 97.81 160 PHE B CA 1
ATOM 2932 C C . PHE B 1 160 ? -8.227 -0.793 10.531 1 97.81 160 PHE B C 1
ATOM 2934 O O . PHE B 1 160 ? -7.758 -0.894 9.391 1 97.81 160 PHE B O 1
ATOM 2941 N N . ILE B 1 161 ? -9.047 0.162 10.922 1 97.38 161 ILE B N 1
ATOM 2942 C CA . ILE B 1 161 ? -9.555 1.119 9.945 1 97.38 161 ILE B CA 1
ATOM 2943 C C . ILE B 1 161 ? -8.406 1.994 9.438 1 97.38 161 ILE B C 1
ATOM 2945 O O . ILE B 1 161 ? -8.305 2.256 8.234 1 97.38 161 ILE B O 1
ATOM 2949 N N . THR B 1 162 ? -7.535 2.402 10.289 1 97.06 162 THR B N 1
ATOM 2950 C CA . THR B 1 162 ? -6.379 3.195 9.891 1 97.06 162 THR B CA 1
ATOM 2951 C C . THR B 1 162 ? -5.477 2.4 8.945 1 97.06 162 THR B C 1
ATOM 2953 O O . THR B 1 162 ? -5.008 2.928 7.938 1 97.06 162 THR B O 1
ATOM 2956 N N . ASN B 1 163 ? -5.203 1.105 9.297 1 98.25 163 ASN B N 1
ATOM 2957 C CA . ASN B 1 163 ? -4.41 0.253 8.414 1 98.25 163 ASN B CA 1
ATOM 2958 C C . ASN B 1 163 ? -5.066 0.101 7.043 1 98.25 163 ASN B C 1
ATOM 2960 O O . ASN B 1 163 ? -4.379 0.102 6.02 1 98.25 163 ASN B O 1
ATOM 2964 N N . PHE B 1 164 ? -6.379 -0.036 7.078 1 98.75 164 PHE B N 1
ATOM 2965 C CA . PHE B 1 164 ? -7.129 -0.163 5.836 1 98.75 164 PHE B CA 1
ATOM 2966 C C . PHE B 1 164 ? -6.969 1.086 4.977 1 98.75 164 PHE B C 1
ATOM 2968 O O . PHE B 1 164 ? -6.617 0.995 3.797 1 98.75 164 PHE B O 1
ATOM 2975 N N . ILE B 1 165 ? -7.188 2.246 5.535 1 98.62 165 ILE B N 1
ATOM 2976 C CA . ILE B 1 165 ? -7.094 3.516 4.828 1 98.62 165 ILE B CA 1
ATOM 2977 C C . ILE B 1 165 ? -5.684 3.693 4.27 1 98.62 165 ILE B C 1
ATOM 2979 O O . ILE B 1 165 ? -5.516 4.047 3.098 1 98.62 165 ILE B O 1
ATOM 2983 N N . ASN B 1 166 ? -4.738 3.438 5.074 1 98.62 166 ASN B N 1
ATOM 2984 C CA . ASN B 1 166 ? -3.354 3.605 4.645 1 98.62 166 ASN B CA 1
ATOM 2985 C C . ASN B 1 166 ? -2.99 2.631 3.527 1 98.62 166 ASN B C 1
ATOM 2987 O O . ASN B 1 166 ? -2.197 2.963 2.645 1 98.62 166 ASN B O 1
ATOM 2991 N N . ALA B 1 167 ? -3.527 1.418 3.592 1 98.81 167 ALA B N 1
ATOM 2992 C CA . ALA B 1 167 ? -3.316 0.469 2.502 1 98.81 167 ALA B CA 1
ATOM 2993 C C . ALA B 1 167 ? -3.869 1.012 1.188 1 98.81 167 ALA B C 1
ATOM 2995 O O . ALA B 1 167 ? -3.217 0.915 0.146 1 98.81 167 ALA B O 1
ATOM 2996 N N . MET B 1 168 ? -5.02 1.59 1.248 1 98.88 168 MET B N 1
ATOM 2997 C CA . MET B 1 168 ? -5.645 2.152 0.053 1 98.88 168 MET B CA 1
ATOM 2998 C C . MET B 1 168 ? -4.859 3.357 -0.453 1 98.88 168 MET B C 1
ATOM 3000 O O . MET B 1 168 ? -4.738 3.562 -1.662 1 98.88 168 MET B O 1
ATOM 3004 N N . ILE B 1 169 ? -4.359 4.125 0.464 1 98.81 169 ILE B N 1
ATOM 3005 C CA . ILE B 1 169 ? -3.516 5.258 0.097 1 98.81 169 ILE B CA 1
ATOM 3006 C C . ILE B 1 169 ? -2.26 4.758 -0.614 1 98.81 169 ILE B C 1
ATOM 3008 O O . ILE B 1 169 ? -1.89 5.273 -1.671 1 98.81 169 ILE B O 1
ATOM 3012 N N . LEU B 1 170 ? -1.632 3.77 -0.064 1 98.31 170 LEU B N 1
ATOM 3013 C CA . LEU B 1 170 ? -0.494 3.154 -0.738 1 98.31 170 LEU B CA 1
ATOM 3014 C C . LEU B 1 170 ? -0.884 2.67 -2.131 1 98.31 170 LEU B C 1
ATOM 3016 O O . LEU B 1 170 ? -0.165 2.914 -3.102 1 98.31 170 LEU B O 1
ATOM 3020 N N . GLY B 1 171 ? -2.002 1.977 -2.199 1 98.5 171 GLY B N 1
ATOM 3021 C CA . GLY B 1 171 ? -2.465 1.482 -3.484 1 98.5 171 GLY B CA 1
ATOM 3022 C C . GLY B 1 171 ? -2.695 2.586 -4.5 1 98.5 171 GLY B C 1
ATOM 3023 O O . GLY B 1 171 ? -2.344 2.439 -5.672 1 98.5 171 GLY B O 1
ATOM 3024 N N . SER B 1 172 ? -3.219 3.693 -4.086 1 98.44 172 SER B N 1
ATOM 3025 C CA . SER B 1 172 ? -3.52 4.816 -4.973 1 98.44 172 SER B CA 1
ATOM 3026 C C . SER B 1 172 ? -2.258 5.328 -5.66 1 98.44 172 SER B C 1
ATOM 3028 O O . SER B 1 172 ? -2.297 5.719 -6.828 1 98.44 172 SER B O 1
ATOM 3030 N N . ASP B 1 173 ? -1.212 5.301 -4.941 1 97.25 173 ASP B N 1
ATOM 3031 C CA . ASP B 1 173 ? 0.013 5.867 -5.496 1 97.25 173 ASP B CA 1
ATOM 3032 C C . ASP B 1 173 ? 0.921 4.777 -6.059 1 97.25 173 ASP B C 1
ATOM 3034 O O . ASP B 1 173 ? 1.189 4.746 -7.262 1 97.25 173 ASP B O 1
ATOM 3038 N N . VAL B 1 174 ? 1.289 3.82 -5.25 1 96.25 174 VAL B N 1
ATOM 3039 C CA . VAL B 1 174 ? 2.287 2.814 -5.598 1 96.25 174 VAL B CA 1
ATOM 3040 C C . VAL B 1 174 ? 1.79 1.975 -6.773 1 96.25 174 VAL B C 1
ATOM 3042 O O . VAL B 1 174 ? 2.561 1.638 -7.676 1 96.25 174 VAL B O 1
ATOM 3045 N N . LEU B 1 175 ? 0.532 1.676 -6.836 1 97.56 175 LEU B N 1
ATOM 3046 C CA . LEU B 1 175 ? -0.049 0.855 -7.895 1 97.56 175 LEU B CA 1
ATOM 3047 C C . LEU B 1 175 ? -0.577 1.724 -9.031 1 97.56 175 LEU B C 1
ATOM 3049 O O . LEU B 1 175 ? -1.087 1.208 -10.023 1 97.56 175 LEU B O 1
ATOM 3053 N N . GLU B 1 176 ? -0.564 3.02 -8.867 1 96.94 176 GLU B N 1
ATOM 3054 C CA . GLU B 1 176 ? -1.154 3.953 -9.82 1 96.94 176 GLU B CA 1
ATOM 3055 C C . GLU B 1 176 ? -2.65 3.703 -9.984 1 96.94 176 GLU B C 1
ATOM 3057 O O . GLU B 1 176 ? -3.17 3.732 -11.102 1 96.94 176 GLU B O 1
ATOM 3062 N N . ALA B 1 177 ? -3.305 3.408 -8.883 1 98.12 177 ALA B N 1
ATOM 3063 C CA . ALA B 1 177 ? -4.707 3 -8.93 1 98.12 177 ALA B CA 1
ATOM 3064 C C . ALA B 1 177 ? -5.625 4.145 -8.508 1 98.12 177 ALA B C 1
ATOM 3066 O O . ALA B 1 177 ? -6.824 3.943 -8.297 1 98.12 177 ALA B O 1
ATOM 3067 N N . ARG B 1 178 ? -5.098 5.336 -8.383 1 98.44 178 ARG B N 1
ATOM 3068 C CA . ARG B 1 178 ? -5.863 6.461 -7.852 1 98.44 178 ARG B CA 1
ATOM 3069 C C . ARG B 1 178 ? -7.098 6.734 -8.703 1 98.44 178 ARG B C 1
ATOM 3071 O O . ARG B 1 178 ? -8.203 6.879 -8.18 1 98.44 178 ARG B O 1
ATOM 3078 N N . GLU B 1 179 ? -6.93 6.832 -9.961 1 98.19 179 GLU B N 1
ATOM 3079 C CA . GLU B 1 179 ? -8.047 7.102 -10.859 1 98.19 179 GLU B CA 1
ATOM 3080 C C . GLU B 1 179 ? -9.062 5.965 -10.828 1 98.19 179 GLU B C 1
ATOM 3082 O O . GLU B 1 179 ? -10.273 6.207 -10.859 1 98.19 179 GLU B O 1
ATOM 3087 N N . ASN B 1 180 ? -8.555 4.785 -10.836 1 98.25 180 ASN B N 1
ATOM 3088 C CA . ASN B 1 180 ? -9.43 3.623 -10.75 1 98.25 180 ASN B CA 1
ATOM 3089 C C . ASN B 1 180 ? -10.258 3.641 -9.469 1 98.25 180 ASN B C 1
ATOM 3091 O O . ASN B 1 180 ? -11.469 3.381 -9.5 1 98.25 180 ASN B O 1
ATOM 3095 N N . PHE B 1 181 ? -9.648 3.943 -8.297 1 98.69 181 PHE B N 1
ATOM 3096 C CA . PHE B 1 181 ? -10.352 4.043 -7.02 1 98.69 181 PHE B CA 1
ATOM 3097 C C . PHE B 1 181 ? -11.367 5.18 -7.047 1 98.69 181 PHE B C 1
ATOM 3099 O O . PHE B 1 181 ? -12.477 5.031 -6.535 1 98.69 181 PHE B O 1
ATOM 3106 N N . ALA B 1 182 ? -10.953 6.297 -7.68 1 98.5 182 ALA B N 1
ATOM 3107 C CA . ALA B 1 182 ? -11.852 7.441 -7.781 1 98.5 182 ALA B CA 1
ATOM 3108 C C . ALA B 1 182 ? -13.094 7.09 -8.602 1 98.5 182 ALA B C 1
ATOM 3110 O O . ALA B 1 182 ? -14.211 7.453 -8.234 1 98.5 182 ALA B O 1
ATOM 3111 N N . LYS B 1 183 ? -12.891 6.383 -9.703 1 97.75 183 LYS B N 1
ATOM 3112 C CA . LYS B 1 183 ? -13.992 5.977 -10.578 1 97.75 183 LYS B CA 1
ATOM 3113 C C . LYS B 1 183 ? -14.969 5.062 -9.836 1 97.75 183 LYS B C 1
ATOM 3115 O O . LYS B 1 183 ? -16.156 5.02 -10.164 1 97.75 183 LYS B O 1
ATOM 3120 N N . ASN B 1 184 ? -14.492 4.359 -8.859 1 98.06 184 ASN B N 1
ATOM 3121 C CA . ASN B 1 184 ? -15.305 3.41 -8.109 1 98.06 184 ASN B CA 1
ATOM 3122 C C . ASN B 1 184 ? -15.508 3.863 -6.664 1 98.06 184 ASN B C 1
ATOM 3124 O O . ASN B 1 184 ? -15.625 3.033 -5.762 1 98.06 184 ASN B O 1
ATOM 3128 N N . ARG B 1 185 ? -15.461 5.184 -6.426 1 98.19 185 ARG B N 1
ATOM 3129 C CA . ARG B 1 185 ? -15.539 5.727 -5.074 1 98.19 185 ARG B CA 1
ATOM 3130 C C . ARG B 1 185 ? -16.812 5.27 -4.375 1 98.19 185 ARG B C 1
ATOM 3132 O O . ARG B 1 185 ? -16.828 5.082 -3.156 1 98.19 185 ARG B O 1
ATOM 3139 N N . HIS B 1 186 ? -17.953 5.09 -5.129 1 97.69 186 HIS B N 1
ATOM 3140 C CA . HIS B 1 186 ? -19.219 4.672 -4.527 1 97.69 186 HIS B CA 1
ATOM 3141 C C . HIS B 1 186 ? -19.078 3.299 -3.869 1 97.69 186 HIS B C 1
ATOM 3143 O O . HIS B 1 186 ? -19.672 3.055 -2.814 1 97.69 186 HIS B O 1
ATOM 3149 N N . ILE B 1 187 ? -18.328 2.383 -4.473 1 98.31 187 ILE B N 1
ATOM 3150 C CA . ILE B 1 187 ? -18.094 1.059 -3.904 1 98.31 187 ILE B CA 1
ATOM 3151 C C . ILE B 1 187 ? -17.25 1.179 -2.639 1 98.31 187 ILE B C 1
ATOM 3153 O O . ILE B 1 187 ? -17.547 0.56 -1.617 1 98.31 187 ILE B O 1
ATOM 3157 N N . LEU B 1 188 ? -16.203 2.037 -2.678 1 98.75 188 LEU B N 1
ATOM 3158 C CA . LEU B 1 188 ? -15.312 2.217 -1.532 1 98.75 188 LEU B CA 1
ATOM 3159 C C . LEU B 1 188 ? -16.062 2.799 -0.345 1 98.75 188 LEU B C 1
ATOM 3161 O O . LEU B 1 188 ? -15.789 2.449 0.805 1 98.75 188 LEU B O 1
ATOM 3165 N N . GLU B 1 189 ? -16.984 3.682 -0.637 1 98.5 189 GLU B N 1
ATOM 3166 C CA . GLU B 1 189 ? -17.812 4.242 0.432 1 98.5 189 GLU B CA 1
ATOM 3167 C C . GLU B 1 189 ? -18.688 3.166 1.076 1 98.5 189 GLU B C 1
ATOM 3169 O O . GLU B 1 189 ? -18.812 3.115 2.301 1 98.5 189 GLU B O 1
ATOM 3174 N N . LYS B 1 190 ? -19.266 2.297 0.287 1 98.19 190 LYS B N 1
ATOM 3175 C CA . LYS B 1 190 ? -20.062 1.187 0.822 1 98.19 190 LYS B CA 1
ATOM 3176 C C . LYS B 1 190 ? -19.172 0.231 1.625 1 98.19 190 LYS B C 1
ATOM 3178 O O . LYS B 1 190 ? -19.609 -0.312 2.643 1 98.19 190 LYS B O 1
ATOM 3183 N N . VAL B 1 191 ? -18.016 0.04 1.188 1 98.38 191 VAL B N 1
ATOM 3184 C CA . VAL B 1 191 ? -17.031 -0.805 1.856 1 98.38 191 VAL B CA 1
ATOM 3185 C C . VAL B 1 191 ? -16.75 -0.258 3.252 1 98.38 191 VAL B C 1
ATOM 3187 O O . VAL B 1 191 ? -16.766 -1.004 4.234 1 98.38 191 VAL B O 1
ATOM 3190 N N . LEU B 1 192 ? -16.484 1.034 3.318 1 98.19 192 LEU B N 1
ATOM 3191 C CA . LEU B 1 192 ? -16.188 1.634 4.613 1 98.19 192 LEU B CA 1
ATOM 3192 C C . LEU B 1 192 ? -17.375 1.531 5.551 1 98.19 192 LEU B C 1
ATOM 3194 O O . LEU B 1 192 ? -17.219 1.268 6.746 1 98.19 192 LEU B O 1
ATOM 3198 N N . ILE B 1 193 ? -18.531 1.726 5.059 1 96.88 193 ILE B N 1
ATOM 3199 C CA . ILE B 1 193 ? -19.734 1.572 5.871 1 96.88 193 ILE B CA 1
ATOM 3200 C C . ILE B 1 193 ? -19.844 0.138 6.387 1 96.88 193 ILE B C 1
ATOM 3202 O O . ILE B 1 193 ? -20.141 -0.088 7.562 1 96.88 193 ILE B O 1
ATOM 3206 N N . CYS B 1 194 ? -19.578 -0.807 5.465 1 96.88 194 CYS B N 1
ATOM 3207 C CA . CYS B 1 194 ? -19.531 -2.211 5.859 1 96.88 194 CYS B CA 1
ATOM 3208 C C . CYS B 1 194 ? -18.516 -2.428 6.984 1 96.88 194 CYS B C 1
ATOM 3210 O O . CYS B 1 194 ? -18.812 -3.127 7.957 1 96.88 194 CYS B O 1
ATOM 3212 N N . ILE B 1 195 ? -17.375 -1.812 6.918 1 97.69 195 ILE B N 1
ATOM 3213 C CA . ILE B 1 195 ? -16.328 -1.938 7.926 1 97.69 195 ILE B CA 1
ATOM 3214 C C . ILE B 1 195 ? -16.812 -1.347 9.25 1 97.69 195 ILE B C 1
ATOM 3216 O O . ILE B 1 195 ? -16.688 -1.979 10.297 1 97.69 195 ILE B O 1
ATOM 3220 N N . PHE B 1 196 ? -17.406 -0.161 9.219 1 95.06 196 PHE B N 1
ATOM 3221 C CA . PHE B 1 196 ? -17.891 0.499 10.43 1 95.06 196 PHE B CA 1
ATOM 3222 C C . PHE B 1 196 ? -18.906 -0.375 11.156 1 95.06 196 PHE B C 1
ATOM 3224 O O . PHE B 1 196 ? -18.891 -0.461 12.383 1 95.06 196 PHE B O 1
ATOM 3231 N N . GLU B 1 197 ? -19.719 -1.019 10.406 1 92.69 197 GLU B N 1
ATOM 3232 C CA . GLU B 1 197 ? -20.828 -1.797 10.961 1 92.69 197 GLU B CA 1
ATOM 3233 C C . GLU B 1 197 ? -20.328 -3.109 11.562 1 92.69 197 GLU B C 1
ATOM 3235 O O . GLU B 1 197 ? -21 -3.691 12.422 1 92.69 197 GLU B O 1
ATOM 3240 N N . ASN B 1 198 ? -19.172 -3.547 11.117 1 90.94 198 ASN B N 1
ATOM 3241 C CA . ASN B 1 198 ? -18.703 -4.848 11.57 1 90.94 198 ASN B CA 1
ATOM 3242 C C . ASN B 1 198 ? -17.516 -4.711 12.531 1 90.94 198 ASN B C 1
ATOM 3244 O O . ASN B 1 198 ? -17.094 -5.691 13.148 1 90.94 198 ASN B O 1
ATOM 3248 N N . ALA B 1 199 ? -16.875 -3.604 12.523 1 82.12 199 ALA B N 1
ATOM 3249 C CA . ALA B 1 199 ? -15.781 -3.371 13.469 1 82.12 199 ALA B CA 1
ATOM 3250 C C . ALA B 1 199 ? -16.297 -3.309 14.906 1 82.12 199 ALA B C 1
ATOM 3252 O O . ALA B 1 199 ? -15.531 -3.473 15.852 1 82.12 199 ALA B O 1
ATOM 3253 N N . LYS B 1 200 ? -17.672 -3.164 15.25 1 69.38 200 LYS B N 1
ATOM 3254 C CA . LYS B 1 200 ? -18.344 -3.068 16.547 1 69.38 200 LYS B CA 1
ATOM 3255 C C . LYS B 1 200 ? -18.484 -4.441 17.203 1 69.38 200 LYS B C 1
ATOM 3257 O O . LYS B 1 200 ? -18.781 -4.543 18.391 1 69.38 200 LYS B O 1
ATOM 3262 N N . GLU B 1 201 ? -18.359 -5.57 16.391 1 53.88 201 GLU B N 1
ATOM 3263 C CA . GLU B 1 201 ? -18.672 -6.883 16.938 1 53.88 201 GLU B CA 1
ATOM 3264 C C . GLU B 1 201 ? -17.453 -7.523 17.594 1 53.88 201 GLU B C 1
ATOM 3266 O O . GLU B 1 201 ? -16.328 -7.312 17.141 1 53.88 201 GLU B O 1
#

InterPro domains:
  IPR001647 DNA-binding HTH domain, TetR-type [PF00440] (21-59)
  IPR001647 DNA-binding HTH domain, TetR-type [PS50977] (15-75)
  IPR009057 Homedomain-like superfamily [SSF46689] (10-83)

Nearest PDB structures (foldseek):
  3bhq-assembly1_B  TM=5.521E-01  e=2.808E-05  Mesorhizobium japonicum MAFF 303099
  3t6n-assembly1_A  TM=5.811E-01  e=1.076E-03  Mycobacterium tuberculosis H37Rv
  2nx4-assembly2_D  TM=5.227E-01  e=5.449E-04  Rhodococcus jostii RHA1
  2g3b-assembly1_A  TM=5.787E-01  e=2.582E-03  Rhodococcus jostii RHA1
  5nim-assembly1_A  TM=5.860E-01  e=6.502E-03  Mycobacterium tuberculosis

Sequence (402 aa):
MEVEKMCATKRLSEAQRKREIMNAAAKVIIDKGFEKTTMEEIIAGTTLSKGGVYHYYGNVIEIFKDIMLSGIEYRNEIIKEHLSKSKINVTNEFMAKELVTKMIDDNHYMPLYIEFLIAKKRNPELKNLMIQLQEQAKESFKILMSQTPRWISDADSFQFITNFINAMILGSDVLEARENFAKNRHILEKVLICIFENAKEMEVEKMCATKRLSEAQRKREIMNAAAKVIIDKGFEKTTMEEIIAGTTLSKGGVYHYYGNVIEIFKDIMLSGIEYRNEIIKEHLSKSKINVTNEFMAKELVTKMIDDNHYMPLYIEFLIAKKRNPELKNLMIQLQEQAKESFKILMSQTPRWISDADSFQFITNFINAMILGSDVLEARENFAKNRHILEKVLICIFENAKE